Protein 5V4T (pdb70)

Foldseek 3Di:
DFPCLVVPDPLLNLLLLQLLCLLAVPLDCVVVPVVLVLQVVVCVVVVDCSVVLSVVSVVSNVLSCVVCVPPDSSPYDADPLSVVLSVQLVVLSVDDLNLLLCLQSPLQLPLQFLLVLSLVLQLVSCVVSVVPVSNVSSVVVNVSSVVSNVVSLVSDDPLVVSLVSNVVCLVSSLVRLVVCCVSRVVSVDDSVVSVVSSVVSNVVSSVSSVVD/DFPCLVVPDPLLNLLLLQLLCLLVVPLCVVVVPVVLVLQVVVCVVVVDCSVVLSVVSVVSNVLQCVVCVVPDSNPYDADPLSVVLSVVLVVLSVDPLNLLLCLQSPLQQPLQQLVVLSLVLQLVSCVVSVVPVSNVSSVVVVVSSVVSNVVSLVSDDPLVVSLVSNVVCNVSSLVSLVVCCVSRVVSPDDSVVSVVSSVVSSVVSSVSSVVD

B-factor: mean 22.58, std 8.45, range [11.05, 66.27]

Nearest PDB structures (foldseek):
  5uxg-assembly2_B  TM=1.004E+00  e=2.095E-26  Sulfurisphaera tokodaii str. 7
  7a0g-assembly1_DDD  TM=2.455E-01  e=3.232E+00  Serratia marcescens
  7a0g-assembly1_FFF  TM=2.484E-01  e=8.712E+00  Serratia marcescens
  7a0g-assembly1_III  TM=2.386E-01  e=7.927E+00  Serratia marcescens
  5uxg-assembly2_B  TM=1.004E+00  e=7.990E-26  Sulfurisphaera tokodaii str. 7

InterPro domains:
  IPR009078 Ferritin-like superfamily [SSF47240] (2-210)
  IPR012348 Ribonucleotide reductase-like [G3DSA:1.10.620.20] (3-212)

Solvent-accessible surface area: 20720 Å² total; per-residue (Å²): 59,10,180,48,1,121,95,8,73,109,105,12,42,70,1,0,19,13,11,0,0,33,36,33,10,24,45,49,50,126,145,18,164,80,30,134,144,20,27,78,87,37,5,145,105,38,56,84,53,10,71,86,12,25,99,12,42,68,96,14,76,72,49,0,45,103,10,5,114,129,23,64,3,84,108,13,211,4,10,96,13,9,45,135,2,27,45,8,8,22,118,12,18,107,35,113,97,32,99,15,14,10,0,0,25,34,9,0,0,16,5,0,0,23,13,44,3,7,4,72,1,0,29,51,5,0,119,147,55,79,0,49,81,0,16,9,7,0,59,46,6,62,74,10,15,63,93,0,10,67,18,0,32,77,21,18,140,57,72,130,57,0,16,108,32,0,81,118,16,10,75,30,0,16,80,6,12,95,74,1,99,114,89,5,68,48,16,70,41,47,16,113,123,5,12,74,53,0,72,117,25,39,128,43,51,18,100,130,2,98,67,95,63,9,203,38,0,109,95,8,70,116,104,11,44,71,0,0,17,13,10,0,0,34,38,25,9,23,44,50,59,123,142,19,168,81,30,129,148,19,24,76,86,37,5,146,103,38,56,83,52,8,73,85,11,24,98,10,42,66,94,15,80,75,47,0,46,109,11,3,117,136,23,64,4,83,104,13,210,5,10,98,14,9,44,134,2,26,44,7,7,24,117,12,19,105,34,113,95,29,100,15,12,11,0,0,25,34,9,0,0,16,6,0,0,23,11,44,2,8,4,76,1,0,30,49,6,0,142,147,56,92,0,126,138,0,16,67,7,0,100,147,4,63,110,22,14,65,94,0,10,68,20,0,28,76,18,19,141,56,40,62,60,0,7,93,30,0,37,116,18,9,78,30,0,15,77,4,11,98,71,1,98,118,90,5,68,46,16,71,42,47,16,117,124,5,13,74,54,0,55,116,25,24,61,45,51,0,76,129,2,14,56,92

Organism: Sulfurisphaera tokodaii (strain DSM 16993 / JCM 10545 / NBRC 100140 / 7) (NCBI:txid273063)

Secondary structure (DSSP, 8-state):
--TTTTTS-HHHHHHHHHHHHHHS-TTTGGGGTHHHHHHHHHHHHH-SHHHHHHHHHHHHHHHHHHHTTTS-GGGPPPPHHHHHHHHHHHHHHTSTTHHHHHIIIIIIIIIIIIIHHHHHHHHHHHHHTT-HHHHHHHHHHHHHHHHHHHHHHHH---HHHHHHHHHHHHHHHHHHHHHTHHHHGGGT--HHHHHHHHHHHHHHHHHHHHH-/--TTSTTS-HHHHHHHHHHHHHHS-TTTGGGGTHHHHHHHHHHHHH-SHHHHHHHHHHHHHHHHHHHTTTS-GGGPPPPHHHHHHHHHHHHHHTSTTHHHHHIIIIIIIIIIIIHHHHHHHHHHHHHHTT-HHHHHHHHHHHHHHHHHHHHHHHH---HHHHHHHHHHHHHHHHHHHHHTHHHHGGGT--HHHHHHHHHHHHHHHHHHHHH-

Radius of gyration: 25.58 Å; Cα contacts (8 Å, |Δi|>4): 446; chains: 2; bounding box: 53×55×67 Å

Sequence (424 aa):
MDKNWFSTPQEIREGIKYLSAHFYPASIMDRWKILKKLSFEKAKIIANYSLQQVIEEIEHFDFFNEYFKEDPLTTVRLPPSYIKLFDGLVEDFQSSRWRENIATRFHMITEGVLATVGLKILNETSRKYNLLKFNEGIKRIIEDEARHVSFGLSLIEDKEYAVKRVEELFPLAVQIVKEGKDKIEPLGYSIQELVNLMEELKKARINKILGSMDKNWFSTPQEIREGIKYLSAHFYPASIMDRWKILKKLSFEKAKIIANYSLQQVIEEIEHFDFFNEYFKEDPLTTVRLPPSYIKLFDGLVEDFQSSRWRENIATRFHMITEGVLATVGLKILNETSRKYNLLKFNEGIKRIIEDEARHVSFGLSLIEDKEYAVKRVEELFPLAVQIVKEGKDKIEPLGYSIQELVNLMEELKKARINKILGS

Structure (mmCIF, N/CA/C/O backbone):
data_5V4T
#
_entry.id   5V4T
#
_cell.length_a   71.466
_cell.length_b   114.360
_cell.length_c   64.857
_cell.angle_alpha   90.00
_cell.angle_beta   90.00
_cell.angle_gamma   90.00
#
_symmetry.space_group_name_H-M   'P 21 21 2'
#
loop_
_entity.id
_entity.type
_entity.pdbx_description
1 polymer 'hypothetic aldehyde deformylating oxygenase'
2 non-polymer 'FE (III) ION'
3 non-polymer 1,2-ETHANEDIOL
4 water water
#
loop_
_atom_site.group_PDB
_atom_site.id
_atom_site.type_symbol
_atom_site.label_atom_id
_atom_site.label_alt_id
_atom_site.label_comp_id
_atom_site.label_asym_id
_atom_site.label_entity_id
_atom_site.label_seq_id
_atom_site.pdbx_PDB_ins_code
_atom_site.Cartn_x
_atom_site.Cartn_y
_atom_site.Cartn_z
_atom_site.occupancy
_atom_site.B_iso_or_equiv
_atom_site.auth_seq_id
_atom_site.auth_comp_id
_atom_site.auth_asym_id
_atom_site.auth_atom_id
_atom_site.pdbx_PDB_model_num
ATOM 1 N N . MET A 1 1 ? 93.521 48.095 20.193 1.00 45.02 1 MET A N 1
ATOM 2 C CA . MET A 1 1 ? 94.386 48.481 19.024 1.00 43.37 1 MET A CA 1
ATOM 3 C C . MET A 1 1 ? 95.823 48.491 19.493 1.00 38.28 1 MET A C 1
ATOM 4 O O . MET A 1 1 ? 96.079 48.708 20.677 1.00 41.65 1 MET A O 1
ATOM 9 N N . ASP A 1 2 ? 96.777 48.177 18.611 1.00 23.84 2 ASP A N 1
ATOM 10 C CA . ASP A 1 2 ? 98.088 48.013 19.127 1.00 21.24 2 ASP A CA 1
ATOM 11 C C . ASP A 1 2 ? 98.624 49.402 19.451 1.00 20.26 2 ASP A C 1
ATOM 12 O O . ASP A 1 2 ? 98.454 50.332 18.671 1.00 18.75 2 ASP A O 1
ATOM 17 N N . LYS A 1 3 ? 99.384 49.456 20.519 1.00 23.18 3 LYS A N 1
ATOM 18 C CA . LYS A 1 3 ? 99.920 50.779 20.934 1.00 28.98 3 LYS A CA 1
ATOM 19 C C . LYS A 1 3 ? 100.916 51.376 19.935 1.00 27.37 3 LYS A C 1
ATOM 20 O O . LYS A 1 3 ? 101.085 52.613 19.913 1.00 26.33 3 LYS A O 1
ATOM 26 N N . ASN A 1 4 ? 101.580 50.540 19.115 1.00 22.15 4 ASN A N 1
ATOM 27 C CA . ASN A 1 4 ? 102.423 51.034 18.041 1.00 21.22 4 ASN A CA 1
ATOM 28 C C . ASN A 1 4 ? 101.776 51.245 16.688 1.00 19.80 4 ASN A C 1
ATOM 29 O O . ASN A 1 4 ? 102.477 51.416 15.721 1.00 22.58 4 ASN A O 1
ATOM 34 N N . TRP A 1 5 ? 100.465 51.253 16.616 1.00 18.01 5 TRP A N 1
ATOM 35 C CA . TRP A 1 5 ? 99.796 51.481 15.384 1.00 18.63 5 TRP A CA 1
ATOM 36 C C . TRP A 1 5 ? 100.210 52.821 14.718 1.00 19.28 5 TRP A C 1
ATOM 37 O O . TRP A 1 5 ? 100.626 52.850 13.555 1.00 20.12 5 TRP A O 1
ATOM 48 N N . PHE A 1 6 ? 100.156 53.928 15.485 1.00 20.30 6 PHE A N 1
ATOM 49 C CA . PHE A 1 6 ? 100.401 55.206 14.853 1.00 22.31 6 PHE A CA 1
ATOM 50 C C . PHE A 1 6 ? 101.852 55.454 14.541 1.00 24.25 6 PHE A C 1
ATOM 51 O O . PHE A 1 6 ? 102.160 56.328 13.703 1.00 27.74 6 PHE A O 1
ATOM 59 N N . SER A 1 7 ? 102.762 54.676 15.116 1.00 24.70 7 SER A N 1
ATOM 60 C CA . SER A 1 7 ? 104.130 54.761 14.691 1.00 25.55 7 SER A CA 1
ATOM 61 C C . SER A 1 7 ? 104.441 53.917 13.459 1.00 25.41 7 SER A C 1
ATOM 62 O O . SER A 1 7 ? 105.515 53.969 12.907 1.00 26.44 7 SER A O 1
ATOM 65 N N . THR A 1 8 ? 103.481 53.143 12.995 1.00 22.85 8 THR A N 1
ATOM 66 C CA . THR A 1 8 ? 103.576 52.508 11.691 1.00 21.89 8 THR A CA 1
ATOM 67 C C . THR A 1 8 ? 103.473 53.556 10.558 1.00 21.98 8 THR A C 1
ATOM 68 O O . THR A 1 8 ? 102.652 54.476 10.640 1.00 21.41 8 THR A O 1
ATOM 72 N N . PRO A 1 9 ? 104.240 53.382 9.479 1.00 22.92 9 PRO A N 1
ATOM 73 C CA . PRO A 1 9 ? 104.127 54.315 8.362 1.00 24.99 9 PRO A CA 1
ATOM 74 C C . PRO A 1 9 ? 102.733 54.452 7.798 1.00 26.72 9 PRO A C 1
ATOM 75 O O . PRO A 1 9 ? 101.960 53.499 7.741 1.00 23.82 9 PRO A O 1
ATOM 79 N N . GLN A 1 10 ? 102.396 55.656 7.370 1.00 23.02 10 GLN A N 1
ATOM 80 C CA . GLN A 1 10 ? 101.065 55.935 6.929 1.00 23.69 10 GLN A CA 1
ATOM 81 C C . GLN A 1 10 ? 100.589 55.055 5.775 1.00 21.60 10 GLN A C 1
ATOM 82 O O . GLN A 1 10 ? 99.469 54.588 5.798 1.00 21.13 10 GLN A O 1
ATOM 88 N N . GLU A 1 11 ? 101.406 54.851 4.764 1.00 22.68 11 GLU A N 1
ATOM 89 C CA . GLU A 1 11 ? 100.994 54.005 3.603 1.00 24.94 11 GLU A CA 1
ATOM 90 C C . GLU A 1 11 ? 100.686 52.549 4.012 1.00 22.31 11 GLU A C 1
ATOM 91 O O . GLU A 1 11 ? 99.820 51.868 3.442 1.00 20.81 11 GLU A O 1
ATOM 97 N N . ILE A 1 12 ? 101.397 52.119 5.040 1.00 21.04 12 ILE A N 1
ATOM 98 C CA . ILE A 1 12 ? 101.199 50.765 5.606 1.00 19.17 12 ILE A CA 1
ATOM 99 C C . ILE A 1 12 ? 99.893 50.727 6.358 1.00 20.04 12 ILE A C 1
ATOM 100 O O . ILE A 1 12 ? 99.051 49.860 6.151 1.00 18.12 12 ILE A O 1
ATOM 105 N N . ARG A 1 13 ? 99.637 51.707 7.219 1.00 19.65 13 ARG A N 1
ATOM 106 C CA . ARG A 1 13 ? 98.320 51.797 7.821 1.00 19.08 13 ARG A CA 1
ATOM 107 C C . ARG A 1 13 ? 97.189 51.897 6.822 1.00 20.11 13 ARG A C 1
ATOM 108 O O . ARG A 1 13 ? 96.119 51.269 7.014 1.00 18.11 13 ARG A O 1
ATOM 116 N N . GLU A 1 14 ? 97.376 52.686 5.751 1.00 20.04 14 GLU A N 1
ATOM 117 C CA . GLU A 1 14 ? 96.329 52.818 4.756 1.00 20.04 14 GLU A CA 1
ATOM 118 C C . GLU A 1 14 ? 96.007 51.502 4.069 1.00 20.32 14 GLU A C 1
ATOM 119 O O . GLU A 1 14 ? 94.842 51.194 3.803 1.00 19.82 14 GLU A O 1
ATOM 125 N N . GLY A 1 15 ? 97.061 50.752 3.790 1.00 19.20 15 GLY A N 1
ATOM 126 C CA . GLY A 1 15 ? 96.901 49.457 3.142 1.00 19.82 15 GLY A CA 1
ATOM 127 C C . GLY A 1 15 ? 96.232 48.435 4.039 1.00 17.93 15 GLY A C 1
ATOM 128 O O . GLY A 1 15 ? 95.379 47.625 3.585 1.00 16.89 15 GLY A O 1
ATOM 129 N N . ILE A 1 16 ? 96.619 48.428 5.293 1.00 16.02 16 ILE A N 1
ATOM 130 C CA . ILE A 1 16 ? 95.996 47.537 6.258 1.00 16.32 16 ILE A CA 1
ATOM 131 C C . ILE A 1 16 ? 94.529 47.856 6.440 1.00 17.47 16 ILE A C 1
ATOM 132 O O . ILE A 1 16 ? 93.664 46.973 6.501 1.00 15.26 16 ILE A O 1
ATOM 137 N N . LYS A 1 17 ? 94.207 49.150 6.559 1.00 16.40 17 LYS A N 1
ATOM 138 C CA . LYS A 1 17 ? 92.834 49.520 6.661 1.00 17.27 17 LYS A CA 1
ATOM 139 C C . LYS A 1 17 ? 92.059 49.163 5.424 1.00 17.31 17 LYS A C 1
ATOM 140 O O . LYS A 1 17 ? 90.893 48.787 5.511 1.00 17.65 17 LYS A O 1
ATOM 146 N N . TYR A 1 18 ? 92.670 49.312 4.258 1.00 18.19 18 TYR A N 1
ATOM 147 C CA . TYR A 1 18 ? 91.949 49.022 3.006 1.00 19.42 18 TYR A CA 1
ATOM 148 C C . TYR A 1 18 ? 91.558 47.553 2.903 1.00 19.01 18 TYR A C 1
ATOM 149 O O . TYR A 1 18 ? 90.385 47.211 2.650 1.00 17.95 18 TYR A O 1
ATOM 158 N N . LEU A 1 19 ? 92.526 46.725 3.238 1.00 17.33 19 LEU A N 1
ATOM 159 C CA . LEU A 1 19 ? 92.274 45.283 3.230 1.00 16.70 19 LEU A CA 1
ATOM 160 C C . LEU A 1 19 ? 91.322 44.872 4.335 1.00 17.29 19 LEU A C 1
ATOM 161 O O . LEU A 1 19 ? 90.461 44.039 4.145 1.00 18.85 19 LEU A O 1
ATOM 166 N N . SER A 1 20 ? 91.462 45.432 5.533 1.00 16.22 20 SER A N 1
ATOM 167 C CA . SER A 1 20 ? 90.574 45.132 6.628 1.00 15.62 20 SER A CA 1
ATOM 168 C C . SER A 1 20 ? 89.120 45.477 6.285 1.00 16.06 20 SER A C 1
ATOM 169 O O . SER A 1 20 ? 88.194 44.759 6.685 1.00 15.94 20 SER A O 1
ATOM 172 N N . ALA A 1 21 ? 88.917 46.568 5.534 1.00 16.90 21 ALA A N 1
ATOM 173 C CA . ALA A 1 21 ? 87.547 46.948 5.158 1.00 18.54 21 ALA A CA 1
ATOM 174 C C . ALA A 1 21 ? 86.878 45.889 4.264 1.00 17.62 21 ALA A C 1
ATOM 175 O O . ALA A 1 21 ? 85.623 45.818 4.215 1.00 18.82 21 ALA A O 1
ATOM 177 N N . HIS A 1 22 ? 87.647 45.078 3.572 1.00 17.61 22 HIS A N 1
ATOM 178 C CA . HIS A 1 22 ? 87.081 43.935 2.825 1.00 18.60 22 HIS A CA 1
ATOM 179 C C . HIS A 1 22 ? 86.492 42.884 3.751 1.00 19.67 22 HIS A C 1
ATOM 180 O O . HIS A 1 22 ? 85.547 42.205 3.384 1.00 20.88 22 HIS A O 1
ATOM 187 N N . PHE A 1 23 ? 87.031 42.770 4.944 1.00 18.14 23 PHE A N 1
ATOM 188 C CA . PHE A 1 23 ? 86.427 41.897 5.963 1.00 20.47 23 PHE A CA 1
ATOM 189 C C . PHE A 1 23 ? 85.360 42.557 6.788 1.00 20.03 23 PHE A C 1
ATOM 190 O O . PHE A 1 23 ? 84.518 41.872 7.397 1.00 23.47 23 PHE A O 1
ATOM 198 N N . TYR A 1 24 ? 85.397 43.871 6.852 1.00 19.92 24 TYR A N 1
ATOM 199 C CA . TYR A 1 24 ? 84.463 44.663 7.656 1.00 20.97 24 TYR A CA 1
ATOM 200 C C . TYR A 1 24 ? 84.167 45.981 6.926 1.00 21.59 24 TYR A C 1
ATOM 201 O O . TYR A 1 24 ? 84.739 47.030 7.251 1.00 22.49 24 TYR A O 1
ATOM 210 N N . PRO A 1 25 ? 83.280 45.937 5.901 1.00 20.28 25 PRO A N 1
ATOM 211 C CA . PRO A 1 25 ? 83.090 47.065 4.985 1.00 21.73 25 PRO A CA 1
ATOM 212 C C . PRO A 1 25 ? 82.224 48.175 5.579 1.00 22.22 25 PRO A C 1
ATOM 213 O O . PRO A 1 25 ? 81.064 48.378 5.166 1.00 25.75 25 PRO A O 1
ATOM 217 N N . ALA A 1 26 ? 82.773 48.832 6.586 1.00 23.27 26 ALA A N 1
ATOM 218 C CA . ALA A 1 26 ? 82.035 49.743 7.417 1.00 26.95 26 ALA A CA 1
ATOM 219 C C . ALA A 1 26 ? 81.393 50.865 6.618 1.00 29.47 26 ALA A C 1
ATOM 220 O O . ALA A 1 26 ? 80.314 51.261 6.980 1.00 31.89 26 ALA A O 1
ATOM 222 N N . SER A 1 27 ? 82.033 51.359 5.554 1.00 30.88 27 SER A N 1
ATOM 223 C CA . SER A 1 27 ? 81.479 52.460 4.745 1.00 30.36 27 SER A CA 1
ATOM 224 C C . SER A 1 27 ? 80.167 52.080 4.048 1.00 34.93 27 SER A C 1
ATOM 225 O O . SER A 1 27 ? 79.368 52.955 3.697 1.00 37.39 27 SER A O 1
ATOM 228 N N . ILE A 1 28 ? 79.930 50.799 3.819 1.00 29.09 28 ILE A N 1
ATOM 229 C CA . ILE A 1 28 ? 78.734 50.401 3.079 1.00 34.72 28 ILE A CA 1
ATOM 230 C C . ILE A 1 28 ? 78.000 49.155 3.555 1.00 37.28 28 ILE A C 1
ATOM 231 O O . ILE A 1 28 ? 77.179 48.614 2.809 1.00 41.70 28 ILE A O 1
ATOM 236 N N . MET A 1 29 ? 78.234 48.702 4.778 1.00 37.65 29 MET A N 1
ATOM 237 C CA . MET A 1 29 ? 77.675 47.397 5.174 1.00 39.86 29 MET A CA 1
ATOM 238 C C . MET A 1 29 ? 76.139 47.371 5.326 1.00 38.98 29 MET A C 1
ATOM 239 O O . MET A 1 29 ? 75.504 46.297 5.103 1.00 31.07 29 MET A O 1
ATOM 244 N N . ASP A 1 30 ? 75.542 48.525 5.682 1.00 36.77 30 ASP A N 1
ATOM 245 C CA . ASP A 1 30 ? 74.045 48.674 5.655 1.00 37.90 30 ASP A CA 1
ATOM 246 C C . ASP A 1 30 ? 73.390 48.236 4.340 1.00 31.70 30 ASP A C 1
ATOM 247 O O . ASP A 1 30 ? 72.225 47.815 4.324 1.00 29.67 30 ASP A O 1
ATOM 252 N N . ARG A 1 31 ? 74.122 48.361 3.230 1.00 29.18 31 ARG A N 1
ATOM 253 C CA . ARG A 1 31 ? 73.646 47.854 1.920 1.00 27.02 31 ARG A CA 1
ATOM 254 C C . ARG A 1 31 ? 73.176 46.397 1.975 1.00 26.76 31 ARG A C 1
ATOM 255 O O . ARG A 1 31 ? 72.214 45.995 1.300 1.00 28.03 31 ARG A O 1
ATOM 263 N N . TRP A 1 32 ? 73.864 45.614 2.797 1.00 24.46 32 TRP A N 1
ATOM 264 C CA . TRP A 1 32 ? 73.646 44.189 2.858 1.00 25.80 32 TRP A CA 1
ATOM 265 C C . TRP A 1 32 ? 73.131 43.761 4.238 1.00 29.58 32 TRP A C 1
ATOM 266 O O . TRP A 1 32 ? 73.339 42.630 4.692 1.00 26.50 32 TRP A O 1
ATOM 277 N N . LYS A 1 33 ? 72.392 44.640 4.874 1.00 34.09 33 LYS A N 1
ATOM 278 C CA . LYS A 1 33 ? 71.751 44.322 6.159 1.00 32.63 33 LYS A CA 1
ATOM 279 C C . LYS A 1 33 ? 70.983 42.997 6.120 1.00 27.97 33 LYS A C 1
ATOM 280 O O . LYS A 1 33 ? 70.959 42.231 7.108 1.00 27.12 33 LYS A O 1
ATOM 286 N N . ILE A 1 34 ? 70.338 42.743 4.979 1.00 25.93 34 ILE A N 1
ATOM 287 C CA . ILE A 1 34 ? 69.508 41.571 4.783 1.00 24.38 34 ILE A CA 1
ATOM 288 C C . ILE A 1 34 ? 70.279 40.253 4.950 1.00 22.42 34 ILE A C 1
ATOM 289 O O . ILE A 1 34 ? 69.672 39.208 5.234 1.00 22.56 34 ILE A O 1
ATOM 294 N N . LEU A 1 35 ? 71.607 40.291 4.753 1.00 20.84 35 LEU A N 1
ATOM 295 C CA . LEU A 1 35 ? 72.396 39.067 4.879 1.00 20.93 35 LEU A CA 1
ATOM 296 C C . LEU A 1 35 ? 72.398 38.513 6.254 1.00 21.31 35 LEU A C 1
ATOM 297 O O . LEU A 1 35 ? 72.574 37.318 6.423 1.00 21.56 35 LEU A O 1
ATOM 302 N N . LYS A 1 36 ? 72.208 39.358 7.264 1.00 22.32 36 LYS A N 1
ATOM 303 C CA . LYS A 1 36 ? 72.171 38.825 8.652 1.00 22.91 36 LYS A CA 1
ATOM 304 C C . LYS A 1 36 ? 70.984 37.856 8.805 1.00 23.10 36 LYS A C 1
ATOM 305 O O . LYS A 1 36 ? 71.164 36.680 9.195 1.00 25.77 36 LYS A O 1
ATOM 311 N N . LYS A 1 37 ? 69.794 38.321 8.434 1.00 24.43 37 LYS A N 1
ATOM 312 C CA . LYS A 1 37 ? 68.585 37.495 8.508 1.00 25.92 37 LYS A CA 1
ATOM 313 C C . LYS A 1 37 ? 68.706 36.246 7.654 1.00 24.18 37 LYS A C 1
ATOM 314 O O . LYS A 1 37 ? 68.372 35.150 8.084 1.00 24.36 37 LYS A O 1
ATOM 320 N N . LEU A 1 38 ? 69.147 36.425 6.419 1.00 21.54 38 LEU A N 1
ATOM 321 C CA . LEU A 1 38 ? 69.264 35.283 5.507 1.00 20.52 38 LEU A CA 1
ATOM 322 C C . LEU A 1 38 ? 70.257 34.265 6.014 1.00 18.01 38 LEU A C 1
ATOM 323 O O . LEU A 1 38 ? 69.999 33.081 5.971 1.00 19.56 38 LEU A O 1
ATOM 328 N N . SER A 1 39 ? 71.390 34.731 6.542 1.00 18.42 39 SER A N 1
ATOM 329 C CA . SER A 1 39 ? 72.383 33.768 7.031 1.00 17.66 39 SER A CA 1
ATOM 330 C C . SER A 1 39 ? 71.876 33.031 8.272 1.00 16.41 39 SER A C 1
ATOM 331 O O . SER A 1 39 ? 72.061 31.804 8.430 1.00 16.16 39 SER A O 1
ATOM 334 N N . PHE A 1 40 ? 71.152 33.745 9.130 1.00 18.06 40 PHE A N 1
ATOM 335 C CA . PHE A 1 40 ? 70.575 33.070 10.328 1.00 19.17 40 PHE A CA 1
ATOM 336 C C . PHE A 1 40 ? 69.554 32.022 9.908 1.00 18.49 40 PHE A C 1
ATOM 337 O O . PHE A 1 40 ? 69.542 30.871 10.443 1.00 18.42 40 PHE A O 1
ATOM 345 N N . GLU A 1 41 ? 68.710 32.413 8.972 1.00 19.59 41 GLU A N 1
ATOM 346 C CA . GLU A 1 41 ? 67.687 31.502 8.461 1.00 20.40 41 GLU A CA 1
ATOM 347 C C . GLU A 1 41 ? 68.224 30.232 7.867 1.00 17.90 41 GLU A C 1
ATOM 348 O O . GLU A 1 41 ? 67.801 29.134 8.242 1.00 18.01 41 GLU A O 1
ATOM 354 N N . LYS A 1 42 ? 69.181 30.361 6.966 1.00 17.24 42 LYS A N 1
ATOM 355 C CA . LYS A 1 42 ? 69.804 29.235 6.384 1.00 17.49 42 LYS A CA 1
ATOM 356 C C . LYS A 1 42 ? 70.586 28.412 7.373 1.00 16.88 42 LYS A C 1
ATOM 357 O O . LYS A 1 42 ? 70.536 27.186 7.358 1.00 14.34 42 LYS A O 1
ATOM 363 N N . ALA A 1 43 ? 71.274 29.057 8.319 1.00 15.92 43 ALA A N 1
ATOM 364 C CA . ALA A 1 43 ? 72.012 28.287 9.295 1.00 17.15 43 ALA A CA 1
ATOM 365 C C . ALA A 1 43 ? 71.115 27.449 10.222 1.00 16.17 43 ALA A C 1
ATOM 366 O O . ALA A 1 43 ? 71.478 26.353 10.645 1.00 18.42 43 ALA A O 1
ATOM 368 N N . LYS A 1 44 ? 69.925 27.955 10.538 1.00 17.50 44 LYS A N 1
ATOM 369 C CA . LYS A 1 44 ? 68.973 27.226 11.338 1.00 18.65 44 LYS A CA 1
ATOM 370 C C . LYS A 1 44 ? 68.370 26.022 10.611 1.00 19.13 44 LYS A C 1
ATOM 371 O O . LYS A 1 44 ? 67.969 25.045 11.250 1.00 21.33 44 LYS A O 1
ATOM 377 N N . ILE A 1 45 ? 68.404 26.085 9.290 1.00 17.97 45 ILE A N 1
ATOM 378 C CA . ILE A 1 45 ? 67.956 24.979 8.476 1.00 18.42 45 ILE A CA 1
ATOM 379 C C . ILE A 1 45 ? 68.941 23.862 8.474 1.00 20.31 45 ILE A C 1
ATOM 380 O O . ILE A 1 45 ? 68.613 22.731 8.861 1.00 20.90 45 ILE A O 1
ATOM 385 N N . ILE A 1 46 ? 70.175 24.198 8.089 1.00 22.51 46 ILE A N 1
ATOM 386 C CA . ILE A 1 46 ? 71.288 23.215 8.020 1.00 29.62 46 ILE A CA 1
ATOM 387 C C . ILE A 1 46 ? 71.722 22.744 9.390 1.00 29.72 46 ILE A C 1
ATOM 388 O O . ILE A 1 46 ? 71.995 21.586 9.587 1.00 30.38 46 ILE A O 1
ATOM 393 N N . ALA A 1 47 ? 71.769 23.683 10.331 1.00 27.88 47 ALA A N 1
ATOM 394 C CA . ALA A 1 47 ? 71.923 23.422 11.795 1.00 32.61 47 ALA A CA 1
ATOM 395 C C . ALA A 1 47 ? 73.051 22.536 12.232 1.00 39.69 47 ALA A C 1
ATOM 396 O O . ALA A 1 47 ? 72.923 21.801 13.222 1.00 45.77 47 ALA A O 1
ATOM 398 N N . ASN A 1 48 ? 74.141 22.564 11.499 1.00 29.57 48 ASN A N 1
ATOM 399 C CA . ASN A 1 48 ? 75.337 21.798 11.974 1.00 30.19 48 ASN A CA 1
ATOM 400 C C . ASN A 1 48 ? 76.467 22.789 12.307 1.00 21.96 48 ASN A C 1
ATOM 401 O O . ASN A 1 48 ? 76.254 23.752 13.090 1.00 23.20 48 ASN A O 1
ATOM 406 N N . TYR A 1 49 ? 77.618 22.656 11.660 1.00 23.90 49 TYR A N 1
ATOM 407 C CA . TYR A 1 49 ? 78.634 23.702 11.825 1.00 21.08 49 TYR A CA 1
ATOM 408 C C . TYR A 1 49 ? 78.128 25.080 11.329 1.00 17.71 49 TYR A C 1
ATOM 409 O O . TYR A 1 49 ? 78.753 26.108 11.661 1.00 16.05 49 TYR A O 1
ATOM 418 N N . SER A 1 50 ? 77.058 25.144 10.503 1.00 15.25 50 SER A N 1
ATOM 419 C CA . SER A 1 50 ? 76.633 26.414 9.950 1.00 15.42 50 SER A CA 1
ATOM 420 C C . SER A 1 50 ? 76.345 27.477 11.031 1.00 14.48 50 SER A C 1
ATOM 421 O O . SER A 1 50 ? 76.625 28.663 10.885 1.00 12.99 50 SER A O 1
ATOM 424 N N . LEU A 1 51 ? 75.823 27.033 12.173 1.00 15.35 51 LEU A N 1
ATOM 425 C CA . LEU A 1 51 ? 75.549 27.968 13.243 1.00 15.81 51 LEU A CA 1
ATOM 426 C C . LEU A 1 51 ? 76.863 28.511 13.892 1.00 14.57 51 LEU A C 1
ATOM 427 O O . LEU A 1 51 ? 76.917 29.685 14.190 1.00 15.66 51 LEU A O 1
ATOM 432 N N . GLN A 1 52 ? 77.849 27.650 14.056 1.00 14.16 52 GLN A N 1
ATOM 433 C CA . GLN A 1 52 ? 79.172 28.064 14.514 1.00 15.02 52 GLN A CA 1
ATOM 434 C C . GLN A 1 52 ? 79.792 29.006 13.486 1.00 14.38 52 GLN A C 1
ATOM 435 O O . GLN A 1 52 ? 80.392 30.010 13.841 1.00 14.76 52 GLN A O 1
ATOM 441 N N . GLN A 1 53 ? 79.650 28.696 12.220 1.00 14.22 53 GLN A N 1
ATOM 442 C CA . GLN A 1 53 ? 80.201 29.633 11.215 1.00 13.32 53 GLN A CA 1
ATOM 443 C C . GLN A 1 53 ? 79.641 31.034 11.285 1.00 14.18 53 GLN A C 1
ATOM 444 O O . GLN A 1 53 ? 80.322 32.032 11.237 1.00 13.01 53 GLN A O 1
ATOM 450 N N . VAL A 1 54 ? 78.310 31.130 11.412 1.00 13.71 54 VAL A N 1
ATOM 451 C CA . VAL A 1 54 ? 77.730 32.460 11.505 1.00 16.10 54 VAL A CA 1
ATOM 452 C C . VAL A 1 54 ? 78.213 33.192 12.751 1.00 14.34 54 VAL A C 1
ATOM 453 O O . VAL A 1 54 ? 78.511 34.389 12.697 1.00 14.52 54 VAL A O 1
ATOM 457 N N . ILE A 1 55 ? 78.290 32.503 13.872 1.00 14.22 55 ILE A N 1
ATOM 458 C CA . ILE A 1 55 ? 78.849 33.136 15.097 1.00 16.37 55 ILE A CA 1
ATOM 459 C C . ILE A 1 55 ? 80.288 33.590 14.866 1.00 13.24 55 ILE A C 1
ATOM 460 O O . ILE A 1 55 ? 80.648 34.687 15.259 1.00 15.60 55 ILE A O 1
ATOM 465 N N . GLU A 1 56 ? 81.085 32.760 14.183 1.00 15.39 56 GLU A N 1
ATOM 466 C CA . GLU A 1 56 ? 82.466 33.102 13.901 1.00 14.88 56 GLU A CA 1
ATOM 467 C C . GLU A 1 56 ? 82.566 34.298 12.994 1.00 13.98 56 GLU A C 1
ATOM 468 O O . GLU A 1 56 ? 83.405 35.161 13.191 1.00 14.19 56 GLU A O 1
ATOM 474 N N . GLU A 1 57 ? 81.685 34.423 12.012 1.00 14.28 57 GLU A N 1
ATOM 475 C CA . GLU A 1 57 ? 81.714 35.593 11.157 1.00 15.17 57 GLU A CA 1
ATOM 476 C C . GLU A 1 57 ? 81.393 36.885 11.954 1.00 15.60 57 GLU A C 1
ATOM 477 O O . GLU A 1 57 ? 81.979 37.934 11.709 1.00 15.75 57 GLU A O 1
ATOM 483 N N . ILE A 1 58 ? 80.452 36.808 12.884 1.00 15.24 58 ILE A N 1
ATOM 484 C CA . ILE A 1 58 ? 80.190 37.911 13.765 1.00 16.12 58 ILE A CA 1
ATOM 485 C C . ILE A 1 58 ? 81.390 38.232 14.607 1.00 16.26 58 ILE A C 1
ATOM 486 O O . ILE A 1 58 ? 81.720 39.381 14.791 1.00 17.65 58 ILE A O 1
ATOM 491 N N . GLU A 1 59 ? 82.015 37.232 15.174 1.00 17.16 59 GLU A N 1
ATOM 492 C CA . GLU A 1 59 ? 83.264 37.478 15.886 1.00 16.83 59 GLU A CA 1
ATOM 493 C C . GLU A 1 59 ? 84.354 38.181 15.084 1.00 16.52 59 GLU A C 1
ATOM 494 O O . GLU A 1 59 ? 85.095 39.067 15.608 1.00 14.21 59 GLU A O 1
ATOM 500 N N . HIS A 1 60 ? 84.468 37.804 13.803 1.00 15.31 60 HIS A N 1
ATOM 501 C CA . HIS A 1 60 ? 85.433 38.483 12.914 1.00 14.61 60 HIS A CA 1
ATOM 502 C C . HIS A 1 60 ? 85.086 39.954 12.748 1.00 15.72 60 HIS A C 1
ATOM 503 O O . HIS A 1 60 ? 85.947 40.860 12.939 1.00 15.64 60 HIS A O 1
ATOM 510 N N . PHE A 1 61 ? 83.800 40.244 12.523 1.00 15.63 61 PHE A N 1
ATOM 511 C CA . PHE A 1 61 ? 83.345 41.643 12.429 1.00 17.02 61 PHE A CA 1
ATOM 512 C C . PHE A 1 61 ? 83.660 42.367 13.669 1.00 19.68 61 PHE A C 1
ATOM 513 O O . PHE A 1 61 ? 84.172 43.511 13.630 1.00 19.52 61 PHE A O 1
ATOM 521 N N . ASP A 1 62 ? 83.396 41.737 14.791 1.00 18.22 62 ASP A N 1
ATOM 522 C CA . ASP A 1 62 ? 83.631 42.401 16.084 1.00 21.33 62 ASP A CA 1
ATOM 523 C C . ASP A 1 62 ? 85.120 42.680 16.308 1.00 20.30 62 ASP A C 1
ATOM 524 O O . ASP A 1 62 ? 85.470 43.685 16.882 1.00 20.77 62 ASP A O 1
ATOM 529 N N . PHE A 1 63 ? 85.998 41.779 15.906 1.00 16.81 63 PHE A N 1
ATOM 530 C CA . PHE A 1 63 ? 87.445 42.005 15.994 1.00 15.76 63 PHE A CA 1
ATOM 531 C C . PHE A 1 63 ? 87.850 43.287 15.229 1.00 16.04 63 PHE A C 1
ATOM 532 O O . PHE A 1 63 ? 88.612 44.134 15.737 1.00 17.64 63 PHE A O 1
ATOM 540 N N . PHE A 1 64 ? 87.374 43.422 14.001 1.00 15.24 64 PHE A N 1
ATOM 541 C CA . PHE A 1 64 ? 87.781 44.581 13.200 1.00 16.18 64 PHE A CA 1
ATOM 542 C C . PHE A 1 64 ? 87.153 45.846 13.776 1.00 17.36 64 PHE A C 1
ATOM 543 O O . PHE A 1 64 ? 87.808 46.866 13.831 1.00 18.54 64 PHE A O 1
ATOM 551 N N . ASN A 1 65 ? 85.915 45.755 14.202 1.00 18.51 65 ASN A N 1
ATOM 552 C CA . ASN A 1 65 ? 85.246 46.971 14.716 1.00 19.93 65 ASN A CA 1
ATOM 553 C C . ASN A 1 65 ? 85.933 47.441 15.964 1.00 20.83 65 ASN A C 1
ATOM 554 O O . ASN A 1 65 ? 86.180 48.616 16.113 1.00 21.70 65 ASN A O 1
ATOM 559 N N . GLU A 1 66 ? 86.301 46.533 16.846 1.00 20.94 66 GLU A N 1
ATOM 560 C CA . GLU A 1 66 ? 87.011 46.899 18.059 1.00 24.22 66 GLU A CA 1
ATOM 561 C C . GLU A 1 66 ? 88.412 47.393 17.801 1.00 22.26 66 GLU A C 1
ATOM 562 O O . GLU A 1 66 ? 88.861 48.371 18.382 1.00 22.29 66 GLU A O 1
ATOM 568 N N . TYR A 1 67 ? 89.138 46.726 16.902 1.00 19.58 67 TYR A N 1
ATOM 569 C CA . TYR A 1 67 ? 90.478 47.121 16.642 1.00 16.21 67 TYR A CA 1
ATOM 570 C C . TYR A 1 67 ? 90.556 48.558 16.093 1.00 17.82 67 TYR A C 1
ATOM 571 O O . TYR A 1 67 ? 91.494 49.285 16.452 1.00 19.77 67 TYR A O 1
ATOM 580 N N . PHE A 1 68 ? 89.646 48.888 15.196 1.00 17.73 68 PHE A N 1
ATOM 581 C CA . PHE A 1 68 ? 89.689 50.164 14.475 1.00 20.63 68 PHE A CA 1
ATOM 582 C C . PHE A 1 68 ? 88.767 51.241 15.085 1.00 24.41 68 PHE A C 1
ATOM 583 O O . PHE A 1 68 ? 88.533 52.267 14.438 1.00 21.79 68 PHE A O 1
ATOM 591 N N . LYS A 1 69 ? 88.316 51.009 16.305 1.00 23.94 69 LYS A N 1
ATOM 592 C CA . LYS A 1 69 ? 87.599 52.094 17.072 1.00 33.70 69 LYS A CA 1
ATOM 593 C C . LYS A 1 69 ? 88.269 53.464 16.867 1.00 30.85 69 LYS A C 1
ATOM 594 O O . LYS A 1 69 ? 87.604 54.462 16.635 1.00 30.75 69 LYS A O 1
ATOM 600 N N . GLU A 1 70 ? 89.597 53.474 16.995 1.00 28.17 70 GLU A N 1
ATOM 601 C CA . GLU A 1 70 ? 90.443 54.689 16.971 1.00 27.47 70 GLU A CA 1
ATOM 602 C C . GLU A 1 70 ? 91.076 55.052 15.637 1.00 30.56 70 GLU A C 1
ATOM 603 O O . GLU A 1 70 ? 91.950 55.951 15.519 1.00 27.45 70 GLU A O 1
ATOM 609 N N . ASP A 1 71 ? 90.647 54.357 14.600 1.00 23.88 71 ASP A N 1
ATOM 610 C CA . ASP A 1 71 ? 91.069 54.678 13.254 1.00 24.88 71 ASP A CA 1
ATOM 611 C C . ASP A 1 71 ? 90.039 54.012 12.354 1.00 22.97 71 ASP A C 1
ATOM 612 O O . ASP A 1 71 ? 90.321 53.051 11.653 1.00 22.18 71 ASP A O 1
ATOM 617 N N . PRO A 1 72 ? 88.816 54.556 12.331 1.00 25.49 72 PRO A N 1
ATOM 618 C CA . PRO A 1 72 ? 87.736 53.760 11.755 1.00 23.79 72 PRO A CA 1
ATOM 619 C C . PRO A 1 72 ? 87.785 53.516 10.259 1.00 22.13 72 PRO A C 1
ATOM 620 O O . PRO A 1 72 ? 88.392 54.253 9.490 1.00 23.29 72 PRO A O 1
ATOM 624 N N . LEU A 1 73 ? 87.164 52.402 9.860 1.00 21.50 73 LEU A N 1
ATOM 625 C CA . LEU A 1 73 ? 87.173 51.933 8.506 1.00 24.13 73 LEU A CA 1
ATOM 626 C C . LEU A 1 73 ? 86.089 52.562 7.633 1.00 27.99 73 LEU A C 1
ATOM 627 O O . LEU A 1 73 ? 85.946 52.235 6.466 1.00 30.62 73 LEU A O 1
ATOM 632 N N . THR A 1 74 ? 85.302 53.428 8.233 1.00 31.15 74 THR A N 1
ATOM 633 C CA . THR A 1 74 ? 84.282 54.184 7.471 1.00 36.51 74 THR A CA 1
ATOM 634 C C . THR A 1 74 ? 84.919 55.089 6.426 1.00 34.24 74 THR A C 1
ATOM 635 O O . THR A 1 74 ? 84.300 55.438 5.458 1.00 40.70 74 THR A O 1
ATOM 639 N N . THR A 1 75 ? 86.195 55.401 6.580 1.00 42.71 75 THR A N 1
ATOM 640 C CA . THR A 1 75 ? 86.913 56.205 5.584 1.00 48.26 75 THR A CA 1
ATOM 641 C C . THR A 1 75 ? 87.216 55.413 4.288 1.00 43.07 75 THR A C 1
ATOM 642 O O . THR A 1 75 ? 87.686 55.983 3.296 1.00 44.51 75 THR A O 1
ATOM 646 N N . VAL A 1 76 ? 86.972 54.104 4.273 1.00 32.53 76 VAL A N 1
ATOM 647 C CA . VAL A 1 76 ? 87.454 53.314 3.176 1.00 28.69 76 VAL A CA 1
ATOM 648 C C . VAL A 1 76 ? 86.370 52.996 2.191 1.00 24.85 76 VAL A C 1
ATOM 649 O O . VAL A 1 76 ? 85.423 52.313 2.560 1.00 27.20 76 VAL A O 1
ATOM 653 N N . ARG A 1 77 ? 86.621 53.345 0.932 1.00 25.76 77 ARG A N 1
ATOM 654 C CA . ARG A 1 77 ? 85.720 53.009 -0.178 1.00 27.99 77 ARG A CA 1
ATOM 655 C C . ARG A 1 77 ? 86.087 51.618 -0.720 1.00 25.79 77 ARG A C 1
ATOM 656 O O . ARG A 1 77 ? 87.227 51.388 -1.104 1.00 27.00 77 ARG A O 1
ATOM 664 N N . LEU A 1 78 ? 85.101 50.733 -0.769 1.00 24.18 78 LEU A N 1
ATOM 665 C CA . LEU A 1 78 ? 85.265 49.403 -1.381 1.00 24.36 78 LEU A CA 1
ATOM 666 C C . LEU A 1 78 ? 85.185 49.479 -2.879 1.00 26.11 78 LEU A C 1
ATOM 667 O O . LEU A 1 78 ? 84.384 50.255 -3.425 1.00 26.20 78 LEU A O 1
ATOM 672 N N . PRO A 1 79 ? 85.966 48.640 -3.578 1.00 24.61 79 PRO A N 1
ATOM 673 C CA . PRO A 1 79 ? 85.896 48.700 -5.022 1.00 26.72 79 PRO A CA 1
ATOM 674 C C . PRO A 1 79 ? 84.591 48.158 -5.654 1.00 27.29 79 PRO A C 1
ATOM 675 O O . PRO A 1 79 ? 83.848 47.353 -5.049 1.00 23.59 79 PRO A O 1
ATOM 679 N N . PRO A 1 80 ? 84.297 48.566 -6.900 1.00 28.96 80 PRO A N 1
ATOM 680 C CA . PRO A 1 80 ? 83.027 48.209 -7.499 1.00 27.95 80 PRO A CA 1
ATOM 681 C C . PRO A 1 80 ? 82.791 46.696 -7.621 1.00 24.72 80 PRO A C 1
ATOM 682 O O . PRO A 1 80 ? 81.670 46.226 -7.465 1.00 24.11 80 PRO A O 1
ATOM 686 N N . SER A 1 81 ? 83.846 45.958 -7.932 1.00 22.55 81 SER A N 1
ATOM 687 C CA . SER A 1 81 ? 83.740 44.499 -8.067 1.00 21.15 81 SER A CA 1
ATOM 688 C C . SER A 1 81 ? 83.436 43.828 -6.720 1.00 20.07 81 SER A C 1
ATOM 689 O O . SER A 1 81 ? 82.804 42.744 -6.681 1.00 20.19 81 SER A O 1
ATOM 692 N N . TYR A 1 82 ? 83.884 44.428 -5.626 1.00 20.93 82 TYR A N 1
ATOM 693 C CA . TYR A 1 82 ? 83.543 43.894 -4.287 1.00 19.67 82 TYR A CA 1
ATOM 694 C C . TYR A 1 82 ? 82.068 44.092 -4.017 1.00 21.47 82 TYR A C 1
ATOM 695 O O . TYR A 1 82 ? 81.353 43.234 -3.478 1.00 18.49 82 TYR A O 1
ATOM 704 N N . ILE A 1 83 ? 81.577 45.280 -4.379 1.00 18.79 83 ILE A N 1
ATOM 705 C CA . ILE A 1 83 ? 80.151 45.536 -4.217 1.00 20.77 83 ILE A CA 1
ATOM 706 C C . ILE A 1 83 ? 79.281 44.539 -5.024 1.00 19.35 83 ILE A C 1
ATOM 707 O O . ILE A 1 83 ? 78.286 44.007 -4.517 1.00 19.99 83 ILE A O 1
ATOM 712 N N . LYS A 1 84 ? 79.699 44.233 -6.257 1.00 19.02 84 LYS A N 1
ATOM 713 C CA . LYS A 1 84 ? 79.047 43.230 -7.088 1.00 20.59 84 LYS A CA 1
ATOM 714 C C . LYS A 1 84 ? 79.078 41.839 -6.445 1.00 19.66 84 LYS A C 1
ATOM 715 O O . LYS A 1 84 ? 78.121 41.081 -6.495 1.00 20.03 84 LYS A O 1
ATOM 721 N N . LEU A 1 85 ? 80.212 41.479 -5.849 1.00 17.75 85 LEU A N 1
ATOM 722 C CA . LEU A 1 85 ? 80.311 40.172 -5.258 1.00 18.18 85 LEU A CA 1
ATOM 723 C C . LEU A 1 85 ? 79.268 39.975 -4.209 1.00 16.93 85 LEU A C 1
ATOM 724 O O . LEU A 1 85 ? 78.584 38.977 -4.183 1.00 16.98 85 LEU A O 1
ATOM 729 N N . PHE A 1 86 ? 79.121 40.938 -3.319 1.00 18.11 86 PHE A N 1
ATOM 730 C CA . PHE A 1 86 ? 78.203 40.806 -2.223 1.00 18.01 86 PHE A CA 1
ATOM 731 C C . PHE A 1 86 ? 76.758 41.037 -2.641 1.00 17.68 86 PHE A C 1
ATOM 732 O O . PHE A 1 86 ? 75.905 40.389 -2.068 1.00 18.05 86 PHE A O 1
ATOM 740 N N . ASP A 1 87 ? 76.512 41.879 -3.645 1.00 19.74 87 ASP A N 1
ATOM 741 C CA . ASP A 1 87 ? 75.122 41.980 -4.196 1.00 22.48 87 ASP A CA 1
ATOM 742 C C . ASP A 1 87 ? 74.690 40.598 -4.704 1.00 19.76 87 ASP A C 1
ATOM 743 O O . ASP A 1 87 ? 73.577 40.134 -4.476 1.00 21.52 87 ASP A O 1
ATOM 748 N N . GLY A 1 88 ? 75.609 39.934 -5.386 1.00 18.36 88 GLY A N 1
ATOM 749 C CA . GLY A 1 88 ? 75.398 38.613 -5.828 1.00 17.79 88 GLY A CA 1
ATOM 750 C C . GLY A 1 88 ? 75.114 37.612 -4.720 1.00 18.68 88 GLY A C 1
ATOM 751 O O . GLY A 1 88 ? 74.357 36.642 -4.913 1.00 19.46 88 GLY A O 1
ATOM 752 N N . LEU A 1 89 ? 75.796 37.729 -3.582 1.00 17.51 89 LEU A N 1
ATOM 753 C CA . LEU A 1 89 ? 75.551 36.796 -2.501 1.00 16.63 89 LEU A CA 1
ATOM 754 C C . LEU A 1 89 ? 74.135 36.936 -1.958 1.00 17.30 89 LEU A C 1
ATOM 755 O O . LEU A 1 89 ? 73.524 35.949 -1.607 1.00 17.65 89 LEU A O 1
ATOM 760 N N . VAL A 1 90 ? 73.632 38.147 -1.858 1.00 18.55 90 VAL A N 1
ATOM 761 C CA . VAL A 1 90 ? 72.242 38.324 -1.439 1.00 20.09 90 VAL A CA 1
ATOM 762 C C . VAL A 1 90 ? 71.307 37.542 -2.395 1.00 20.55 90 VAL A C 1
ATOM 763 O O . VAL A 1 90 ? 70.399 36.783 -1.952 1.00 21.60 90 VAL A O 1
ATOM 767 N N . GLU A 1 91 ? 71.504 37.708 -3.691 1.00 23.15 91 GLU A N 1
ATOM 768 C CA . GLU A 1 91 ? 70.728 36.931 -4.704 1.00 24.28 91 GLU A CA 1
ATOM 769 C C . GLU A 1 91 ? 70.849 35.421 -4.505 1.00 23.44 91 GLU A C 1
ATOM 770 O O . GLU A 1 91 ? 69.863 34.662 -4.532 1.00 22.95 91 GLU A O 1
ATOM 776 N N . ASP A 1 92 ? 72.063 34.951 -4.256 1.00 19.73 92 ASP A N 1
ATOM 777 C CA . ASP A 1 92 ? 72.290 33.551 -4.003 1.00 19.81 92 ASP A CA 1
ATOM 778 C C . ASP A 1 92 ? 71.529 33.034 -2.793 1.00 18.59 92 ASP A C 1
ATOM 779 O O . ASP A 1 92 ? 71.001 31.928 -2.849 1.00 22.35 92 ASP A O 1
ATOM 784 N N . PHE A 1 93 ? 71.509 33.809 -1.719 1.00 19.44 93 PHE A N 1
ATOM 785 C CA . PHE A 1 93 ? 70.778 33.385 -0.521 1.00 20.49 93 PHE A CA 1
ATOM 786 C C . PHE A 1 93 ? 69.283 33.209 -0.781 1.00 24.02 93 PHE A C 1
ATOM 787 O O . PHE A 1 93 ? 68.626 32.358 -0.117 1.00 24.72 93 PHE A O 1
ATOM 795 N N . GLN A 1 94 ? 68.812 33.969 -1.750 1.00 24.90 94 GLN A N 1
ATOM 796 C CA . GLN A 1 94 ? 67.385 33.995 -2.105 1.00 28.46 94 GLN A CA 1
ATOM 797 C C . GLN A 1 94 ? 67.082 33.040 -3.227 1.00 27.31 94 GLN A C 1
ATOM 798 O O . GLN A 1 94 ? 65.927 32.926 -3.658 1.00 31.06 94 GLN A O 1
ATOM 804 N N . SER A 1 95 ? 68.068 32.329 -3.732 1.00 25.86 95 SER A N 1
ATOM 805 C CA . SER A 1 95 ? 67.874 31.449 -4.852 1.00 26.15 95 SER A CA 1
ATOM 806 C C . SER A 1 95 ? 67.460 30.076 -4.434 1.00 25.99 95 SER A C 1
ATOM 807 O O . SER A 1 95 ? 67.579 29.611 -3.283 1.00 25.43 95 SER A O 1
ATOM 810 N N . SER A 1 96 ? 67.044 29.355 -5.476 1.00 32.83 96 SER A N 1
ATOM 811 C CA . SER A 1 96 ? 66.614 27.986 -5.353 1.00 32.83 96 SER A CA 1
ATOM 812 C C . SER A 1 96 ? 67.749 27.046 -4.899 1.00 29.57 96 SER A C 1
ATOM 813 O O . SER A 1 96 ? 67.630 26.281 -3.927 1.00 29.53 96 SER A O 1
ATOM 816 N N . ARG A 1 97 ? 68.858 27.114 -5.606 1.00 28.06 97 ARG A N 1
ATOM 817 C CA . ARG A 1 97 ? 70.001 26.251 -5.257 1.00 25.51 97 ARG A CA 1
ATOM 818 C C . ARG A 1 97 ? 70.881 27.051 -4.303 1.00 21.92 97 ARG A C 1
ATOM 819 O O . ARG A 1 97 ? 72.099 27.133 -4.514 1.00 18.56 97 ARG A O 1
ATOM 827 N N . TRP A 1 98 ? 70.293 27.584 -3.235 1.00 20.33 98 TRP A N 1
ATOM 828 C CA . TRP A 1 98 ? 71.049 28.454 -2.317 1.00 21.02 98 TRP A CA 1
ATOM 829 C C . TRP A 1 98 ? 72.252 27.740 -1.682 1.00 19.76 98 TRP A C 1
ATOM 830 O O . TRP A 1 98 ? 73.323 28.365 -1.564 1.00 18.85 98 TRP A O 1
ATOM 841 N N . ARG A 1 99 ? 72.160 26.447 -1.369 1.00 20.58 99 ARG A N 1
ATOM 842 C CA . ARG A 1 99 ? 73.253 25.748 -0.648 1.00 19.78 99 ARG A CA 1
ATOM 843 C C . ARG A 1 99 ? 74.471 25.729 -1.557 1.00 19.54 99 ARG A C 1
ATOM 844 O O . ARG A 1 99 ? 75.551 26.170 -1.165 1.00 20.05 99 ARG A O 1
ATOM 852 N N . GLU A 1 100 ? 74.309 25.262 -2.776 1.00 19.62 100 GLU A N 1
ATOM 853 C CA . GLU A 1 100 ? 75.468 25.238 -3.715 1.00 19.42 100 GLU A CA 1
ATOM 854 C C . GLU A 1 100 ? 75.914 26.633 -4.199 1.00 16.76 100 GLU A C 1
ATOM 855 O O . GLU A 1 100 ? 77.147 26.870 -4.455 1.00 17.19 100 GLU A O 1
ATOM 861 N N . ASN A 1 101 ? 74.958 27.551 -4.351 1.00 15.20 101 ASN A N 1
ATOM 862 C CA . ASN A 1 101 ? 75.307 28.895 -4.792 1.00 15.18 101 ASN A CA 1
ATOM 863 C C . ASN A 1 101 ? 76.115 29.682 -3.763 1.00 15.11 101 ASN A C 1
ATOM 864 O O . ASN A 1 101 ? 77.149 30.282 -4.083 1.00 14.95 101 ASN A O 1
ATOM 869 N N . ILE A 1 102 ? 75.676 29.612 -2.518 1.00 15.17 102 ILE A N 1
ATOM 870 C CA . ILE A 1 102 ? 76.455 30.191 -1.436 1.00 15.39 102 ILE A CA 1
ATOM 871 C C . ILE A 1 102 ? 77.783 29.467 -1.221 1.00 15.46 102 ILE A C 1
ATOM 872 O O . ILE A 1 102 ? 78.809 30.126 -0.975 1.00 14.75 102 ILE A O 1
ATOM 877 N N . ALA A 1 103 ? 77.780 28.157 -1.290 1.00 13.60 103 ALA A N 1
ATOM 878 C CA . ALA A 1 103 ? 79.020 27.424 -1.047 1.00 14.13 103 ALA A CA 1
ATOM 879 C C . ALA A 1 103 ? 80.094 27.771 -2.065 1.00 14.27 103 ALA A C 1
ATOM 880 O O . ALA A 1 103 ? 81.276 27.801 -1.732 1.00 15.05 103 ALA A O 1
ATOM 882 N N . THR A 1 104 ? 79.689 28.009 -3.319 1.00 13.45 104 THR A N 1
ATOM 883 C CA . THR A 1 104 ? 80.666 28.416 -4.327 1.00 13.02 104 THR A CA 1
ATOM 884 C C . THR A 1 104 ? 81.040 29.891 -4.284 1.00 13.69 104 THR A C 1
ATOM 885 O O . THR A 1 104 ? 82.249 30.235 -4.374 1.00 15.05 104 THR A O 1
ATOM 889 N N . ARG A 1 105 ? 80.069 30.785 -4.196 1.00 12.83 105 ARG A N 1
ATOM 890 C CA . ARG A 1 105 ? 80.382 32.205 -4.168 1.00 14.06 105 ARG A CA 1
ATOM 891 C C . ARG A 1 105 ? 81.077 32.606 -2.883 1.00 15.38 105 ARG A C 1
ATOM 892 O O . ARG A 1 105 ? 82.086 33.353 -2.921 1.00 14.67 105 ARG A O 1
ATOM 900 N N . PHE A 1 106 ? 80.568 32.081 -1.766 1.00 13.23 106 PHE A N 1
ATOM 901 C CA . PHE A 1 106 ? 81.098 32.513 -0.460 1.00 13.36 106 PHE A CA 1
ATOM 902 C C . PHE A 1 106 ? 82.190 31.572 0.001 1.00 12.78 106 PHE A C 1
ATOM 903 O O . PHE A 1 106 ? 83.401 31.981 0.021 1.00 13.98 106 PHE A O 1
ATOM 911 N N . HIS A 1 107 ? 81.902 30.308 0.298 1.00 12.04 107 HIS A N 1
ATOM 912 C CA . HIS A 1 107 ? 82.962 29.507 0.866 1.00 12.59 107 HIS A CA 1
ATOM 913 C C . HIS A 1 107 ? 84.164 29.358 -0.057 1.00 13.66 107 HIS A C 1
ATOM 914 O O . HIS A 1 107 ? 85.314 29.393 0.378 1.00 13.94 107 HIS A O 1
ATOM 921 N N . MET A 1 108 ? 83.922 29.003 -1.321 1.00 12.61 108 MET A N 1
ATOM 922 C CA . MET A 1 108 ? 85.056 28.753 -2.215 1.00 13.60 108 MET A CA 1
ATOM 923 C C . MET A 1 108 ? 85.734 30.025 -2.683 1.00 14.99 108 MET A C 1
ATOM 924 O O . MET A 1 108 ? 86.921 30.133 -2.517 1.00 15.81 108 MET A O 1
ATOM 929 N N . ILE A 1 109 ? 84.995 30.953 -3.269 1.00 13.78 109 ILE A N 1
ATOM 930 C CA . ILE A 1 109 ? 85.615 32.113 -3.881 1.00 13.87 109 ILE A CA 1
ATOM 931 C C . ILE A 1 109 ? 85.970 33.162 -2.802 1.00 14.45 109 ILE A C 1
ATOM 932 O O . ILE A 1 109 ? 87.020 33.763 -2.808 1.00 14.82 109 ILE A O 1
ATOM 937 N N . THR A 1 110 ? 85.026 33.447 -1.939 1.00 14.03 110 THR A N 1
ATOM 938 C CA . THR A 1 110 ? 85.232 34.568 -1.000 1.00 15.34 110 THR A CA 1
ATOM 939 C C . THR A 1 110 ? 86.147 34.143 0.105 1.00 16.17 110 THR A C 1
ATOM 940 O O . THR A 1 110 ? 87.150 34.819 0.362 1.00 17.47 110 THR A O 1
ATOM 944 N N . GLU A 1 111 ? 85.832 33.046 0.780 1.00 15.01 111 GLU A N 1
ATOM 945 C CA . GLU A 1 111 ? 86.687 32.539 1.837 1.00 15.19 111 GLU A CA 1
ATOM 946 C C . GLU A 1 111 ? 87.914 31.834 1.307 1.00 16.93 111 GLU A C 1
ATOM 947 O O . GLU A 1 111 ? 88.998 32.017 1.850 1.00 21.02 111 GLU A O 1
ATOM 953 N N . GLY A 1 112 ? 87.794 31.016 0.272 1.00 13.80 112 GLY A N 1
ATOM 954 C CA . GLY A 1 112 ? 88.866 30.132 -0.134 1.00 14.21 112 GLY A CA 1
ATOM 955 C C . GLY A 1 112 ? 89.811 30.707 -1.153 1.00 14.78 112 GLY A C 1
ATOM 956 O O . GLY A 1 112 ? 90.852 30.103 -1.394 1.00 17.87 112 GLY A O 1
ATOM 957 N N . VAL A 1 113 ? 89.474 31.849 -1.738 1.00 14.47 113 VAL A N 1
ATOM 958 C CA . VAL A 1 113 ? 90.419 32.532 -2.652 1.00 14.00 113 VAL A CA 1
ATOM 959 C C . VAL A 1 113 ? 90.703 33.963 -2.171 1.00 14.53 113 VAL A C 1
ATOM 960 O O . VAL A 1 113 ? 91.855 34.245 -1.768 1.00 15.70 113 VAL A O 1
ATOM 964 N N . LEU A 1 114 ? 89.713 34.823 -2.129 1.00 14.05 114 LEU A N 1
ATOM 965 C CA . LEU A 1 114 ? 89.910 36.233 -1.779 1.00 15.93 114 LEU A CA 1
ATOM 966 C C . LEU A 1 114 ? 90.398 36.389 -0.365 1.00 16.14 114 LEU A C 1
ATOM 967 O O . LEU A 1 114 ? 91.399 37.059 -0.146 1.00 17.13 114 LEU A O 1
ATOM 972 N N . ALA A 1 115 ? 89.701 35.803 0.589 1.00 15.46 115 ALA A N 1
ATOM 973 C CA . ALA A 1 115 ? 90.085 35.968 2.013 1.00 16.16 115 ALA A CA 1
ATOM 974 C C . ALA A 1 115 ? 91.442 35.376 2.261 1.00 16.00 115 ALA A C 1
ATOM 975 O O . ALA A 1 115 ? 92.219 35.929 3.048 1.00 15.56 115 ALA A O 1
ATOM 977 N N . THR A 1 116 ? 91.767 34.232 1.629 1.00 15.65 116 THR A N 1
ATOM 978 C CA . THR A 1 116 ? 93.042 33.602 1.772 1.00 17.48 116 THR A CA 1
ATOM 979 C C . THR A 1 116 ? 94.182 34.564 1.417 1.00 17.56 116 THR A C 1
ATOM 980 O O . THR A 1 116 ? 95.157 34.725 2.176 1.00 17.93 116 THR A O 1
ATOM 984 N N . VAL A 1 117 ? 94.014 35.297 0.301 1.00 16.91 117 VAL A N 1
ATOM 985 C CA . VAL A 1 117 ? 94.995 36.300 -0.115 1.00 18.09 117 VAL A CA 1
ATOM 986 C C . VAL A 1 117 ? 95.049 37.523 0.825 1.00 14.87 117 VAL A C 1
ATOM 987 O O . VAL A 1 117 ? 96.130 37.933 1.266 1.00 16.23 117 VAL A O 1
ATOM 991 N N . GLY A 1 118 ? 93.883 38.028 1.187 1.00 13.82 118 GLY A N 1
ATOM 992 C CA . GLY A 1 118 ? 93.821 39.202 2.033 1.00 13.28 118 GLY A CA 1
ATOM 993 C C . GLY A 1 118 ? 94.406 38.930 3.403 1.00 13.00 118 GLY A C 1
ATOM 994 O O . GLY A 1 118 ? 95.168 39.733 3.976 1.00 14.39 118 GLY A O 1
ATOM 995 N N . LEU A 1 119 ? 94.088 37.765 3.947 1.00 13.50 119 LEU A N 1
ATOM 996 C CA . LEU A 1 119 ? 94.582 37.376 5.267 1.00 14.20 119 LEU A CA 1
ATOM 997 C C . LEU A 1 119 ? 96.098 37.122 5.242 1.00 14.93 119 LEU A C 1
ATOM 998 O O . LEU A 1 119 ? 96.823 37.451 6.187 1.00 14.54 119 LEU A O 1
ATOM 1003 N N . LYS A 1 120 ? 96.604 36.524 4.152 1.00 13.65 120 LYS A N 1
ATOM 1004 C CA . LYS A 1 120 ? 98.062 36.379 3.973 1.00 16.32 120 LYS A CA 1
ATOM 1005 C C . LYS A 1 120 ? 98.728 37.738 4.047 1.00 14.81 120 LYS A C 1
ATOM 1006 O O . LYS A 1 120 ? 99.740 37.913 4.752 1.00 16.58 120 LYS A O 1
ATOM 1012 N N . ILE A 1 121 ? 98.236 38.696 3.313 1.00 13.64 121 ILE A N 1
ATOM 1013 C CA . ILE A 1 121 ? 98.836 40.020 3.317 1.00 14.99 121 ILE A CA 1
ATOM 1014 C C . ILE A 1 121 ? 98.747 40.650 4.704 1.00 14.60 121 ILE A C 1
ATOM 1015 O O . ILE A 1 121 ? 99.718 41.141 5.234 1.00 15.38 121 ILE A O 1
ATOM 1020 N N . LEU A 1 122 ? 97.572 40.565 5.331 1.00 13.50 122 LEU A N 1
ATOM 1021 C CA . LEU A 1 122 ? 97.410 41.102 6.697 1.00 13.05 122 LEU A CA 1
ATOM 1022 C C . LEU A 1 122 ? 98.306 40.461 7.711 1.00 12.70 122 LEU A C 1
ATOM 1023 O O . LEU A 1 122 ? 98.835 41.152 8.609 1.00 13.43 122 LEU A O 1
ATOM 1028 N N . ASN A 1 123 ? 98.456 39.123 7.624 1.00 12.44 123 ASN A N 1
ATOM 1029 C CA . ASN A 1 123 ? 99.369 38.404 8.527 1.00 13.30 123 ASN A CA 1
ATOM 1030 C C . ASN A 1 123 ? 100.816 38.831 8.377 1.00 12.91 123 ASN A C 1
ATOM 1031 O O . ASN A 1 123 ? 101.477 39.231 9.298 1.00 14.91 123 ASN A O 1
ATOM 1036 N N . GLU A 1 124 ? 101.282 38.756 7.157 1.00 13.59 124 GLU A N 1
ATOM 1037 C CA . GLU A 1 124 ? 102.671 39.102 6.843 1.00 14.52 124 GLU A CA 1
ATOM 1038 C C . GLU A 1 124 ? 102.995 40.556 7.207 1.00 14.71 124 GLU A C 1
ATOM 1039 O O . GLU A 1 124 ? 104.035 40.834 7.799 1.00 15.67 124 GLU A O 1
ATOM 1045 N N . THR A 1 125 ? 102.084 41.451 6.878 1.00 14.66 125 THR A N 1
ATOM 1046 C CA . THR A 1 125 ? 102.310 42.881 7.067 1.00 16.68 125 THR A CA 1
ATOM 1047 C C . THR A 1 125 ? 102.281 43.215 8.565 1.00 16.12 125 THR A C 1
ATOM 1048 O O . THR A 1 125 ? 103.152 43.962 9.083 1.00 15.83 125 THR A O 1
ATOM 1052 N N . SER A 1 126 ? 101.312 42.678 9.299 1.00 13.59 126 SER A N 1
ATOM 1053 C CA . SER A 1 126 ? 101.235 42.951 10.732 1.00 14.36 126 SER A CA 1
ATOM 1054 C C . SER A 1 126 ? 102.407 42.348 11.455 1.00 15.23 126 SER A C 1
ATOM 1055 O O . SER A 1 126 ? 102.904 42.921 12.402 1.00 16.14 126 SER A O 1
ATOM 1058 N N . ARG A 1 127 ? 102.896 41.190 11.008 1.00 14.76 127 ARG A N 1
ATOM 1059 C CA . ARG A 1 127 ? 104.125 40.618 11.558 1.00 15.96 127 ARG A CA 1
ATOM 1060 C C . ARG A 1 127 ? 105.318 41.510 11.353 1.00 15.92 127 ARG A C 1
ATOM 1061 O O . ARG A 1 127 ? 106.029 41.785 12.339 1.00 17.91 127 ARG A O 1
ATOM 1069 N N . LYS A 1 128 ? 105.487 42.012 10.149 1.00 16.54 128 LYS A N 1
ATOM 1070 C CA . LYS A 1 128 ? 106.630 42.829 9.763 1.00 18.14 128 LYS A CA 1
ATOM 1071 C C . LYS A 1 128 ? 106.676 44.083 10.614 1.00 18.82 128 LYS A C 1
ATOM 1072 O O . LYS A 1 128 ? 107.770 44.492 11.056 1.00 18.20 128 LYS A O 1
ATOM 1078 N N . TYR A 1 129 ? 105.498 44.654 10.900 1.00 17.27 129 TYR A N 1
ATOM 1079 C CA . TYR A 1 129 ? 105.404 45.914 11.632 1.00 18.53 129 TYR A CA 1
ATOM 1080 C C . TYR A 1 129 ? 105.120 45.730 13.113 1.00 16.93 129 TYR A C 1
ATOM 1081 O O . TYR A 1 129 ? 104.795 46.681 13.822 1.00 18.36 129 TYR A O 1
ATOM 1090 N N . ASN A 1 130 ? 105.265 44.511 13.614 1.00 16.45 130 ASN A N 1
ATOM 1091 C CA . ASN A 1 130 ? 105.105 44.250 15.024 1.00 18.99 130 ASN A CA 1
ATOM 1092 C C . ASN A 1 130 ? 103.800 44.700 15.651 1.00 15.65 130 ASN A C 1
ATOM 1093 O O . ASN A 1 130 ? 103.779 45.098 16.820 1.00 17.52 130 ASN A O 1
ATOM 1098 N N . LEU A 1 131 ? 102.694 44.547 14.899 1.00 14.71 131 LEU A N 1
ATOM 1099 C CA . LEU A 1 131 ? 101.366 44.825 15.391 1.00 16.33 131 LEU A CA 1
ATOM 1100 C C . LEU A 1 131 ? 100.805 43.543 16.022 1.00 15.51 131 LEU A C 1
ATOM 1101 O O . LEU A 1 131 ? 100.138 42.760 15.372 1.00 13.72 1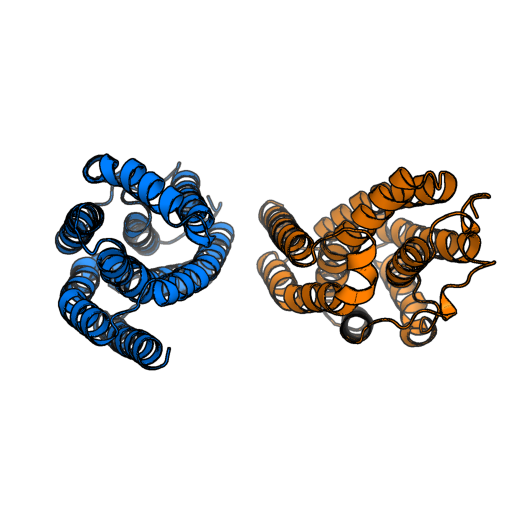31 LEU A O 1
ATOM 1106 N N . LEU A 1 132 ? 101.130 43.309 17.269 1.00 16.09 132 LEU A N 1
ATOM 1107 C CA . LEU A 1 132 ? 101.000 41.970 17.818 1.00 15.97 132 LEU A CA 1
ATOM 1108 C C . LEU A 1 132 ? 99.581 41.499 18.023 1.00 16.31 132 LEU A C 1
ATOM 1109 O O . LEU A 1 132 ? 99.276 40.359 17.673 1.00 14.78 132 LEU A O 1
ATOM 1114 N N . LYS A 1 133 ? 98.705 42.339 18.584 1.00 14.38 133 LYS A N 1
ATOM 1115 C CA . LYS A 1 133 ? 97.321 41.949 18.775 1.00 15.11 133 LYS A CA 1
ATOM 1116 C C . LYS A 1 133 ? 96.633 41.800 17.439 1.00 13.57 133 LYS A C 1
ATOM 1117 O O . LYS A 1 133 ? 95.837 40.893 17.263 1.00 14.40 133 LYS A O 1
ATOM 1123 N N . PHE A 1 134 ? 96.918 42.684 16.498 1.00 13.22 134 PHE A N 1
ATOM 1124 C CA . PHE A 1 134 ? 96.316 42.572 15.182 1.00 13.39 134 PHE A CA 1
ATOM 1125 C C . PHE A 1 134 ? 96.720 41.238 14.557 1.00 14.45 134 PHE A C 1
ATOM 1126 O O . PHE A 1 134 ? 95.885 40.506 14.005 1.00 13.31 134 PHE A O 1
ATOM 1134 N N . ASN A 1 135 ? 98.024 40.945 14.605 1.00 13.57 135 ASN A N 1
ATOM 1135 C CA . ASN A 1 135 ? 98.529 39.728 14.000 1.00 12.94 135 ASN A CA 1
ATOM 1136 C C . ASN A 1 135 ? 97.883 38.481 14.598 1.00 13.19 135 ASN A C 1
ATOM 1137 O O . ASN A 1 135 ? 97.494 37.588 13.865 1.00 12.52 135 ASN A O 1
ATOM 1142 N N . GLU A 1 136 ? 97.727 38.443 15.915 1.00 12.72 136 GLU A N 1
ATOM 1143 C CA . GLU A 1 136 ? 97.117 37.287 16.543 1.00 14.56 136 GLU A CA 1
ATOM 1144 C C . GLU A 1 136 ? 95.678 37.146 16.127 1.00 13.71 136 GLU A C 1
ATOM 1145 O O . GLU A 1 136 ? 95.186 36.008 15.887 1.00 14.47 136 GLU A O 1
ATOM 1151 N N . GLY A 1 137 ? 94.995 38.271 15.943 1.00 13.15 137 GLY A N 1
ATOM 1152 C CA . GLY A 1 137 ? 93.622 38.254 15.511 1.00 13.11 137 GLY A CA 1
ATOM 1153 C C . GLY A 1 137 ? 93.529 37.694 14.088 1.00 13.25 137 GLY A C 1
ATOM 1154 O O . GLY A 1 137 ? 92.668 36.848 13.779 1.00 13.29 137 GLY A O 1
ATOM 1155 N N . ILE A 1 138 ? 94.424 38.096 13.234 1.00 12.31 138 ILE A N 1
ATOM 1156 C CA . 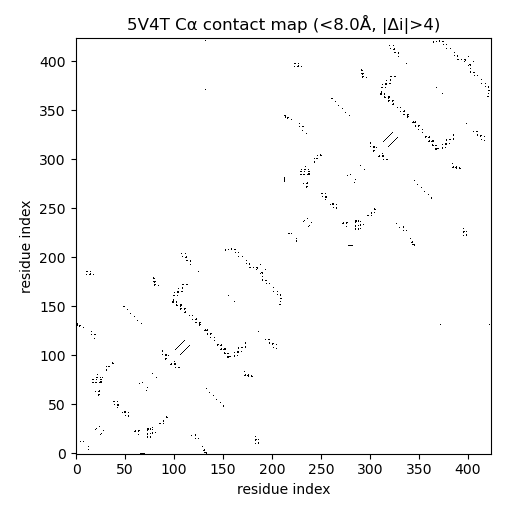ILE A 1 138 ? 94.406 37.576 11.849 1.00 11.96 138 ILE A CA 1
ATOM 1157 C C . ILE A 1 138 ? 94.715 36.064 11.874 1.00 12.65 138 ILE A C 1
ATOM 1158 O O . ILE A 1 138 ? 94.083 35.318 11.134 1.00 13.27 138 ILE A O 1
ATOM 1163 N N . LYS A 1 139 ? 95.683 35.615 12.678 1.00 12.66 139 LYS A N 1
ATOM 1164 C CA . LYS A 1 139 ? 95.982 34.167 12.757 1.00 12.45 139 LYS A CA 1
ATOM 1165 C C . LYS A 1 139 ? 94.744 33.404 13.178 1.00 12.74 139 LYS A C 1
ATOM 1166 O O . LYS A 1 139 ? 94.516 32.288 12.654 1.00 12.67 139 LYS A O 1
ATOM 1172 N N . ARG A 1 140 ? 93.950 33.965 14.102 1.00 11.68 140 ARG A N 1
ATOM 1173 C CA . ARG A 1 140 ? 92.732 33.322 14.549 1.00 12.09 140 ARG A CA 1
ATOM 1174 C C . ARG A 1 140 ? 91.700 33.236 13.439 1.00 13.29 140 ARG A C 1
ATOM 1175 O O . ARG A 1 140 ? 91.072 32.177 13.239 1.00 13.14 140 ARG A O 1
ATOM 1183 N N . ILE A 1 141 ? 91.579 34.286 12.656 1.00 12.93 141 ILE A N 1
ATOM 1184 C CA . ILE A 1 141 ? 90.659 34.269 11.542 1.00 12.54 141 ILE A CA 1
ATOM 1185 C C . ILE A 1 141 ? 91.117 33.260 10.497 1.00 13.58 141 ILE A C 1
ATOM 1186 O O . ILE A 1 141 ? 90.320 32.510 9.962 1.00 13.53 141 ILE A O 1
ATOM 1191 N N . ILE A 1 142 ? 92.404 33.206 10.233 1.00 11.71 142 ILE A N 1
ATOM 1192 C CA . ILE A 1 142 ? 92.943 32.199 9.272 1.00 12.03 142 ILE A CA 1
ATOM 1193 C C . ILE A 1 142 ? 92.545 30.813 9.711 1.00 13.06 142 ILE A C 1
ATOM 1194 O O . ILE A 1 142 ? 92.066 30.008 8.873 1.00 14.69 142 ILE A O 1
ATOM 1199 N N . GLU A 1 143 ? 92.728 30.496 10.994 1.00 12.05 143 GLU A N 1
ATOM 1200 C CA . GLU A 1 143 ? 92.324 29.178 11.481 1.00 13.93 143 GLU A CA 1
ATOM 1201 C C . GLU A 1 143 ? 90.858 28.893 11.277 1.00 14.31 143 GLU A C 1
ATOM 1202 O O . GLU A 1 143 ? 90.483 27.790 10.823 1.00 15.41 143 GLU A O 1
ATOM 1208 N N . ASP A 1 144 ? 90.025 29.879 11.639 1.00 13.96 144 ASP A N 1
ATOM 1209 C CA . ASP A 1 144 ? 88.598 29.751 11.463 1.00 14.98 144 ASP A CA 1
ATOM 1210 C C . ASP A 1 144 ? 88.275 29.533 9.998 1.00 14.69 144 ASP A C 1
ATOM 1211 O O . ASP A 1 144 ? 87.447 28.680 9.666 1.00 15.08 144 ASP A O 1
ATOM 1216 N N . GLU A 1 145 ? 88.905 30.310 9.116 1.00 14.51 145 GLU A N 1
ATOM 1217 C CA . GLU A 1 145 ? 88.558 30.265 7.701 1.00 15.41 145 GLU A CA 1
ATOM 1218 C C . GLU A 1 145 ? 88.878 28.942 7.062 1.00 15.20 145 GLU A C 1
ATOM 1219 O O . GLU A 1 145 ? 88.166 28.494 6.128 1.00 15.33 145 GLU A O 1
ATOM 1225 N N . ALA A 1 146 ? 89.926 28.267 7.517 1.00 14.96 146 ALA A N 1
ATOM 1226 C CA . ALA A 1 146 ? 90.212 26.930 7.050 1.00 16.53 146 ALA A CA 1
ATOM 1227 C C . ALA A 1 146 ? 89.072 25.970 7.310 1.00 15.90 146 ALA A C 1
ATOM 1228 O O . ALA A 1 146 ? 88.698 25.178 6.440 1.00 15.73 146 ALA A O 1
ATOM 1230 N N . ARG A 1 147 ? 88.440 26.083 8.463 1.00 14.94 147 ARG A N 1
ATOM 1231 C CA . ARG A 1 147 ? 87.262 25.269 8.745 1.00 14.87 147 ARG A CA 1
ATOM 1232 C C . ARG A 1 147 ? 86.067 25.715 7.976 1.00 14.80 147 ARG A C 1
ATOM 1233 O O . ARG A 1 147 ? 85.246 24.883 7.545 1.00 14.34 147 ARG A O 1
ATOM 1241 N N . HIS A 1 148 ? 85.940 27.010 7.724 1.00 13.28 148 HIS A N 1
ATOM 1242 C CA . HIS A 1 148 ? 84.851 27.529 6.901 1.00 12.99 148 HIS A CA 1
ATOM 1243 C C . HIS A 1 148 ? 84.898 26.933 5.489 1.00 13.92 148 HIS A C 1
ATOM 1244 O O . HIS A 1 148 ? 83.907 26.498 4.933 1.00 15.26 148 HIS A O 1
ATOM 1251 N N . VAL A 1 149 ? 86.064 26.945 4.897 1.00 13.45 149 VAL A N 1
ATOM 1252 C CA . VAL A 1 149 ? 86.215 26.393 3.577 1.00 14.36 149 VAL A CA 1
ATOM 1253 C C . VAL A 1 149 ? 85.935 24.900 3.510 1.00 15.32 149 VAL A C 1
ATOM 1254 O O . VAL A 1 149 ? 85.214 24.450 2.606 1.00 15.72 149 VAL A O 1
ATOM 1258 N N . SER A 1 150 ? 86.405 24.141 4.497 1.00 14.73 150 SER A N 1
ATOM 1259 C CA . SER A 1 150 ? 86.136 22.687 4.620 1.00 16.83 150 SER A CA 1
ATOM 1260 C C . SER A 1 150 ? 84.668 22.446 4.756 1.00 15.38 150 SER A C 1
ATOM 1261 O O . SER A 1 150 ? 84.096 21.570 4.079 1.00 16.18 150 SER A O 1
ATOM 1264 N N . PHE A 1 151 ? 84.010 23.282 5.560 1.00 16.42 151 PHE A N 1
ATOM 1265 C CA . PHE A 1 151 ? 82.560 23.172 5.674 1.00 16.11 151 PHE A CA 1
ATOM 1266 C C . PHE A 1 151 ? 81.865 23.413 4.347 1.00 18.15 151 PHE A C 1
ATOM 1267 O O . PHE A 1 151 ? 80.955 22.657 3.968 1.00 17.93 151 PHE A O 1
ATOM 1275 N N . GLY A 1 152 ? 82.300 24.437 3.602 1.00 15.87 152 GLY A N 1
ATOM 1276 C CA . GLY A 1 152 ? 81.695 24.713 2.341 1.00 15.12 152 GLY A CA 1
ATOM 1277 C C . GLY A 1 152 ? 81.810 23.528 1.409 1.00 16.01 152 GLY A C 1
ATOM 1278 O O . GLY A 1 152 ? 80.854 23.246 0.665 1.00 17.41 152 GLY A O 1
ATOM 1279 N N . LEU A 1 153 ? 82.938 22.824 1.425 1.00 17.14 153 LEU A N 1
ATOM 1280 C CA . LEU A 1 153 ? 83.084 21.594 0.590 1.00 19.57 153 LEU A CA 1
ATOM 1281 C C . LEU A 1 153 ? 82.004 20.603 0.900 1.00 21.18 153 LEU A C 1
ATOM 1282 O O . LEU A 1 153 ? 81.492 19.947 0.027 1.00 21.72 153 LEU A O 1
ATOM 1287 N N . SER A 1 154 ? 81.611 20.500 2.163 1.00 20.19 154 SER A N 1
ATOM 1288 C CA . SER A 1 154 ? 80.603 19.592 2.557 1.00 22.62 154 SER A CA 1
ATOM 1289 C C . SER A 1 154 ? 79.200 19.930 2.074 1.00 21.92 154 SER A C 1
ATOM 1290 O O . SER A 1 154 ? 78.358 19.017 1.981 1.00 27.48 154 SER A O 1
ATOM 1293 N N . LEU A 1 155 ? 78.918 21.170 1.712 1.00 18.78 155 LEU A N 1
ATOM 1294 C CA . LEU A 1 155 ? 77.666 21.654 1.213 1.00 19.19 155 LEU A CA 1
ATOM 1295 C C . LEU A 1 155 ? 77.469 21.338 -0.281 1.00 21.36 155 LEU A C 1
ATOM 1296 O O . LEU A 1 155 ? 76.355 21.466 -0.806 1.00 24.71 155 LEU A O 1
ATOM 1301 N N . ILE A 1 156 ? 78.567 21.004 -0.960 1.00 19.65 156 ILE A N 1
ATOM 1302 C CA . ILE A 1 156 ? 78.523 20.721 -2.403 1.00 20.78 156 ILE A CA 1
ATOM 1303 C C . ILE A 1 156 ? 78.213 19.266 -2.673 1.00 20.45 156 ILE A C 1
ATOM 1304 O O . ILE A 1 156 ? 78.938 18.353 -2.209 1.00 21.81 156 ILE A O 1
ATOM 1309 N N . GLU A 1 157 ? 77.221 19.058 -3.518 1.00 22.44 157 GLU A N 1
ATOM 1310 C CA . GLU A 1 157 ? 76.933 17.724 -4.037 1.00 25.03 157 GLU A CA 1
ATOM 1311 C C . GLU A 1 157 ? 77.172 17.610 -5.530 1.00 22.56 157 GLU A C 1
ATOM 1312 O O . GLU A 1 157 ? 77.734 16.616 -5.999 1.00 24.94 157 GLU A O 1
ATOM 1318 N N . ASP A 1 158 ? 76.660 18.565 -6.252 1.00 19.10 158 ASP A N 1
ATOM 1319 C CA . ASP A 1 158 ? 76.836 18.566 -7.722 1.00 18.61 158 ASP A CA 1
ATOM 1320 C C . ASP A 1 158 ? 78.198 19.137 -8.089 1.00 16.29 158 ASP A C 1
ATOM 1321 O O . ASP A 1 158 ? 78.346 20.348 -8.219 1.00 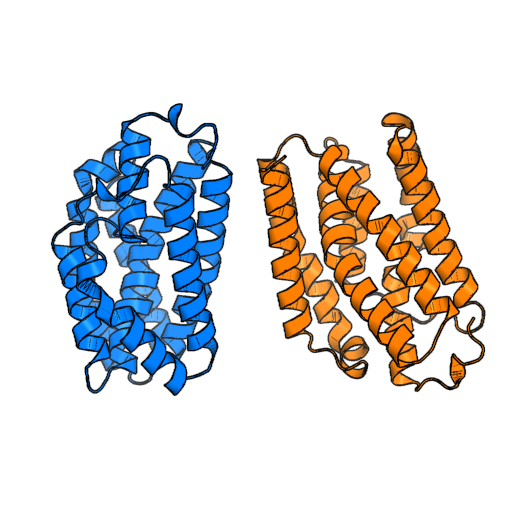16.26 158 ASP A O 1
ATOM 1326 N N . LYS A 1 159 ? 79.140 18.247 -8.269 1.00 18.44 159 LYS A N 1
ATOM 1327 C CA . LYS A 1 159 ? 80.562 18.620 -8.484 1.00 18.31 159 LYS A CA 1
ATOM 1328 C C . LYS A 1 159 ? 80.734 19.421 -9.732 1.00 17.62 159 LYS A C 1
ATOM 1329 O O . LYS A 1 159 ? 81.407 20.480 -9.727 1.00 20.59 159 LYS A O 1
ATOM 1335 N N . GLU A 1 160 ? 80.125 19.004 -10.823 1.00 16.97 160 GLU A N 1
ATOM 1336 C CA . GLU A 1 160 ? 80.238 19.748 -12.073 1.00 19.12 160 GLU A CA 1
ATOM 1337 C C . GLU A 1 160 ? 79.663 21.158 -12.002 1.00 17.20 160 GLU A C 1
ATOM 1338 O O . GLU A 1 160 ? 80.314 22.141 -12.425 1.00 19.37 160 GLU A O 1
ATOM 1344 N N . TYR A 1 161 ? 78.470 21.331 -11.380 1.00 14.91 161 TYR A N 1
ATOM 1345 C CA . TYR A 1 161 ? 77.919 22.621 -11.232 1.00 14.33 161 TYR A CA 1
ATOM 1346 C C . TYR A 1 161 ? 78.817 23.537 -10.357 1.00 15.67 161 TYR A C 1
ATOM 1347 O O . TYR A 1 161 ? 79.029 24.721 -10.653 1.00 16.57 161 TYR A O 1
ATOM 1356 N N . ALA A 1 162 ? 79.363 22.957 -9.296 1.00 15.87 162 ALA A N 1
ATOM 1357 C CA . ALA A 1 162 ? 80.198 23.753 -8.372 1.00 16.16 162 ALA A CA 1
ATOM 1358 C C . ALA A 1 162 ? 81.515 24.226 -9.006 1.00 17.46 162 ALA A C 1
ATOM 1359 O O . ALA A 1 162 ? 81.901 25.371 -8.885 1.00 17.08 162 ALA A O 1
ATOM 1361 N N . VAL A 1 163 ? 82.123 23.327 -9.755 1.00 16.18 163 VAL A N 1
ATOM 1362 C CA . VAL A 1 163 ? 83.354 23.714 -10.465 1.00 16.08 163 VAL A CA 1
ATOM 1363 C C . VAL A 1 163 ? 83.054 24.834 -11.434 1.00 15.61 163 VAL A C 1
ATOM 1364 O O . VAL A 1 163 ? 83.794 25.795 -11.503 1.00 17.25 163 VAL A O 1
ATOM 1368 N N . LYS A 1 164 ? 81.973 24.692 -12.257 1.00 15.88 164 LYS A N 1
ATOM 1369 C CA . LYS A 1 164 ? 81.626 25.731 -13.199 1.00 16.83 164 LYS A CA 1
ATOM 1370 C C . LYS A 1 164 ? 81.339 27.082 -12.495 1.00 16.04 164 LYS A C 1
ATOM 1371 O O . LYS A 1 164 ? 81.754 28.143 -12.995 1.00 16.04 164 LYS A O 1
ATOM 1377 N N . ARG A 1 165 ? 80.678 27.036 -11.325 1.00 14.94 165 ARG A N 1
ATOM 1378 C CA . ARG A 1 165 ? 80.467 28.224 -10.537 1.00 14.46 165 ARG A CA 1
ATOM 1379 C C . ARG A 1 165 ? 81.759 28.902 -10.142 1.00 13.88 165 ARG A C 1
ATOM 1380 O O . ARG A 1 165 ? 81.874 30.170 -10.247 1.00 14.78 165 ARG A O 1
ATOM 1388 N N . VAL A 1 166 ? 82.698 28.111 -9.640 1.00 14.36 166 VAL A N 1
ATOM 1389 C CA . VAL A 1 166 ? 84.002 28.634 -9.231 1.00 14.89 166 VAL A CA 1
ATOM 1390 C C . VAL A 1 166 ? 84.642 29.334 -10.430 1.00 16.94 166 VAL A C 1
ATOM 1391 O O . VAL A 1 166 ? 85.154 30.434 -10.321 1.00 14.25 166 VAL A O 1
ATOM 1395 N N . GLU A 1 167 ? 84.645 28.641 -11.563 1.00 15.85 167 GLU A N 1
ATOM 1396 C CA . GLU A 1 167 ? 85.241 29.176 -12.775 1.00 17.30 167 GLU A CA 1
ATOM 1397 C C . GLU A 1 167 ? 84.555 30.482 -13.206 1.00 16.28 167 GLU A C 1
ATOM 1398 O O . GLU A 1 167 ? 85.212 31.446 -13.675 1.00 19.86 167 GLU A O 1
ATOM 1404 N N . GLU A 1 168 ? 83.232 30.568 -13.064 1.00 16.91 168 GLU A N 1
ATOM 1405 C CA . GLU A 1 168 ? 82.500 31.747 -13.502 1.00 19.25 168 GLU A CA 1
ATOM 1406 C C . GLU A 1 168 ? 82.738 32.943 -12.661 1.00 18.39 168 GLU A C 1
ATOM 1407 O O . GLU A 1 168 ? 82.799 34.047 -13.160 1.00 18.29 168 GLU A O 1
ATOM 1413 N N . LEU A 1 169 ? 82.960 32.716 -11.364 1.00 17.10 169 LEU A N 1
ATOM 1414 C CA . LEU A 1 169 ? 83.063 33.793 -10.417 1.00 16.00 169 LEU A CA 1
ATOM 1415 C C . LEU A 1 169 ? 84.509 34.212 -10.140 1.00 15.00 169 LEU A C 1
ATOM 1416 O O . LEU A 1 169 ? 84.743 35.331 -9.704 1.00 16.28 169 LEU A O 1
ATOM 1421 N N . PHE A 1 170 ? 85.436 33.382 -10.525 1.00 16.73 170 PHE A N 1
ATOM 1422 C CA . PHE A 1 170 ? 86.822 33.715 -10.288 1.00 15.13 170 PHE A CA 1
ATOM 1423 C C . PHE A 1 170 ? 87.240 35.070 -10.930 1.00 17.20 170 PHE A C 1
ATOM 1424 O O . PHE A 1 170 ? 87.972 35.816 -10.307 1.00 17.58 170 PHE A O 1
ATOM 1432 N N . PRO A 1 171 ? 86.798 35.392 -12.137 1.00 18.40 171 PRO A N 1
ATOM 1433 C CA . PRO A 1 171 ? 87.281 36.659 -12.712 1.00 19.29 171 PRO A CA 1
ATOM 1434 C C . PRO A 1 171 ? 86.870 37.861 -11.898 1.00 20.04 171 PRO A C 1
ATOM 1435 O O . PRO A 1 171 ? 87.610 38.820 -11.841 1.00 20.84 171 PRO A O 1
ATOM 1439 N N . LEU A 1 172 ? 85.714 37.810 -11.236 1.00 21.58 172 LEU A N 1
ATOM 1440 C CA . LEU A 1 172 ? 85.284 38.904 -10.375 1.00 20.66 172 LEU A CA 1
ATOM 1441 C C . LEU A 1 172 ? 86.238 39.041 -9.199 1.00 20.34 172 LEU A C 1
ATOM 1442 O O . LEU A 1 172 ? 86.644 40.146 -8.810 1.00 19.45 172 LEU A O 1
ATOM 1447 N N . ALA A 1 173 ? 86.634 37.915 -8.629 1.00 19.53 173 ALA A N 1
ATOM 1448 C CA . ALA A 1 173 ? 87.633 37.913 -7.580 1.00 20.32 173 ALA A CA 1
ATOM 1449 C C . ALA A 1 173 ? 88.927 38.575 -8.005 1.00 19.22 173 ALA A C 1
ATOM 1450 O O . ALA A 1 173 ? 89.487 39.395 -7.263 1.00 19.74 173 ALA A O 1
ATOM 1452 N N . VAL A 1 174 ? 89.399 38.230 -9.198 1.00 17.71 174 VAL A N 1
ATOM 1453 C CA . VAL A 1 174 ? 90.623 38.799 -9.688 1.00 18.49 174 VAL A CA 1
ATOM 1454 C C . VAL A 1 174 ? 90.474 40.334 -9.800 1.00 18.66 174 VAL A C 1
ATOM 1455 O O . VAL A 1 174 ? 91.385 41.052 -9.465 1.00 18.54 174 VAL A O 1
ATOM 1459 N N . GLN A 1 175 ? 89.345 40.794 -10.296 1.00 18.57 175 GLN A N 1
ATOM 1460 C CA . GLN A 1 175 ? 89.107 42.256 -10.468 1.00 20.64 175 GLN A CA 1
ATOM 1461 C C . GLN A 1 175 ? 89.128 42.968 -9.157 1.00 20.74 175 GLN A C 1
ATOM 1462 O O . GLN A 1 175 ? 89.639 44.075 -9.058 1.00 19.55 175 GLN A O 1
ATOM 1468 N N . ILE A 1 176 ? 88.604 42.332 -8.093 1.00 17.50 176 ILE A N 1
ATOM 1469 C CA . ILE A 1 176 ? 88.695 42.962 -6.769 1.00 18.08 176 ILE A CA 1
ATOM 1470 C C . ILE A 1 176 ? 90.124 43.253 -6.351 1.00 17.71 176 ILE A C 1
ATOM 1471 O O . ILE A 1 176 ? 90.398 44.320 -5.827 1.00 19.67 176 ILE A O 1
ATOM 1476 N N . VAL A 1 177 ? 91.034 42.299 -6.528 1.00 17.62 177 VAL A N 1
ATOM 1477 C CA . VAL A 1 177 ? 92.428 42.484 -6.129 1.00 19.17 177 VAL A CA 1
ATOM 1478 C C . VAL A 1 177 ? 93.076 43.526 -7.059 1.00 20.32 177 VAL A C 1
ATOM 1479 O O . VAL A 1 177 ? 93.760 44.420 -6.573 1.00 21.10 177 VAL A O 1
ATOM 1483 N N . LYS A 1 178 ? 92.808 43.450 -8.358 1.00 21.22 178 LYS A N 1
ATOM 1484 C CA . LYS A 1 178 ? 93.427 44.453 -9.273 1.00 22.49 178 LYS A CA 1
ATOM 1485 C C . LYS A 1 178 ? 92.967 45.871 -9.007 1.00 23.05 178 LYS A C 1
ATOM 1486 O O . LYS A 1 178 ? 93.778 46.820 -9.118 1.00 24.40 178 LYS A O 1
ATOM 1492 N N . GLU A 1 179 ? 91.701 46.025 -8.599 1.00 21.89 179 GLU A N 1
ATOM 1493 C CA . GLU A 1 179 ? 91.139 47.297 -8.212 1.00 23.38 179 GLU A CA 1
ATOM 1494 C C . GLU A 1 179 ? 91.793 47.903 -6.974 1.00 26.18 179 GLU A C 1
ATOM 1495 O O . GLU A 1 179 ? 91.707 49.131 -6.748 1.00 28.84 179 GLU A O 1
ATOM 1501 N N . GLY A 1 180 ? 92.451 47.069 -6.168 1.00 23.79 180 GLY A N 1
ATOM 1502 C CA . GLY A 1 180 ? 93.154 47.515 -4.966 1.00 23.74 180 GLY A CA 1
ATOM 1503 C C . GLY A 1 180 ? 94.622 47.822 -5.188 1.00 22.37 180 GLY A C 1
ATOM 1504 O O . GLY A 1 180 ? 95.369 48.075 -4.249 1.00 23.95 180 GLY A O 1
ATOM 1505 N N . LYS A 1 181 ? 95.055 47.882 -6.454 1.00 22.97 181 LYS A N 1
ATOM 1506 C CA . LYS A 1 181 ? 96.486 48.022 -6.769 1.00 23.99 181 LYS A CA 1
ATOM 1507 C C . LYS A 1 181 ? 97.153 49.164 -6.020 1.00 22.77 181 LYS A C 1
ATOM 1508 O O . LYS A 1 181 ? 98.222 48.995 -5.431 1.00 21.22 181 LYS A O 1
ATOM 1514 N N . ASP A 1 182 ? 96.497 50.314 -6.006 1.00 24.54 182 ASP A N 1
ATOM 1515 C CA . ASP A 1 182 ? 97.171 51.497 -5.480 1.00 26.74 182 ASP A CA 1
ATOM 1516 C C . ASP A 1 182 ? 97.324 51.440 -3.953 1.00 27.93 182 ASP A C 1
ATOM 1517 O O . ASP A 1 182 ? 98.239 52.067 -3.419 1.00 25.57 182 ASP A O 1
ATOM 1522 N N . LYS A 1 183 ? 96.416 50.738 -3.263 1.00 23.97 183 LYS A N 1
ATOM 1523 C CA . LYS A 1 183 ? 96.495 50.532 -1.784 1.00 23.92 183 LYS A CA 1
ATOM 1524 C C . LYS A 1 183 ? 97.368 49.373 -1.363 1.00 22.78 183 LYS A C 1
ATOM 1525 O O . LYS A 1 183 ? 97.936 49.411 -0.292 1.00 21.08 183 LYS A O 1
ATOM 1531 N N . ILE A 1 184 ? 97.530 48.375 -2.240 1.00 21.45 184 ILE A N 1
ATOM 1532 C CA . ILE A 1 184 ? 98.246 47.129 -1.902 1.00 23.60 184 ILE A CA 1
ATOM 1533 C C . ILE A 1 184 ? 99.734 47.206 -2.261 1.00 23.46 184 ILE A C 1
ATOM 1534 O O . ILE A 1 184 ? 100.586 46.690 -1.554 1.00 23.38 184 ILE A O 1
ATOM 1539 N N . GLU A 1 185 ? 100.057 47.793 -3.423 1.00 24.09 185 GLU A N 1
ATOM 1540 C CA . GLU A 1 185 ? 101.443 47.918 -3.846 1.00 25.70 185 GLU A CA 1
ATOM 1541 C C . GLU A 1 185 ? 102.350 48.625 -2.847 1.00 25.74 185 GLU A C 1
ATOM 1542 O O . GLU A 1 185 ? 103.485 48.217 -2.680 1.00 25.63 185 GLU A O 1
ATOM 1548 N N . PRO A 1 186 ? 101.855 49.648 -2.150 1.00 23.86 186 PRO A N 1
ATOM 1549 C CA . PRO A 1 186 ? 102.721 50.234 -1.104 1.00 27.04 186 PRO A CA 1
ATOM 1550 C C . PRO A 1 186 ? 103.086 49.319 0.061 1.00 26.99 186 PRO A C 1
ATOM 1551 O O . PRO A 1 186 ? 104.027 49.600 0.814 1.00 28.52 186 PRO A O 1
ATOM 1555 N N . LEU A 1 187 ? 102.340 48.234 0.248 1.00 23.85 187 LEU A N 1
ATOM 1556 C CA . LEU A 1 187 ? 102.736 47.240 1.217 1.00 23.92 187 LEU A CA 1
ATOM 1557 C C . LEU A 1 187 ? 103.855 46.332 0.703 1.00 25.00 187 LEU A C 1
ATOM 1558 O O . LEU A 1 187 ? 104.313 45.475 1.445 1.00 24.65 187 LEU A O 1
ATOM 1563 N N . GLY A 1 188 ? 104.287 46.513 -0.549 1.00 24.76 188 GLY A N 1
ATOM 1564 C CA . GLY A 1 188 ? 105.432 45.765 -1.077 1.00 24.31 188 GLY A CA 1
ATOM 1565 C C . GLY A 1 188 ? 105.049 44.532 -1.919 1.00 25.24 188 GLY A C 1
ATOM 1566 O O . GLY A 1 188 ? 105.916 43.816 -2.379 1.00 30.07 188 GLY A O 1
ATOM 1567 N N . TYR A 1 189 ? 103.775 44.357 -2.208 1.00 21.17 189 TYR A N 1
ATOM 1568 C CA . TYR A 1 189 ? 103.265 43.193 -2.965 1.00 20.36 189 TYR A CA 1
ATOM 1569 C C . TYR A 1 189 ? 103.141 43.519 -4.438 1.00 21.02 189 TYR A C 1
ATOM 1570 O O . TYR A 1 189 ? 102.871 44.648 -4.804 1.00 25.49 189 TYR A O 1
ATOM 1579 N N . SER A 1 190 ? 103.383 42.491 -5.238 1.00 20.50 190 SER A N 1
ATOM 1580 C CA . SER A 1 190 ? 103.149 42.519 -6.668 1.00 22.18 190 SER A CA 1
ATOM 1581 C C . SER A 1 190 ? 101.731 42.050 -6.964 1.00 21.59 190 SER A C 1
ATOM 1582 O O . SER A 1 190 ? 101.406 40.934 -6.570 1.00 19.73 190 SER A O 1
ATOM 1585 N N . ILE A 1 191 ? 100.937 42.849 -7.657 1.00 20.62 191 ILE A N 1
ATOM 1586 C CA . ILE A 1 191 ? 99.580 42.444 -8.035 1.00 21.22 191 ILE A CA 1
ATOM 1587 C C . ILE A 1 191 ? 99.641 41.185 -8.906 1.00 21.20 191 ILE A C 1
ATOM 1588 O O . ILE A 1 191 ? 98.854 40.246 -8.685 1.00 19.30 191 ILE A O 1
ATOM 1593 N N . GLN A 1 192 ? 100.555 41.139 -9.900 1.00 19.80 192 GLN A N 1
ATOM 1594 C CA . GLN A 1 192 ? 100.714 39.898 -10.639 1.00 19.97 192 GLN A CA 1
ATOM 1595 C C . GLN A 1 192 ? 100.975 38.655 -9.791 1.00 18.34 192 GLN A C 1
ATOM 1596 O O . GLN A 1 192 ? 100.383 37.557 -10.048 1.00 17.90 192 GLN A O 1
ATOM 1602 N N . GLU A 1 193 ? 101.837 38.741 -8.799 1.00 17.73 193 GLU A N 1
ATOM 1603 C CA . GLU A 1 193 ? 102.166 37.585 -7.944 1.00 17.85 193 GLU A CA 1
ATOM 1604 C C . GLU A 1 193 ? 100.915 37.210 -7.140 1.00 16.58 193 GLU A C 1
ATOM 1605 O O . GLU A 1 193 ? 100.664 36.057 -6.956 1.00 16.36 193 GLU A O 1
ATOM 1611 N N . LEU A 1 194 ? 100.159 38.190 -6.713 1.00 17.02 194 LEU A N 1
ATOM 1612 C CA . LEU A 1 194 ? 98.903 37.893 -5.981 1.00 16.55 194 LEU A CA 1
ATOM 1613 C C . LEU A 1 194 ? 97.881 37.210 -6.846 1.00 17.85 194 LEU A C 1
ATOM 1614 O O . LEU A 1 194 ? 97.253 36.255 -6.410 1.00 15.71 194 LEU A O 1
ATOM 1619 N N . VAL A 1 195 ? 97.694 37.663 -8.092 1.00 16.56 195 VAL A N 1
ATOM 1620 C CA . VAL A 1 195 ? 96.831 36.986 -9.027 1.00 16.14 195 VAL A CA 1
ATOM 1621 C C . VAL A 1 195 ? 97.341 35.583 -9.366 1.00 14.92 195 VAL A C 1
ATOM 1622 O O . VAL A 1 195 ? 96.555 34.650 -9.441 1.00 16.86 195 VAL A O 1
ATOM 1626 N N . ASN A 1 196 ? 98.672 35.404 -9.493 1.00 15.04 196 ASN A N 1
ATOM 1627 C CA . ASN A 1 196 ? 99.201 34.046 -9.648 1.00 14.62 196 ASN A CA 1
ATOM 1628 C C . ASN A 1 196 ? 98.837 33.142 -8.492 1.00 14.25 196 ASN A C 1
ATOM 1629 O O . ASN A 1 196 ? 98.510 31.985 -8.717 1.00 15.68 196 ASN A O 1
ATOM 1634 N N . LEU A 1 197 ? 98.947 33.640 -7.266 1.00 14.33 197 LEU A N 1
ATOM 1635 C CA . LEU A 1 197 ? 98.510 32.884 -6.112 1.00 14.39 197 LEU A CA 1
ATOM 1636 C C . LEU A 1 197 ? 97.025 32.567 -6.181 1.00 13.74 197 LEU A C 1
ATOM 1637 O O . LEU A 1 197 ? 96.644 31.426 -5.912 1.00 14.68 197 LEU A O 1
ATOM 1642 N N . MET A 1 198 ? 96.201 33.536 -6.579 1.00 13.73 198 MET A N 1
ATOM 1643 C CA . MET A 1 198 ? 94.782 33.277 -6.713 1.00 15.11 198 MET A CA 1
ATOM 1644 C C . MET A 1 198 ? 94.513 32.147 -7.663 1.00 15.86 198 MET A C 1
ATOM 1645 O O . MET A 1 198 ? 93.613 31.337 -7.416 1.00 14.47 198 MET A O 1
ATOM 1650 N N . GLU A 1 199 ? 95.261 32.078 -8.789 1.00 14.87 199 GLU A N 1
ATOM 1651 C CA . GLU A 1 199 ? 95.049 31.001 -9.735 1.00 16.25 199 GLU A CA 1
ATOM 1652 C C . GLU A 1 199 ? 95.357 29.667 -9.141 1.00 16.00 199 GLU A C 1
ATOM 1653 O O . GLU A 1 199 ? 94.689 28.704 -9.407 1.00 16.44 199 GLU A O 1
ATOM 1659 N N . GLU A 1 200 ? 96.414 29.579 -8.318 1.00 15.47 200 GLU A N 1
ATOM 1660 C CA . GLU A 1 200 ? 96.755 28.343 -7.678 1.00 16.47 200 GLU A CA 1
ATOM 1661 C C . GLU A 1 200 ? 95.700 27.930 -6.639 1.00 15.01 200 GLU A C 1
ATOM 1662 O O . GLU A 1 200 ? 95.351 26.789 -6.487 1.00 14.67 200 GLU A O 1
ATOM 1668 N N . LEU A 1 201 ? 95.192 28.902 -5.901 1.00 13.98 201 LEU A N 1
ATOM 1669 C CA . LEU A 1 201 ? 94.088 28.632 -4.965 1.00 14.21 201 LEU A CA 1
ATOM 1670 C C . LEU A 1 201 ? 92.805 28.141 -5.641 1.00 14.71 201 LEU A C 1
ATOM 1671 O O . LEU A 1 201 ? 92.154 27.245 -5.160 1.00 13.95 201 LEU A O 1
ATOM 1676 N N . LYS A 1 202 ? 92.463 28.744 -6.737 1.00 14.40 202 LYS A N 1
ATOM 1677 C CA . LYS A 1 202 ? 91.316 28.286 -7.546 1.00 15.22 202 LYS A CA 1
ATOM 1678 C C . LYS A 1 202 ? 91.500 26.831 -7.927 1.00 14.16 202 LYS A C 1
ATOM 1679 O O . LYS A 1 202 ? 90.608 26.030 -7.763 1.00 14.27 202 LYS A O 1
ATOM 1685 N N . LYS A 1 203 ? 92.667 26.474 -8.470 1.00 14.65 203 LYS A N 1
ATOM 1686 C CA . LYS A 1 203 ? 92.961 25.109 -8.832 1.00 14.21 203 LYS A CA 1
ATOM 1687 C C . LYS A 1 203 ? 92.868 24.159 -7.663 1.00 15.16 203 LYS A C 1
ATOM 1688 O O . LYS A 1 203 ? 92.260 23.085 -7.726 1.00 15.57 203 LYS A O 1
ATOM 1694 N N . ALA A 1 204 ? 93.379 24.582 -6.516 1.00 15.52 204 ALA A N 1
ATOM 1695 C CA . ALA A 1 204 ? 93.334 23.747 -5.301 1.00 16.65 204 ALA A CA 1
ATOM 1696 C C . ALA A 1 204 ? 91.899 23.495 -4.843 1.00 15.37 204 ALA A C 1
ATOM 1697 O O . ALA A 1 204 ? 91.569 22.392 -4.478 1.00 16.43 204 ALA A O 1
ATOM 1699 N N . ARG A 1 205 ? 91.057 24.524 -4.862 1.00 14.22 205 ARG A N 1
ATOM 1700 C CA . ARG A 1 205 ? 89.675 24.367 -4.415 1.00 16.46 205 ARG A CA 1
ATOM 1701 C C . ARG A 1 205 ? 88.930 23.481 -5.371 1.00 14.76 205 ARG A C 1
ATOM 1702 O O . ARG A 1 205 ? 88.186 22.578 -4.937 1.00 15.49 205 ARG A O 1
ATOM 1710 N N . ILE A 1 206 ? 89.142 23.694 -6.665 1.00 13.96 206 ILE A N 1
ATOM 1711 C CA . ILE A 1 206 ? 88.537 22.803 -7.665 1.00 14.28 206 ILE A CA 1
ATOM 1712 C C . ILE A 1 206 ? 89.000 21.368 -7.528 1.00 14.94 206 ILE A C 1
ATOM 1713 O O . ILE A 1 206 ? 88.195 20.436 -7.611 1.00 16.21 206 ILE A O 1
ATOM 1718 N N . ASN A 1 207 ? 90.289 21.151 -7.338 1.00 13.60 207 ASN A N 1
ATOM 1719 C CA . ASN A 1 207 ? 90.765 19.822 -7.090 1.00 14.62 207 ASN A CA 1
ATOM 1720 C C . ASN A 1 207 ? 90.101 19.122 -5.893 1.00 17.20 207 ASN A C 1
ATOM 1721 O O . ASN A 1 207 ? 89.807 17.912 -5.938 1.00 16.48 207 ASN A O 1
ATOM 1726 N N . LYS A 1 208 ? 89.865 19.885 -4.836 1.00 17.05 208 LYS A N 1
ATOM 1727 C CA . LYS A 1 208 ? 89.255 19.334 -3.629 1.00 19.86 208 LYS A CA 1
ATOM 1728 C C . LYS A 1 208 ? 87.780 18.976 -3.888 1.00 18.99 208 LYS A C 1
ATOM 1729 O O . LYS A 1 208 ? 87.310 17.915 -3.470 1.00 19.76 208 LYS A O 1
ATOM 1735 N N . ILE A 1 209 ? 87.089 19.837 -4.635 1.00 15.23 209 ILE A N 1
ATOM 1736 C CA . ILE A 1 209 ? 85.701 19.570 -5.062 1.00 16.69 209 ILE A CA 1
ATOM 1737 C C . ILE A 1 209 ? 85.617 18.256 -5.882 1.00 17.55 209 ILE A C 1
ATOM 1738 O O . ILE A 1 209 ? 84.740 17.410 -5.656 1.00 18.03 209 ILE A O 1
ATOM 1743 N N . LEU A 1 210 ? 86.534 18.110 -6.832 1.00 16.85 210 LEU A N 1
ATOM 1744 C CA . LEU A 1 210 ? 86.572 16.917 -7.656 1.00 17.75 210 LEU A CA 1
ATOM 1745 C C . LEU A 1 210 ? 87.024 15.655 -6.936 1.00 21.37 210 LEU A C 1
ATOM 1746 O O . LEU A 1 210 ? 86.683 14.562 -7.381 1.00 22.94 210 LEU A O 1
ATOM 1751 N N . GLY A 1 211 ? 87.765 15.810 -5.858 1.00 21.05 211 GLY A N 1
ATOM 1752 C CA . GLY A 1 211 ? 88.246 14.682 -5.057 1.00 28.83 211 GLY A CA 1
ATOM 1753 C C . GLY A 1 211 ? 87.345 14.180 -3.963 1.00 34.87 211 GLY A C 1
ATOM 1754 O O . GLY A 1 211 ? 87.667 13.146 -3.391 1.00 41.20 211 GLY A O 1
ATOM 1755 N N . SER A 1 212 ? 86.205 14.842 -3.687 1.00 40.56 212 SER A N 1
ATOM 1756 C CA . SER A 1 212 ? 85.328 14.477 -2.539 1.00 45.44 212 SER A CA 1
ATOM 1757 C C . SER A 1 212 ? 84.634 13.134 -2.661 1.00 52.91 212 SER A C 1
ATOM 1758 O O . SER A 1 212 ? 84.138 12.866 -3.751 1.00 47.65 212 SER A O 1
ATOM 1761 N N . MET B 1 1 ? 92.559 9.036 52.554 1.00 40.62 1 MET B N 1
ATOM 1762 C CA . MET B 1 1 ? 91.589 8.674 51.467 1.00 38.14 1 MET B CA 1
ATOM 1763 C C . MET B 1 1 ? 90.198 8.830 52.031 1.00 32.71 1 MET B C 1
ATOM 1764 O O . MET B 1 1 ? 89.978 8.694 53.233 1.00 34.97 1 MET B O 1
ATOM 1769 N N . ASP B 1 2 ? 89.240 9.155 51.186 1.00 22.23 2 ASP B N 1
ATOM 1770 C CA . ASP B 1 2 ? 87.940 9.268 51.653 1.00 18.95 2 ASP B CA 1
ATOM 1771 C C . ASP B 1 2 ? 87.402 7.865 51.943 1.00 19.79 2 ASP B C 1
ATOM 1772 O O . ASP B 1 2 ? 87.601 6.948 51.159 1.00 18.50 2 ASP B O 1
ATOM 1777 N N . LYS B 1 3 ? 86.647 7.773 53.021 1.00 23.51 3 LYS B N 1
ATOM 1778 C CA . LYS B 1 3 ? 86.070 6.484 53.418 1.00 26.67 3 LYS B CA 1
ATOM 1779 C C . LYS B 1 3 ? 85.152 5.931 52.343 1.00 22.84 3 LYS B C 1
ATOM 1780 O O . LYS B 1 3 ? 85.048 4.706 52.224 1.00 24.63 3 LYS B O 1
ATOM 1786 N N . ASN B 1 4 ? 84.510 6.768 51.510 1.00 19.23 4 ASN B N 1
ATOM 1787 C CA . ASN B 1 4 ? 83.678 6.333 50.417 1.00 18.02 4 ASN B CA 1
ATOM 1788 C C . ASN B 1 4 ? 84.359 6.173 49.058 1.00 16.73 4 ASN B C 1
ATOM 1789 O O . ASN B 1 4 ? 83.689 6.059 48.052 1.00 19.05 4 ASN B O 1
ATOM 1794 N N . TRP B 1 5 ? 85.666 6.136 49.042 1.00 16.47 5 TRP B N 1
ATOM 1795 C CA . TRP B 1 5 ? 86.346 5.921 47.783 1.00 16.71 5 TRP B CA 1
ATOM 1796 C C . TRP B 1 5 ? 85.926 4.604 47.066 1.00 16.55 5 TRP B C 1
ATOM 1797 O O . TRP B 1 5 ? 85.496 4.576 45.914 1.00 16.39 5 TRP B O 1
ATOM 1808 N N . PHE B 1 6 ? 86.060 3.497 47.785 1.00 21.48 6 PHE B N 1
ATOM 1809 C CA . PHE B 1 6 ? 85.877 2.221 47.121 1.00 22.90 6 PHE B CA 1
ATOM 1810 C C . PHE B 1 6 ? 84.433 1.897 46.801 1.00 21.72 6 PHE B C 1
ATOM 1811 O O . PHE B 1 6 ? 84.169 1.040 45.950 1.00 24.15 6 PHE B O 1
ATOM 1819 N N . SER B 1 7 ? 83.482 2.597 47.426 1.00 21.02 7 SER B N 1
ATOM 1820 C CA . SER B 1 7 ? 82.090 2.505 47.054 1.00 21.73 7 SER B CA 1
ATOM 1821 C C . SER B 1 7 ? 81.704 3.328 45.855 1.00 22.81 7 SER B C 1
ATOM 1822 O O . SER B 1 7 ? 80.592 3.250 45.354 1.00 23.79 7 SER B O 1
ATOM 1825 N N . THR B 1 8 ? 82.631 4.143 45.362 1.00 20.85 8 THR B N 1
ATOM 1826 C CA . THR B 1 8 ? 82.458 4.831 44.112 1.00 19.83 8 THR B CA 1
ATOM 1827 C C . THR B 1 8 ? 82.569 3.820 42.951 1.00 19.64 8 THR B C 1
ATOM 1828 O O . THR B 1 8 ? 83.376 2.922 43.024 1.00 21.59 8 THR B O 1
ATOM 1832 N N . PRO B 1 9 ? 81.821 3.993 41.878 1.00 21.29 9 PRO B N 1
ATOM 1833 C CA . PRO B 1 9 ? 81.905 2.991 40.809 1.00 22.43 9 PRO B CA 1
ATOM 1834 C C . PRO B 1 9 ? 83.304 2.843 40.238 1.00 24.30 9 PRO B C 1
ATOM 1835 O O . PRO B 1 9 ? 84.067 3.826 40.151 1.00 21.56 9 PRO B O 1
ATOM 1839 N N . GLN B 1 10 ? 83.641 1.617 39.834 1.00 21.40 10 GLN B N 1
ATOM 1840 C CA . GLN B 1 10 ? 84.942 1.313 39.327 1.00 21.91 10 GLN B CA 1
ATOM 1841 C C . GLN B 1 10 ? 85.399 2.212 38.165 1.00 20.56 10 GLN B C 1
ATOM 1842 O O . GLN B 1 10 ? 86.546 2.654 38.163 1.00 20.61 10 GLN B O 1
ATOM 1848 N N . GLU B 1 11 ? 84.522 2.486 37.203 1.00 20.88 11 GLU B N 1
ATOM 1849 C CA . GLU B 1 11 ? 84.926 3.285 36.019 1.00 21.50 11 GLU B CA 1
ATOM 1850 C C . GLU B 1 11 ? 85.287 4.733 36.435 1.00 21.56 11 GLU B C 1
ATOM 1851 O O . GLU B 1 11 ? 86.179 5.394 35.862 1.00 21.48 11 GLU B O 1
ATOM 1857 N N . ILE B 1 12 ? 84.568 5.181 37.444 1.00 19.59 12 ILE B N 1
ATOM 1858 C CA . ILE B 1 12 ? 84.780 6.512 37.976 1.00 19.85 12 ILE B CA 1
ATOM 1859 C C . ILE B 1 12 ? 86.094 6.529 38.721 1.00 19.07 12 ILE B C 1
ATOM 1860 O O . ILE B 1 12 ? 86.910 7.431 38.532 1.00 19.66 12 ILE B O 1
ATOM 1865 N N . ARG B 1 13 ? 86.362 5.550 39.583 1.00 16.73 13 ARG B N 1
ATOM 1866 C CA . ARG B 1 13 ? 87.657 5.472 40.187 1.00 17.76 13 ARG B CA 1
ATOM 1867 C C . ARG B 1 13 ? 88.813 5.395 39.177 1.00 17.95 13 ARG B C 1
ATOM 1868 O O . ARG B 1 13 ? 89.883 6.012 39.380 1.00 17.60 13 ARG B O 1
ATOM 1876 N N . GLU B 1 14 ? 88.635 4.619 38.105 1.00 19.61 14 GLU B N 1
ATOM 1877 C CA . GLU B 1 14 ? 89.710 4.470 37.118 1.00 18.89 14 GLU B CA 1
ATOM 1878 C C . GLU B 1 14 ? 90.048 5.781 36.429 1.00 18.75 14 GLU B C 1
ATOM 1879 O O . GLU B 1 14 ? 91.225 6.082 36.157 1.00 17.86 14 GLU B O 1
ATOM 1885 N N . GLY B 1 15 ? 88.985 6.532 36.150 1.00 19.13 15 GLY B N 1
ATOM 1886 C CA . GLY B 1 15 ? 89.165 7.805 35.473 1.00 19.00 15 GLY B CA 1
ATOM 1887 C C . GLY B 1 15 ? 89.833 8.799 36.413 1.00 16.55 15 GLY B C 1
ATOM 1888 O O . GLY B 1 15 ? 90.678 9.631 35.971 1.00 16.16 15 GLY B O 1
ATOM 1889 N N . ILE B 1 16 ? 89.386 8.819 37.659 1.00 14.78 16 ILE B N 1
ATOM 1890 C CA . ILE B 1 16 ? 89.987 9.740 38.660 1.00 15.79 16 ILE B CA 1
ATOM 1891 C C . ILE B 1 16 ? 91.467 9.393 38.841 1.00 16.12 16 ILE B C 1
ATOM 1892 O O . ILE B 1 16 ? 92.345 10.270 38.893 1.00 14.43 16 ILE B O 1
ATOM 1897 N N . LYS B 1 17 ? 91.788 8.103 38.953 1.00 14.63 17 LYS B N 1
ATOM 1898 C CA . LYS B 1 17 ? 93.167 7.724 39.003 1.00 15.31 17 LYS B CA 1
ATOM 1899 C C . LYS B 1 17 ? 93.961 8.100 37.781 1.00 16.22 17 LYS B C 1
ATOM 1900 O O . LYS B 1 17 ? 95.128 8.502 37.917 1.00 19.12 17 LYS B O 1
ATOM 1906 N N . TYR B 1 18 ? 93.368 7.962 36.625 1.00 15.95 18 TYR B N 1
ATOM 1907 C CA . TYR B 1 18 ? 94.099 8.231 35.379 1.00 18.42 18 TYR B CA 1
ATOM 1908 C C . TYR B 1 18 ? 94.500 9.718 35.335 1.00 18.44 18 TYR B C 1
ATOM 1909 O O . TYR B 1 18 ? 95.658 10.077 35.142 1.00 17.94 18 TYR B O 1
ATOM 1918 N N . LEU B 1 19 ? 93.527 10.560 35.619 1.00 17.39 19 LEU B N 1
ATOM 1919 C CA . LEU B 1 19 ? 93.789 11.996 35.619 1.00 15.56 19 LEU B CA 1
ATOM 1920 C C . LEU B 1 19 ? 94.711 12.380 36.752 1.00 15.59 19 LEU B C 1
ATOM 1921 O O . LEU B 1 19 ? 95.641 13.221 36.560 1.00 17.08 19 LEU B O 1
ATOM 1926 N N . SER B 1 20 ? 94.559 11.789 37.940 1.00 14.19 20 SER B N 1
ATOM 1927 C CA . SER B 1 20 ? 95.445 12.108 39.045 1.00 14.37 20 SER B CA 1
ATOM 1928 C C . SER B 1 20 ? 96.916 11.777 38.735 1.00 15.17 20 SER B C 1
ATOM 1929 O O . SER B 1 20 ? 97.825 12.503 39.165 1.00 16.52 20 SER B O 1
ATOM 1932 N N . ALA B 1 21 ? 97.120 10.724 37.944 1.00 16.88 21 ALA B N 1
ATOM 1933 C CA . ALA B 1 21 ? 98.482 10.307 37.577 1.00 17.50 21 ALA B CA 1
ATOM 1934 C C . ALA B 1 21 ? 99.142 11.356 36.673 1.00 16.74 21 ALA B C 1
ATOM 1935 O O . ALA B 1 21 ? 100.393 11.459 36.604 1.00 17.60 21 ALA B O 1
ATOM 1937 N N . HIS B 1 22 ? 98.355 12.164 35.991 1.00 16.39 22 HIS B N 1
ATOM 1938 C CA . HIS B 1 22 ? 98.959 13.292 35.234 1.00 16.66 22 HIS B CA 1
ATOM 1939 C C . HIS B 1 22 ? 99.579 14.341 36.168 1.00 18.40 22 HIS B C 1
ATOM 1940 O O . HIS B 1 22 ? 100.544 15.037 35.803 1.00 18.84 22 HIS B O 1
ATOM 1947 N N . PHE B 1 23 ? 99.039 14.446 37.365 1.00 17.27 23 PHE B N 1
ATOM 1948 C CA . PHE B 1 23 ? 99.616 15.316 38.353 1.00 18.10 23 PHE B CA 1
ATOM 1949 C C . PHE B 1 23 ? 100.703 14.685 39.195 1.00 19.16 23 PHE B C 1
ATOM 1950 O O . PHE B 1 23 ? 101.522 15.401 39.779 1.00 21.54 23 PHE B O 1
ATOM 1958 N N . TYR B 1 24 ? 100.670 13.367 39.293 1.00 20.29 24 TYR B N 1
ATOM 1959 C CA . TYR B 1 24 ? 101.598 12.591 40.059 1.00 19.86 24 TYR B CA 1
ATOM 1960 C C . TYR B 1 24 ? 101.864 11.261 39.361 1.00 19.74 24 TYR B C 1
ATOM 1961 O O . TYR B 1 24 ? 101.250 10.229 39.697 1.00 21.07 24 TYR B O 1
ATOM 1970 N N . PRO B 1 25 ? 102.786 11.269 38.368 1.00 19.20 25 PRO B N 1
ATOM 1971 C CA . PRO B 1 25 ? 102.938 10.155 37.466 1.00 19.60 25 PRO B CA 1
ATOM 1972 C C . PRO B 1 25 ? 103.806 9.056 38.056 1.00 23.64 25 PRO B C 1
ATOM 1973 O O . PRO B 1 25 ? 104.928 8.827 37.598 1.00 24.54 25 PRO B O 1
ATOM 1977 N N . ALA B 1 26 ? 103.264 8.418 39.075 1.00 22.60 26 ALA B N 1
ATOM 1978 C CA . ALA B 1 26 ? 104.041 7.537 39.904 1.00 27.84 26 ALA B CA 1
ATOM 1979 C C . ALA B 1 26 ? 104.653 6.377 39.108 1.00 31.19 26 ALA B C 1
ATOM 1980 O O . ALA B 1 26 ? 105.688 5.866 39.497 1.00 31.28 26 ALA B O 1
ATOM 1982 N N . SER B 1 27 ? 104.000 5.918 38.053 1.00 29.25 27 SER B N 1
ATOM 1983 C CA . SER B 1 27 ? 104.540 4.792 37.278 1.00 32.43 27 SER B CA 1
ATOM 1984 C C . SER B 1 27 ? 105.849 5.146 36.557 1.00 36.24 27 SER B C 1
ATOM 1985 O O . SER B 1 27 ? 106.599 4.248 36.176 1.00 34.67 27 SER B O 1
ATOM 1988 N N . ILE B 1 28 ? 106.128 6.428 36.342 1.00 34.77 28 ILE B N 1
ATOM 1989 C CA . ILE B 1 28 ? 107.347 6.816 35.591 1.00 36.63 28 ILE B CA 1
ATOM 1990 C C . ILE B 1 28 ? 108.058 8.065 36.070 1.00 39.80 28 ILE B C 1
ATOM 1991 O O . ILE B 1 28 ? 108.930 8.594 35.386 1.00 38.94 28 ILE B O 1
ATOM 1996 N N . MET B 1 29 ? 107.687 8.534 37.249 1.00 39.43 29 MET B N 1
ATOM 1997 C CA . MET B 1 29 ? 108.304 9.699 37.889 1.00 43.22 29 MET B CA 1
ATOM 1998 C C . MET B 1 29 ? 109.838 9.761 37.798 1.00 40.02 29 MET B C 1
ATOM 1999 O O . MET B 1 29 ? 110.433 10.827 37.498 1.00 31.67 29 MET B O 1
ATOM 2004 N N . ASP B 1 30 ? 110.484 8.623 38.087 1.00 38.10 30 ASP B N 1
ATOM 2005 C CA . ASP B 1 30 ? 111.965 8.536 38.084 1.00 38.08 30 ASP B CA 1
ATOM 2006 C C . ASP B 1 30 ? 112.623 8.968 36.775 1.00 31.06 30 ASP B C 1
ATOM 2007 O O . ASP B 1 30 ? 113.789 9.439 36.774 1.00 27.65 30 ASP B O 1
ATOM 2012 N N . ARG B 1 31 ? 111.892 8.837 35.672 1.00 27.31 31 ARG B N 1
ATOM 2013 C CA . ARG B 1 31 ? 112.377 9.329 34.370 1.00 27.88 31 ARG B CA 1
ATOM 2014 C C . ARG B 1 31 ? 112.825 10.773 34.461 1.00 26.83 31 ARG B C 1
ATOM 2015 O O . ARG B 1 31 ? 113.795 11.196 33.806 1.00 30.25 31 ARG B O 1
ATOM 2023 N N . TRP B 1 32 ? 112.109 11.560 35.254 1.00 25.70 32 TRP B N 1
ATOM 2024 C CA . TRP B 1 32 ? 112.377 12.982 35.304 1.00 25.03 32 TRP B CA 1
ATOM 2025 C C . TRP B 1 32 ? 112.892 13.393 36.668 1.00 26.15 32 TRP B C 1
ATOM 2026 O O . TRP B 1 32 ? 112.648 14.505 37.159 1.00 25.22 32 TRP B O 1
ATOM 2037 N N . LYS B 1 33 ? 113.682 12.523 37.262 1.00 29.35 33 LYS B N 1
ATOM 2038 C CA . LYS B 1 33 ? 114.310 12.844 38.547 1.00 31.00 33 LYS B CA 1
ATOM 2039 C C . LYS B 1 33 ? 115.068 14.180 38.530 1.00 27.78 33 LYS B C 1
ATOM 2040 O O . LYS B 1 33 ? 115.124 14.913 39.538 1.00 28.74 33 LYS B O 1
ATOM 2046 N N . ILE B 1 34 ? 115.719 14.445 37.396 1.00 26.06 34 ILE B N 1
ATOM 2047 C CA . ILE B 1 34 ? 116.558 15.623 37.204 1.00 23.46 34 ILE B CA 1
ATOM 2048 C C . ILE B 1 34 ? 115.790 16.932 37.369 1.00 21.92 34 ILE B C 1
ATOM 2049 O O . ILE B 1 34 ? 116.380 17.965 37.648 1.00 21.30 34 ILE B O 1
ATOM 2054 N N . LEU B 1 35 ? 114.471 16.901 37.181 1.00 20.93 35 LEU B N 1
ATOM 2055 C CA . LEU B 1 35 ? 113.660 18.132 37.308 1.00 20.65 35 LEU B CA 1
ATOM 2056 C C . LEU B 1 35 ? 113.622 18.665 38.721 1.00 20.57 35 LEU B C 1
ATOM 2057 O O . LEU B 1 35 ? 113.437 19.867 38.907 1.00 19.64 35 LEU B O 1
ATOM 2062 N N . LYS B 1 36 ? 113.872 17.809 39.725 1.00 20.56 36 LYS B N 1
ATOM 2063 C CA . LYS B 1 36 ? 113.943 18.329 41.111 1.00 21.74 36 LYS B CA 1
ATOM 2064 C C . LYS B 1 36 ? 115.132 19.284 41.227 1.00 21.40 36 LYS B C 1
ATOM 2065 O O . LYS B 1 36 ? 114.933 20.434 41.552 1.00 23.33 36 LYS B O 1
ATOM 2071 N N . LYS B 1 37 ? 116.344 18.843 40.879 1.00 23.70 37 LYS B N 1
ATOM 2072 C CA . LYS B 1 37 ? 117.508 19.718 40.921 1.00 26.51 37 LYS B CA 1
ATOM 2073 C C . LYS B 1 37 ? 117.370 20.950 40.053 1.00 24.14 37 LYS B C 1
ATOM 2074 O O . LYS B 1 37 ? 117.707 22.062 40.453 1.00 24.09 37 LYS B O 1
ATOM 2080 N N . LEU B 1 38 ? 116.956 20.735 38.836 1.00 22.87 38 LEU B N 1
ATOM 2081 C CA . LEU B 1 38 ? 116.795 21.849 37.928 1.00 21.73 38 LEU B CA 1
ATOM 2082 C C . LEU B 1 38 ? 115.839 22.906 38.456 1.00 20.22 38 LEU B C 1
ATOM 2083 O O . LEU B 1 38 ? 116.102 24.097 38.304 1.00 19.62 38 LEU B O 1
ATOM 2088 N N . SER B 1 39 ? 114.691 22.458 38.998 1.00 20.08 39 SER B N 1
ATOM 2089 C CA . SER B 1 39 ? 113.700 23.398 39.467 1.00 19.66 39 SER B CA 1
ATOM 2090 C C . SER B 1 39 ? 114.222 24.133 40.677 1.00 17.82 39 SER B C 1
ATOM 2091 O O . SER B 1 39 ? 114.024 25.320 40.842 1.00 17.20 39 SER B O 1
ATOM 2094 N N . PHE B 1 40 ? 114.914 23.408 41.553 1.00 17.76 40 PHE B N 1
ATOM 2095 C CA . PHE B 1 40 ? 115.485 24.082 42.741 1.00 19.45 40 PHE B CA 1
ATOM 2096 C C . PHE B 1 40 ? 116.539 25.102 42.334 1.00 18.50 40 PHE B C 1
ATOM 2097 O O . PHE B 1 40 ? 116.583 26.236 42.855 1.00 18.27 40 PHE B O 1
ATOM 2105 N N . GLU B 1 41 ? 117.342 24.713 41.379 1.00 18.89 41 GLU B N 1
ATOM 2106 C CA . GLU B 1 41 ? 118.407 25.628 40.894 1.00 22.92 41 GLU B CA 1
ATOM 2107 C C . GLU B 1 41 ? 117.837 26.916 40.317 1.00 20.20 41 GLU B C 1
ATOM 2108 O O . GLU B 1 41 ? 118.268 28.022 40.642 1.00 19.28 41 GLU B O 1
ATOM 2114 N N . LYS B 1 42 ? 116.843 26.765 39.455 1.00 18.14 42 LYS B N 1
ATOM 2115 C CA . LYS B 1 42 ? 116.280 27.911 38.851 1.00 16.39 42 LYS B CA 1
ATOM 2116 C C . LYS B 1 42 ? 115.487 28.765 39.814 1.00 17.25 42 LYS B C 1
ATOM 2117 O O . LYS B 1 42 ? 115.525 30.010 39.760 1.00 17.12 42 LYS B O 1
ATOM 2123 N N . ALA B 1 43 ? 114.781 28.134 40.748 1.00 17.18 43 ALA B N 1
ATOM 2124 C CA . ALA B 1 43 ? 114.021 28.887 41.697 1.00 17.31 43 ALA B CA 1
ATOM 2125 C C . ALA B 1 43 ? 114.944 29.724 42.621 1.00 16.58 43 ALA B C 1
ATOM 2126 O O . ALA B 1 43 ? 114.575 30.818 43.060 1.00 17.03 43 ALA B O 1
ATOM 2128 N N . LYS B 1 44 ? 116.143 29.220 42.930 1.00 16.64 44 LYS B N 1
ATOM 2129 C CA . LYS B 1 44 ? 117.047 29.943 43.775 1.00 18.35 44 LYS B CA 1
ATOM 2130 C C . LYS B 1 44 ? 117.672 31.155 43.048 1.00 20.76 44 LYS B C 1
ATOM 2131 O O . LYS B 1 44 ? 118.123 32.122 43.684 1.00 21.26 44 LYS B O 1
ATOM 2137 N N . ILE B 1 45 ? 117.690 31.063 41.729 1.00 18.89 45 ILE B N 1
ATOM 2138 C CA . ILE B 1 45 ? 118.133 32.169 40.912 1.00 19.04 45 ILE B CA 1
ATOM 2139 C C . ILE B 1 45 ? 117.173 33.311 40.934 1.00 20.13 45 ILE B C 1
ATOM 2140 O O . ILE B 1 45 ? 117.535 34.427 41.289 1.00 20.16 45 ILE B O 1
ATOM 2145 N N . ILE B 1 46 ? 115.926 33.036 40.573 1.00 21.55 46 ILE B N 1
ATOM 2146 C CA . ILE B 1 46 ? 114.875 34.046 40.513 1.00 27.98 46 ILE B CA 1
ATOM 2147 C C . ILE B 1 46 ? 114.383 34.435 41.883 1.00 27.56 46 ILE B C 1
ATOM 2148 O O . ILE B 1 46 ? 114.139 35.573 42.125 1.00 28.59 46 ILE B O 1
ATOM 2153 N N . ALA B 1 47 ? 114.308 33.476 42.785 1.00 25.90 47 ALA B N 1
ATOM 2154 C CA . ALA B 1 47 ? 114.121 33.715 44.247 1.00 29.62 47 ALA B CA 1
ATOM 2155 C C . ALA B 1 47 ? 113.045 34.648 44.663 1.00 37.27 47 ALA B C 1
ATOM 2156 O O . ALA B 1 47 ? 113.247 35.478 45.570 1.00 42.55 47 ALA B O 1
ATOM 2158 N N . ASN B 1 48 ? 111.918 34.574 43.992 1.00 29.52 48 ASN B N 1
ATOM 2159 C CA . ASN B 1 48 ? 110.739 35.336 44.484 1.00 29.90 48 ASN B CA 1
ATOM 2160 C C . ASN B 1 48 ? 109.625 34.332 44.775 1.00 22.31 48 ASN B C 1
ATOM 2161 O O . ASN B 1 48 ? 109.834 33.326 45.515 1.00 24.88 48 ASN B O 1
ATOM 2166 N N . TYR B 1 49 ? 108.466 34.494 44.128 1.00 25.26 49 TYR B N 1
ATOM 2167 C CA . TYR B 1 49 ? 107.457 33.455 44.233 1.00 21.20 49 TYR B CA 1
ATOM 2168 C C . TYR B 1 49 ? 107.946 32.112 43.731 1.00 16.66 49 TYR B C 1
ATOM 2169 O O . TYR B 1 49 ? 107.322 31.088 44.074 1.00 16.26 49 TYR B O 1
ATOM 2178 N N . SER B 1 50 ? 109.037 32.032 42.932 1.00 15.92 50 SER B N 1
ATOM 2179 C CA . SER B 1 50 ? 109.470 30.741 42.411 1.00 14.97 50 SER B CA 1
ATOM 2180 C C . SER B 1 50 ? 109.715 29.704 43.477 1.00 14.13 50 SER B C 1
ATOM 2181 O O . SER B 1 50 ? 109.443 28.515 43.288 1.00 14.86 50 SER B O 1
ATOM 2184 N N . LEU B 1 51 ? 110.240 30.147 44.622 1.00 14.76 51 LEU B N 1
ATOM 2185 C CA . LEU B 1 51 ? 110.531 29.179 45.694 1.00 15.13 51 LEU B CA 1
ATOM 2186 C C . LEU B 1 51 ? 109.224 28.651 46.327 1.00 14.95 51 LEU B C 1
ATOM 2187 O O . LEU B 1 51 ? 109.135 27.478 46.609 1.00 15.68 51 LEU B O 1
ATOM 2192 N N . GLN B 1 52 ? 108.237 29.511 46.475 1.00 13.76 52 GLN B N 1
ATOM 2193 C CA . GLN B 1 52 ? 106.936 29.090 46.923 1.00 15.02 52 GLN B CA 1
ATOM 2194 C C . GLN B 1 52 ? 106.271 28.156 45.901 1.00 14.52 52 GLN B C 1
ATOM 2195 O O . GLN B 1 52 ? 105.673 27.131 46.264 1.00 14.46 52 GLN B O 1
ATOM 2201 N N . GLN B 1 53 ? 106.408 28.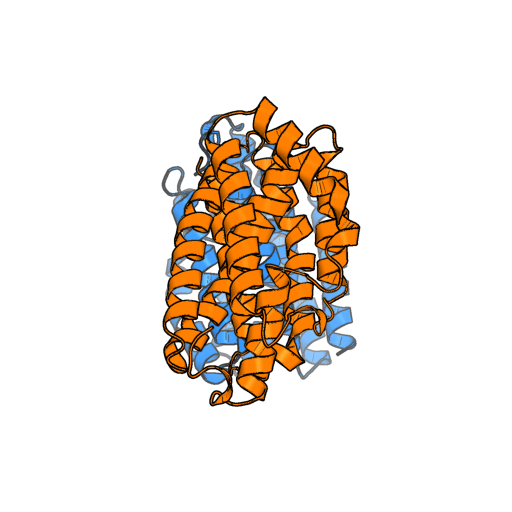469 44.625 1.00 13.59 53 GLN B N 1
ATOM 2202 C CA . GLN B 1 53 ? 105.887 27.531 43.616 1.00 13.91 53 GLN B CA 1
ATOM 2203 C C . GLN B 1 53 ? 106.451 26.085 43.703 1.00 14.98 53 GLN B C 1
ATOM 2204 O O . GLN B 1 53 ? 105.716 25.116 43.672 1.00 13.92 53 GLN B O 1
ATOM 2210 N N . VAL B 1 54 ? 107.786 25.962 43.871 1.00 13.95 54 VAL B N 1
ATOM 2211 C CA . VAL B 1 54 ? 108.352 24.667 43.941 1.00 15.56 54 VAL B CA 1
ATOM 2212 C C . VAL B 1 54 ? 107.829 23.951 45.180 1.00 14.69 54 VAL B C 1
ATOM 2213 O O . VAL B 1 54 ? 107.465 22.759 45.080 1.00 15.03 54 VAL B O 1
ATOM 2217 N N . ILE B 1 55 ? 107.739 24.646 46.320 1.00 14.76 55 ILE B N 1
ATOM 2218 C CA . ILE B 1 55 ? 107.228 23.996 47.543 1.00 15.44 55 ILE B CA 1
ATOM 2219 C C . ILE B 1 55 ? 105.773 23.563 47.345 1.00 14.11 55 ILE B C 1
ATOM 2220 O O . ILE B 1 55 ? 105.396 22.444 47.689 1.00 15.01 55 ILE B O 1
ATOM 2225 N N . GLU B 1 56 ? 105.009 24.392 46.639 1.00 14.56 56 GLU B N 1
ATOM 2226 C CA . GLU B 1 56 ? 103.607 24.042 46.349 1.00 14.63 56 GLU B CA 1
ATOM 2227 C C . GLU B 1 56 ? 103.495 22.829 45.436 1.00 14.56 56 GLU B C 1
ATOM 2228 O O . GLU B 1 56 ? 102.632 21.932 45.624 1.00 14.50 56 GLU B O 1
ATOM 2234 N N . GLU B 1 57 ? 104.385 22.717 44.461 1.00 14.62 57 GLU B N 1
ATOM 2235 C CA . GLU B 1 57 ? 104.372 21.527 43.610 1.00 16.53 57 GLU B CA 1
ATOM 2236 C C . GLU B 1 57 ? 104.659 20.258 44.395 1.00 15.69 57 GLU B C 1
ATOM 2237 O O . GLU B 1 57 ? 104.066 19.183 44.156 1.00 15.22 57 GLU B O 1
ATOM 2243 N N . ILE B 1 58 ? 105.603 20.347 45.337 1.00 14.96 58 ILE B N 1
ATOM 2244 C CA . ILE B 1 58 ? 105.862 19.258 46.252 1.00 16.21 58 ILE B CA 1
ATOM 2245 C C . ILE B 1 58 ? 104.625 18.907 47.075 1.00 16.55 58 ILE B C 1
ATOM 2246 O O . ILE B 1 58 ? 104.315 17.762 47.254 1.00 15.99 58 ILE B O 1
ATOM 2251 N N . GLU B 1 59 ? 103.963 19.910 47.599 1.00 16.48 59 GLU B N 1
ATOM 2252 C CA . GLU B 1 59 ? 102.728 19.675 48.371 1.00 16.47 59 GLU B CA 1
ATOM 2253 C C . GLU B 1 59 ? 101.672 18.975 47.544 1.00 15.66 59 GLU B C 1
ATOM 2254 O O . GLU B 1 59 ? 100.940 18.091 48.062 1.00 16.14 59 GLU B O 1
ATOM 2260 N N . HIS B 1 60 ? 101.577 19.331 46.259 1.00 15.82 60 HIS B N 1
ATOM 2261 C CA . HIS B 1 60 ? 100.596 18.671 45.364 1.00 14.19 60 HIS B CA 1
ATOM 2262 C C . HIS B 1 60 ? 100.947 17.198 45.214 1.00 16.10 60 HIS B C 1
ATOM 2263 O O . HIS B 1 60 ? 100.104 16.325 45.376 1.00 16.34 60 HIS B O 1
ATOM 2270 N N . PHE B 1 61 ? 102.231 16.919 44.963 1.00 15.97 61 PHE B N 1
ATOM 2271 C CA . PHE B 1 61 ? 102.679 15.527 44.895 1.00 17.25 61 PHE B CA 1
ATOM 2272 C C . PHE B 1 61 ? 102.365 14.761 46.148 1.00 19.54 61 PHE B C 1
ATOM 2273 O O . PHE B 1 61 ? 101.855 13.643 46.076 1.00 18.75 61 PHE B O 1
ATOM 2281 N N . ASP B 1 62 ? 102.623 15.362 47.299 1.00 18.83 62 ASP B N 1
ATOM 2282 C CA . ASP B 1 62 ? 102.413 14.697 48.575 1.00 20.43 62 ASP B CA 1
ATOM 2283 C C . ASP B 1 62 ? 100.889 14.458 48.796 1.00 20.07 62 ASP B C 1
ATOM 2284 O O . ASP B 1 62 ? 100.517 13.443 49.324 1.00 22.00 62 ASP B O 1
ATOM 2289 N N . PHE B 1 63 ? 100.025 15.376 48.364 1.00 16.18 63 PHE B N 1
ATOM 2290 C CA . PHE B 1 63 ? 98.571 15.181 48.454 1.00 16.65 63 PHE B CA 1
ATOM 2291 C C . PHE B 1 63 ? 98.196 13.900 47.694 1.00 15.93 63 PHE B C 1
ATOM 2292 O O . PHE B 1 63 ? 97.462 13.050 48.212 1.00 18.93 63 PHE B O 1
ATOM 2300 N N . PHE B 1 64 ? 98.653 13.758 46.452 1.00 14.83 64 PHE B N 1
ATOM 2301 C CA . PHE B 1 64 ? 98.261 12.590 45.643 1.00 16.82 64 PHE B CA 1
ATOM 2302 C C . PHE B 1 64 ? 98.840 11.299 46.216 1.00 18.73 64 PHE B C 1
ATOM 2303 O O . PHE B 1 64 ? 98.130 10.272 46.292 1.00 17.66 64 PHE B O 1
ATOM 2311 N N . ASN B 1 65 ? 100.108 11.349 46.594 1.00 18.84 65 ASN B N 1
ATOM 2312 C CA . ASN B 1 65 ? 100.752 10.157 47.160 1.00 21.24 65 ASN B CA 1
ATOM 2313 C C . ASN B 1 65 ? 100.056 9.710 48.427 1.00 20.17 65 ASN B C 1
ATOM 2314 O O . ASN B 1 65 ? 99.788 8.529 48.571 1.00 23.01 65 ASN B O 1
ATOM 2319 N N . GLU B 1 66 ? 99.707 10.625 49.324 1.00 20.92 66 GLU B N 1
ATOM 2320 C CA . GLU B 1 66 ? 99.000 10.248 50.547 1.00 23.31 66 GLU B CA 1
ATOM 2321 C C . GLU B 1 66 ? 97.600 9.757 50.294 1.00 22.74 66 GLU B C 1
ATOM 2322 O O . GLU B 1 66 ? 97.148 8.718 50.871 1.00 20.89 66 GLU B O 1
ATOM 2328 N N . TYR B 1 67 ? 96.884 10.444 49.404 1.00 17.75 67 TYR B N 1
ATOM 2329 C CA . TYR B 1 67 ? 95.536 10.003 49.105 1.00 18.14 67 TYR B CA 1
ATOM 2330 C C . TYR B 1 67 ? 95.456 8.554 48.612 1.00 19.14 67 TYR B C 1
ATOM 2331 O O . TYR B 1 67 ? 94.522 7.810 49.000 1.00 20.54 67 TYR B O 1
ATOM 2340 N N . PHE B 1 68 ? 96.338 8.183 47.697 1.00 18.22 68 PHE B N 1
ATOM 2341 C CA . PHE B 1 68 ? 96.221 6.929 46.947 1.00 19.09 68 PHE B CA 1
ATOM 2342 C C . PHE B 1 68 ? 97.084 5.789 47.547 1.00 23.93 68 PHE B C 1
ATOM 2343 O O . PHE B 1 68 ? 97.357 4.797 46.868 1.00 22.73 68 PHE B O 1
ATOM 2351 N N . LYS B 1 69 ? 97.495 5.954 48.791 1.00 25.89 69 LYS B N 1
ATOM 2352 C CA . LYS B 1 69 ? 98.304 4.890 49.470 1.00 33.83 69 LYS B CA 1
ATOM 2353 C C . LYS B 1 69 ? 97.705 3.502 49.291 1.00 31.21 69 LYS B C 1
ATOM 2354 O O . LYS B 1 69 ? 98.407 2.583 48.874 1.00 32.30 69 LYS B O 1
ATOM 2360 N N . GLU B 1 70 ? 96.400 3.385 49.548 1.00 28.30 70 GLU B N 1
ATOM 2361 C CA . GLU B 1 70 ? 95.662 2.143 49.415 1.00 30.63 70 GLU B CA 1
ATOM 2362 C C . GLU B 1 70 ? 95.119 1.808 48.049 1.00 28.45 70 GLU B C 1
ATOM 2363 O O . GLU B 1 70 ? 94.446 0.788 47.859 1.00 28.69 70 GLU B O 1
ATOM 2369 N N . ASP B 1 71 ? 95.411 2.635 47.054 1.00 23.17 71 ASP B N 1
ATOM 2370 C CA . ASP B 1 71 ? 95.010 2.371 45.712 1.00 22.26 71 ASP B CA 1
ATOM 2371 C C . ASP B 1 71 ? 95.974 3.140 44.807 1.00 24.47 71 ASP B C 1
ATOM 2372 O O . ASP B 1 71 ? 95.604 4.112 44.145 1.00 20.34 71 ASP B O 1
ATOM 2377 N N . PRO B 1 72 ? 97.225 2.669 44.710 1.00 25.79 72 PRO B N 1
ATOM 2378 C CA . PRO B 1 72 ? 98.274 3.534 44.144 1.00 24.96 72 PRO B CA 1
ATOM 2379 C C . PRO B 1 72 ? 98.226 3.783 42.649 1.00 22.02 72 PRO B C 1
ATOM 2380 O O . PRO B 1 72 ? 97.645 3.017 41.865 1.00 22.93 72 PRO B O 1
ATOM 2384 N N . LEU B 1 73 ? 98.785 4.944 42.292 1.00 20.74 73 LEU B N 1
ATOM 2385 C CA . LEU B 1 73 ? 98.785 5.417 40.961 1.00 22.78 73 LEU B CA 1
ATOM 2386 C C . LEU B 1 73 ? 99.871 4.796 40.094 1.00 25.09 73 LEU B C 1
ATOM 2387 O O . LEU B 1 73 ? 99.893 5.054 38.906 1.00 26.11 73 LEU B O 1
ATOM 2392 N N . THR B 1 74 ? 100.687 3.920 40.679 1.00 28.86 74 THR B N 1
ATOM 2393 C CA . THR B 1 74 ? 101.649 3.077 39.910 1.00 31.15 74 THR B CA 1
ATOM 2394 C C . THR B 1 74 ? 100.980 2.176 38.868 1.00 30.13 74 THR B C 1
ATOM 2395 O O . THR B 1 74 ? 101.636 1.714 37.952 1.00 38.65 74 THR B O 1
ATOM 2399 N N . THR B 1 75 ? 99.672 1.955 38.978 1.00 34.69 75 THR B N 1
ATOM 2400 C CA . THR B 1 75 ? 98.902 1.179 37.993 1.00 37.28 75 THR B CA 1
ATOM 2401 C C . THR B 1 75 ? 98.641 1.910 36.689 1.00 36.35 75 THR B C 1
ATOM 2402 O O . THR B 1 75 ? 98.214 1.314 35.693 1.00 37.58 75 THR B O 1
ATOM 2406 N N . VAL B 1 76 ? 98.868 3.222 36.678 1.00 28.96 76 VAL B N 1
ATOM 2407 C CA . VAL B 1 76 ? 98.459 3.999 35.558 1.00 25.92 76 VAL B CA 1
ATOM 2408 C C . VAL B 1 76 ? 99.628 4.258 34.648 1.00 24.41 76 VAL B C 1
ATOM 2409 O O . VAL B 1 76 ? 100.625 4.861 35.077 1.00 25.99 76 VAL B O 1
ATOM 2413 N N . ARG B 1 77 ? 99.428 3.904 33.384 1.00 26.15 77 ARG B N 1
ATOM 2414 C CA . ARG B 1 77 ? 100.371 4.207 32.320 1.00 28.24 77 ARG B CA 1
ATOM 2415 C C . ARG B 1 77 ? 100.005 5.556 31.733 1.00 24.60 77 ARG B C 1
ATOM 2416 O O . ARG B 1 77 ? 98.883 5.769 31.278 1.00 26.80 77 ARG B O 1
ATOM 2424 N N . LEU B 1 78 ? 100.980 6.440 31.719 1.00 24.01 78 LEU B N 1
ATOM 2425 C CA . LEU B 1 78 ? 100.785 7.775 31.095 1.00 23.76 78 LEU B CA 1
ATOM 2426 C C . LEU B 1 78 ? 100.883 7.678 29.587 1.00 25.55 78 LEU B C 1
ATOM 2427 O O . LEU B 1 78 ? 101.705 6.897 29.065 1.00 24.43 78 LEU B O 1
ATOM 2432 N N . PRO B 1 79 ? 100.090 8.482 28.878 1.00 23.94 79 PRO B N 1
ATOM 2433 C CA . PRO B 1 79 ? 100.149 8.410 27.455 1.00 27.73 79 PRO B CA 1
ATOM 2434 C C . PRO B 1 79 ? 101.436 8.989 26.819 1.00 27.36 79 PRO B C 1
ATOM 2435 O O . PRO B 1 79 ? 102.183 9.782 27.421 1.00 24.82 79 PRO B O 1
ATOM 2439 N N . PRO B 1 80 ? 101.702 8.599 25.581 1.00 27.58 80 PRO B N 1
ATOM 2440 C CA . PRO B 1 80 ? 102.998 8.954 25.037 1.00 26.24 80 PRO B CA 1
ATOM 2441 C C . PRO B 1 80 ? 103.219 10.468 24.825 1.00 24.02 80 PRO B C 1
ATOM 2442 O O . PRO B 1 80 ? 104.362 10.947 24.951 1.00 23.88 80 PRO B O 1
ATOM 2446 N N . SER B 1 81 ? 102.154 11.205 24.549 1.00 21.37 81 SER B N 1
ATOM 2447 C CA . SER B 1 81 ? 102.293 12.666 24.371 1.00 20.61 81 SER B CA 1
ATOM 2448 C C . SER B 1 81 ? 102.601 13.353 25.722 1.00 19.82 81 SER B C 1
ATOM 2449 O O . SER B 1 81 ? 103.257 14.411 25.765 1.00 20.49 81 SER B O 1
ATOM 2452 N N . TYR B 1 82 ? 102.149 12.765 26.812 1.00 20.22 82 TYR B N 1
ATOM 2453 C CA . TYR B 1 82 ? 102.506 13.290 28.138 1.00 19.51 82 TYR B CA 1
ATOM 2454 C C . TYR B 1 82 ? 103.986 13.078 28.416 1.00 20.06 82 TYR B C 1
ATOM 2455 O O . TYR B 1 82 ? 104.694 13.952 28.943 1.00 16.83 82 TYR B O 1
ATOM 2464 N N . ILE B 1 83 ? 104.481 11.880 28.106 1.00 18.26 83 ILE B N 1
ATOM 2465 C CA . ILE B 1 83 ? 105.903 11.640 28.246 1.00 21.12 83 ILE B CA 1
ATOM 2466 C C . ILE B 1 83 ? 106.747 12.635 27.429 1.00 19.68 83 ILE B C 1
ATOM 2467 O O . ILE B 1 83 ? 107.751 13.131 27.920 1.00 19.76 83 ILE B O 1
ATOM 2472 N N . LYS B 1 84 ? 106.306 12.957 26.216 1.00 19.45 84 LYS B N 1
ATOM 2473 C CA . LYS B 1 84 ? 107.001 13.912 25.376 1.00 21.28 84 LYS B CA 1
ATOM 2474 C C . LYS B 1 84 ? 106.983 15.309 25.953 1.00 20.93 84 LYS B C 1
ATOM 2475 O O . LYS B 1 84 ? 107.974 16.042 25.924 1.00 19.58 84 LYS B O 1
ATOM 2481 N N . LEU B 1 85 ? 105.854 15.682 26.542 1.00 18.81 85 LEU B N 1
ATOM 2482 C CA . LEU B 1 85 ? 105.758 16.995 27.165 1.00 17.97 85 LEU B CA 1
ATOM 2483 C C . LEU B 1 85 ? 106.809 17.209 28.213 1.00 16.51 85 LEU B C 1
ATOM 2484 O O . LEU B 1 85 ? 107.500 18.244 28.252 1.00 16.05 85 LEU B O 1
ATOM 2489 N N . PHE B 1 86 ? 106.939 16.245 29.089 1.00 16.31 86 PHE B N 1
ATOM 2490 C CA . PHE B 1 86 ? 107.870 16.347 30.177 1.00 17.12 86 PHE B CA 1
ATOM 2491 C C . PHE B 1 86 ? 109.296 16.113 29.757 1.00 16.93 86 PHE B C 1
ATOM 2492 O O . PHE B 1 86 ? 110.162 16.761 30.315 1.00 17.13 86 PHE B O 1
ATOM 2500 N N . ASP B 1 87 ? 109.529 15.225 28.807 1.00 19.53 87 ASP B N 1
ATOM 2501 C CA . ASP B 1 87 ? 110.886 15.177 28.215 1.00 20.93 87 ASP B CA 1
ATOM 2502 C C . ASP B 1 87 ? 111.335 16.548 27.690 1.00 19.43 87 ASP B C 1
ATOM 2503 O O . ASP B 1 87 ? 112.482 16.986 27.937 1.00 21.19 87 ASP B O 1
ATOM 2508 N N . GLY B 1 88 ? 110.425 17.261 27.032 1.00 18.69 88 GLY B N 1
ATOM 2509 C CA . GLY B 1 88 ? 110.698 18.600 26.583 1.00 18.36 88 GLY B CA 1
ATOM 2510 C C . GLY B 1 88 ? 110.960 19.603 27.699 1.00 19.43 88 GLY B C 1
ATOM 2511 O O . GLY B 1 88 ? 111.773 20.523 27.542 1.00 19.27 88 GLY B O 1
ATOM 2512 N N . LEU B 1 89 ? 110.231 19.500 28.816 1.00 16.85 89 LEU B N 1
ATOM 2513 C CA . LEU B 1 89 ? 110.478 20.364 29.920 1.00 16.10 89 LEU B CA 1
ATOM 2514 C C . LEU B 1 89 ? 111.902 20.223 30.478 1.00 17.51 89 LEU B C 1
ATOM 2515 O O . LEU B 1 89 ? 112.518 21.200 30.841 1.00 18.13 89 LEU B O 1
ATOM 2520 N N . VAL B 1 90 ? 112.416 19.003 30.562 1.00 17.68 90 VAL B N 1
ATOM 2521 C CA . VAL B 1 90 ? 113.797 18.801 30.981 1.00 18.99 90 VAL B CA 1
ATOM 2522 C C . VAL B 1 90 ? 114.716 19.615 30.009 1.00 20.64 90 VAL B C 1
ATOM 2523 O O . VAL B 1 90 ? 115.615 20.379 30.437 1.00 21.53 90 VAL B O 1
ATOM 2527 N N . GLU B 1 91 ? 114.532 19.414 28.713 1.00 21.96 91 GLU B N 1
ATOM 2528 C CA . GLU B 1 91 ? 115.291 20.192 27.699 1.00 23.52 91 GLU B CA 1
ATOM 2529 C C . GLU B 1 91 ? 115.206 21.704 27.947 1.00 22.26 91 GLU B C 1
ATOM 2530 O O . GLU B 1 91 ? 116.193 22.429 27.966 1.00 23.17 91 GLU B O 1
ATOM 2536 N N . ASP B 1 92 ? 114.018 22.196 28.190 1.00 19.72 92 ASP B N 1
ATOM 2537 C CA . ASP B 1 92 ? 113.807 23.641 28.395 1.00 20.63 92 ASP B CA 1
ATOM 2538 C C . ASP B 1 92 ? 114.527 24.158 29.640 1.00 20.71 92 ASP B C 1
ATOM 2539 O O . ASP B 1 92 ? 115.094 25.234 29.604 1.00 21.45 92 ASP B O 1
ATOM 2544 N N . PHE B 1 93 ? 114.537 23.370 30.708 1.00 19.69 93 PHE B N 1
ATOM 2545 C CA . PHE B 1 93 ? 115.266 23.794 31.905 1.00 19.12 93 PHE B CA 1
ATOM 2546 C C . PHE B 1 93 ? 116.787 23.933 31.627 1.00 22.99 93 PHE B C 1
ATOM 2547 O O . PHE B 1 93 ? 117.460 24.782 32.261 1.00 24.20 93 PHE B O 1
ATOM 2555 N N . GLN B 1 94 ? 117.262 23.130 30.697 1.00 26.08 94 GLN B N 1
ATOM 2556 C CA . GLN B 1 94 ? 118.675 23.163 30.306 1.00 29.17 94 GLN B CA 1
ATOM 2557 C C . GLN B 1 94 ? 118.927 24.102 29.147 1.00 29.49 94 GLN B C 1
ATOM 2558 O O . GLN B 1 94 ? 120.053 24.180 28.654 1.00 30.94 94 GLN B O 1
ATOM 2564 N N . SER B 1 95 ? 117.926 24.854 28.707 1.00 26.57 95 SER B N 1
ATOM 2565 C CA . SER B 1 95 ? 118.124 25.751 27.593 1.00 26.25 95 SER B CA 1
ATOM 2566 C C . SER B 1 95 ? 118.614 27.096 28.028 1.00 27.28 95 SER B C 1
ATOM 2567 O O . SER B 1 95 ? 118.512 27.521 29.194 1.00 25.32 95 SER B O 1
ATOM 2570 N N . SER B 1 96 ? 119.086 27.819 26.996 1.00 32.98 96 SER B N 1
ATOM 2571 C CA . SER B 1 96 ? 119.490 29.208 27.126 1.00 36.74 96 SER B CA 1
ATOM 2572 C C . SER B 1 96 ? 118.337 30.140 27.570 1.00 31.02 96 SER B C 1
ATOM 2573 O O . SER B 1 96 ? 118.461 30.884 28.564 1.00 31.94 96 SER B O 1
ATOM 2576 N N . ARG B 1 97 ? 117.228 30.106 26.833 1.00 29.23 97 ARG B N 1
ATOM 2577 C CA . ARG B 1 97 ? 116.075 30.953 27.175 1.00 25.40 97 ARG B CA 1
ATOM 2578 C C . ARG B 1 97 ? 115.198 30.136 28.112 1.00 22.65 97 ARG B C 1
ATOM 2579 O O . ARG B 1 97 ? 114.002 30.024 27.868 1.00 20.25 97 ARG B O 1
ATOM 2587 N N . TRP B 1 98 ? 115.786 29.593 29.182 1.00 21.55 98 TRP B N 1
ATOM 2588 C CA . TRP B 1 98 ? 114.998 28.725 30.091 1.00 21.00 98 TRP B CA 1
ATOM 2589 C C . TRP B 1 98 ? 113.812 29.441 30.716 1.00 20.67 98 TRP B C 1
ATOM 2590 O O . TRP B 1 98 ? 112.735 28.803 30.869 1.00 20.74 98 TRP B O 1
ATOM 2601 N N . ARG B 1 99 ? 113.922 30.742 31.022 1.00 21.02 99 ARG B N 1
ATOM 2602 C CA . ARG B 1 99 ? 112.847 31.431 31.733 1.00 21.13 99 ARG B CA 1
ATOM 2603 C C . ARG B 1 99 ? 111.610 31.414 30.859 1.00 20.15 99 ARG B C 1
ATOM 2604 O O . ARG B 1 99 ? 110.540 31.005 31.290 1.00 20.43 99 ARG B O 1
ATOM 2612 N N . GLU B 1 100 ? 111.748 31.868 29.629 1.00 18.58 100 GLU B N 1
ATOM 2613 C CA . GLU B 1 100 ? 110.608 31.930 28.713 1.00 19.10 100 GLU B CA 1
ATOM 2614 C C . GLU B 1 100 ? 110.149 30.539 28.238 1.00 17.66 100 GLU B C 1
ATOM 2615 O O . GLU B 1 100 ? 108.937 30.299 28.001 1.00 16.78 100 GLU B O 1
ATOM 2621 N N . ASN B 1 101 ? 111.097 29.635 28.082 1.00 16.25 101 ASN B N 1
ATOM 2622 C CA . ASN B 1 101 ? 110.769 28.282 27.620 1.00 15.62 101 ASN B CA 1
ATOM 2623 C C . ASN B 1 101 ? 109.969 27.535 28.655 1.00 15.64 101 ASN B C 1
ATOM 2624 O O . ASN B 1 101 ? 108.980 26.886 28.304 1.00 14.17 101 ASN B O 1
ATOM 2629 N N . ILE B 1 102 ? 110.394 27.639 29.910 1.00 15.87 102 ILE B N 1
ATOM 2630 C CA . ILE B 1 102 ? 109.597 27.034 30.982 1.00 16.34 102 ILE B CA 1
ATOM 2631 C C . ILE B 1 102 ? 108.289 27.724 31.197 1.00 15.01 102 ILE B C 1
ATOM 2632 O O . ILE B 1 102 ? 107.248 27.046 31.435 1.00 14.72 102 ILE B O 1
ATOM 2637 N N . ALA B 1 103 ? 108.286 29.038 31.146 1.00 13.05 103 ALA B N 1
ATOM 2638 C CA . ALA B 1 103 ? 107.047 29.779 31.386 1.00 13.69 103 ALA B CA 1
ATOM 2639 C C . ALA B 1 103 ? 105.997 29.378 30.349 1.00 13.01 103 ALA B C 1
ATOM 2640 O O . ALA B 1 103 ? 104.805 29.354 30.685 1.00 14.56 103 ALA B O 1
ATOM 2642 N N . THR B 1 104 ? 106.403 29.127 29.099 1.00 12.85 104 THR B N 1
ATOM 2643 C CA . THR B 1 104 ? 105.402 28.798 28.095 1.00 12.68 104 THR B CA 1
ATOM 2644 C C . THR B 1 104 ? 105.044 27.313 28.120 1.00 12.80 104 THR B C 1
ATOM 2645 O O . THR B 1 104 ? 103.866 26.980 28.020 1.00 15.12 104 THR B O 1
ATOM 2649 N N . ARG B 1 105 ? 106.006 26.416 28.210 1.00 13.44 105 ARG B N 1
ATOM 2650 C CA . ARG B 1 105 ? 105.655 24.979 28.254 1.00 14.23 105 ARG B CA 1
ATOM 2651 C C . ARG B 1 105 ? 104.963 24.594 29.529 1.00 15.45 105 ARG B C 1
ATOM 2652 O O . ARG B 1 105 ? 103.972 23.843 29.498 1.00 14.39 105 ARG B O 1
ATOM 2660 N N . PHE B 1 106 ? 105.495 25.091 30.649 1.00 13.32 106 PHE B N 1
ATOM 2661 C CA . PHE B 1 106 ? 104.986 24.645 31.941 1.00 13.64 106 PHE B CA 1
ATOM 2662 C C . PHE B 1 106 ? 103.890 25.597 32.409 1.00 12.21 106 PHE B C 1
ATOM 2663 O O . PHE B 1 106 ? 102.707 25.183 32.444 1.00 12.82 106 PHE B O 1
ATOM 2671 N N . HIS B 1 107 ? 104.174 26.854 32.723 1.00 12.44 107 HIS B N 1
ATOM 2672 C CA . HIS B 1 107 ? 103.128 27.686 33.289 1.00 12.93 107 HIS B CA 1
ATOM 2673 C C . HIS B 1 107 ? 101.922 27.864 32.358 1.00 14.46 107 HIS B C 1
ATOM 2674 O O . HIS B 1 107 ? 100.765 27.801 32.807 1.00 15.39 107 HIS B O 1
ATOM 2681 N N . MET B 1 108 ? 102.166 28.187 31.089 1.00 13.77 108 MET B N 1
ATOM 2682 C CA . MET B 1 108 ? 101.030 28.449 30.205 1.00 14.89 108 MET B CA 1
ATOM 2683 C C . MET B 1 108 ? 100.351 27.167 29.748 1.00 15.13 108 MET B C 1
ATOM 2684 O O . MET B 1 108 ? 99.136 27.037 29.924 1.00 15.67 108 MET B O 1
ATOM 2689 N N . ILE B 1 109 ? 101.081 26.222 29.180 1.00 14.24 109 ILE B N 1
ATOM 2690 C CA . ILE B 1 109 ? 100.442 25.071 28.496 1.00 13.62 109 ILE B CA 1
ATOM 2691 C C . ILE B 1 109 ? 100.088 23.999 29.555 1.00 13.92 109 ILE B C 1
ATOM 2692 O O . ILE B 1 109 ? 98.980 23.455 29.590 1.00 14.71 109 ILE B O 1
ATOM 2697 N N . THR B 1 110 ? 101.003 23.745 30.478 1.00 13.32 110 THR B N 1
ATOM 2698 C CA . THR B 1 110 ? 100.811 22.633 31.414 1.00 14.65 110 THR B CA 1
ATOM 2699 C C . THR B 1 110 ? 99.919 23.054 32.549 1.00 15.83 110 THR B C 1
ATOM 2700 O O . THR B 1 110 ? 98.930 22.392 32.808 1.00 17.38 110 THR B O 1
ATOM 2704 N N . GLU B 1 111 ? 100.234 24.149 33.217 1.00 15.17 111 GLU B N 1
ATOM 2705 C CA . GLU B 1 111 ? 99.373 24.652 34.306 1.00 15.30 111 GLU B CA 1
ATOM 2706 C C . GLU B 1 111 ? 98.152 25.360 33.774 1.00 16.53 111 GLU B C 1
ATOM 2707 O O . GLU B 1 111 ? 97.077 25.181 34.324 1.00 21.00 111 GLU B O 1
ATOM 2713 N N . GLY B 1 112 ? 98.276 26.151 32.721 1.00 14.22 112 GLY B N 1
ATOM 2714 C CA . GLY B 1 112 ? 97.234 27.063 32.300 1.00 13.98 112 GLY B CA 1
ATOM 2715 C C . GLY B 1 112 ? 96.279 26.510 31.259 1.00 13.97 112 GLY B C 1
ATOM 2716 O O . GLY B 1 112 ? 95.242 27.130 30.996 1.00 17.07 112 GLY B O 1
ATOM 2717 N N . VAL B 1 113 ? 96.609 25.359 30.686 1.00 13.50 113 VAL B N 1
ATOM 2718 C CA . VAL B 1 113 ? 95.666 24.696 29.763 1.00 13.69 113 VAL B CA 1
ATOM 2719 C C . VAL B 1 113 ? 95.384 23.263 30.248 1.00 14.47 113 VAL B C 1
ATOM 2720 O O . VAL B 1 113 ? 94.248 22.964 30.634 1.00 15.91 113 VAL B O 1
ATOM 2724 N N . LEU B 1 114 ? 96.376 22.408 30.321 1.00 13.35 114 LEU B N 1
ATOM 2725 C CA . LEU B 1 114 ? 96.165 20.996 30.662 1.00 14.77 114 LEU B CA 1
ATOM 2726 C C . LEU B 1 114 ? 95.686 20.830 32.092 1.00 15.81 114 LEU B C 1
ATOM 2727 O O . LEU B 1 114 ? 94.644 20.193 32.319 1.00 17.69 114 LEU B O 1
ATOM 2732 N N . ALA B 1 115 ? 96.400 21.413 33.065 1.00 14.61 115 ALA B N 1
ATOM 2733 C CA . ALA B 1 115 ? 95.982 21.283 34.457 1.00 15.38 115 ALA B CA 1
ATOM 2734 C C . ALA B 1 115 ? 94.625 21.885 34.689 1.00 15.35 115 ALA B C 1
ATOM 2735 O O . ALA B 1 115 ? 93.818 21.331 35.491 1.00 15.29 115 ALA B O 1
ATOM 2737 N N . THR B 1 116 ? 94.312 23.029 34.046 1.00 15.10 116 THR B N 1
ATOM 2738 C CA . THR B 1 116 ? 93.031 23.644 34.175 1.00 17.52 116 THR B CA 1
ATOM 2739 C C . THR B 1 116 ? 91.903 22.661 33.832 1.00 16.21 116 THR B C 1
ATOM 2740 O O . THR B 1 116 ? 90.924 22.494 34.602 1.00 16.21 116 THR B O 1
ATOM 2744 N N . VAL B 1 117 ? 92.065 21.942 32.719 1.00 16.14 117 VAL B N 1
ATOM 2745 C CA . VAL B 1 117 ? 91.081 20.964 32.280 1.00 17.15 117 VAL B CA 1
ATOM 2746 C C . VAL B 1 117 ? 90.995 19.725 33.211 1.00 15.63 117 VAL B C 1
ATOM 2747 O O . VAL B 1 117 ? 89.930 19.329 33.643 1.00 16.66 117 VAL B O 1
ATOM 2751 N N . GLY B 1 118 ? 92.153 19.201 33.565 1.00 13.78 118 GLY B N 1
ATOM 2752 C CA . GLY B 1 118 ? 92.234 18.070 34.444 1.00 14.22 118 GLY B CA 1
ATOM 2753 C C . GLY B 1 118 ? 91.661 18.328 35.824 1.00 13.85 118 GLY B C 1
ATOM 2754 O O . GLY B 1 118 ? 90.900 17.497 36.374 1.00 14.26 118 GLY B O 1
ATOM 2755 N N . LEU B 1 119 ? 91.954 19.498 36.385 1.00 13.00 119 LEU B N 1
ATOM 2756 C CA . LEU B 1 119 ? 91.472 19.841 37.706 1.00 12.49 119 LEU B CA 1
ATOM 2757 C C . LEU B 1 119 ? 89.964 20.096 37.659 1.00 12.85 119 LEU B C 1
ATOM 2758 O O . LEU B 1 119 ? 89.225 19.835 38.606 1.00 13.35 119 LEU B O 1
ATOM 2763 N N . LYS B 1 120 ? 89.461 20.651 36.542 1.00 12.26 120 LYS B N 1
ATOM 2764 C CA . LYS B 1 120 ? 87.991 20.868 36.373 1.00 15.16 120 LYS B CA 1
ATOM 2765 C C . LYS B 1 120 ? 87.292 19.516 36.461 1.00 14.22 120 LYS B C 1
ATOM 2766 O O . LYS B 1 120 ? 86.308 19.354 37.166 1.00 15.75 120 LYS B O 1
ATOM 2772 N N . ILE B 1 121 ? 87.800 18.553 35.732 1.00 14.18 121 ILE B N 1
ATOM 2773 C CA . ILE B 1 121 ? 87.204 17.193 35.717 1.00 15.07 121 ILE B CA 1
ATOM 2774 C C . ILE B 1 121 ? 87.305 16.558 37.074 1.00 14.31 121 ILE B C 1
ATOM 2775 O O . ILE B 1 121 ? 86.307 16.085 37.623 1.00 14.05 121 ILE B O 1
ATOM 2780 N N . LEU B 1 122 ? 88.470 16.674 37.710 1.00 11.82 122 LEU B N 1
ATOM 2781 C CA . LEU B 1 122 ? 88.633 16.172 39.054 1.00 12.68 122 LEU B CA 1
ATOM 2782 C C . LEU B 1 122 ? 87.739 16.807 40.087 1.00 11.95 122 LEU B C 1
ATOM 2783 O O . LEU B 1 122 ? 87.231 16.109 41.014 1.00 12.80 122 LEU B O 1
ATOM 2788 N N . ASN B 1 123 ? 87.573 18.143 40.003 1.00 12.32 123 ASN B N 1
ATOM 2789 C CA . ASN B 1 123 ? 86.748 18.833 40.969 1.00 12.75 123 ASN B CA 1
ATOM 2790 C C . ASN B 1 123 ? 85.255 18.396 40.785 1.00 12.90 123 ASN B C 1
ATOM 2791 O O . ASN B 1 123 ? 84.573 17.994 41.707 1.00 14.30 123 ASN B O 1
ATOM 2796 N N . GLU B 1 124 ? 84.797 18.493 39.566 1.00 12.63 124 GLU B N 1
ATOM 2797 C CA . GLU B 1 124 ? 83.397 18.171 39.252 1.00 13.93 124 GLU B CA 1
ATOM 2798 C C . GLU B 1 124 ? 83.090 16.718 39.610 1.00 14.68 124 GLU B C 1
ATOM 2799 O O . GLU B 1 124 ? 82.030 16.421 40.188 1.00 15.40 124 GLU B O 1
ATOM 2805 N N . THR B 1 125 ? 83.997 15.820 39.267 1.00 14.34 125 THR B N 1
ATOM 2806 C CA . THR B 1 125 ? 83.743 14.440 39.482 1.00 15.29 125 THR B CA 1
ATOM 2807 C C . THR B 1 125 ? 83.785 14.082 40.975 1.00 15.12 125 THR B C 1
ATOM 2808 O O . THR B 1 125 ? 82.892 13.356 41.507 1.00 15.45 125 THR B O 1
ATOM 2812 N N . SER B 1 126 ? 84.783 14.579 41.717 1.00 12.70 126 SER B N 1
ATOM 2813 C CA . SER B 1 126 ? 84.833 14.320 43.135 1.00 13.55 126 SER B CA 1
ATOM 2814 C C . SER B 1 126 ? 83.648 14.920 43.884 1.00 14.93 126 SER B C 1
ATOM 2815 O O . SER B 1 126 ? 83.128 14.359 44.850 1.00 16.76 126 SER B O 1
ATOM 2818 N N . ARG B 1 127 ? 83.187 16.073 43.460 1.00 13.89 127 ARG B N 1
ATOM 2819 C CA . ARG B 1 127 ? 81.974 16.672 44.036 1.00 15.26 127 ARG B CA 1
ATOM 2820 C C . ARG B 1 127 ? 80.765 15.773 43.821 1.00 14.56 127 ARG B C 1
ATOM 2821 O O . ARG B 1 127 ? 80.036 15.490 44.800 1.00 16.01 127 ARG B O 1
ATOM 2829 N N . LYS B 1 128 ? 80.589 15.297 42.599 1.00 15.79 128 LYS B N 1
ATOM 2830 C CA . LYS B 1 128 ? 79.457 14.480 42.213 1.00 17.49 128 LYS B CA 1
ATOM 2831 C C . LYS B 1 128 ? 79.379 13.239 43.071 1.00 18.25 128 LYS B C 1
ATOM 2832 O O . LYS B 1 128 ? 78.258 12.839 43.526 1.00 16.72 128 LYS B O 1
ATOM 2838 N N . TYR B 1 129 ? 80.520 12.630 43.289 1.00 15.97 129 TYR B N 1
ATOM 2839 C CA . TYR B 1 129 ? 80.616 11.401 44.052 1.00 16.91 129 TYR B CA 1
ATOM 2840 C C . TYR B 1 129 ? 80.888 11.551 45.546 1.00 15.61 129 TYR B C 1
ATOM 2841 O O . TYR B 1 129 ? 81.233 10.576 46.256 1.00 16.64 129 TYR B O 1
ATOM 2850 N N . ASN B 1 130 ? 80.778 12.767 46.055 1.00 14.94 130 ASN B N 1
ATOM 2851 C CA . ASN B 1 130 ? 80.931 13.033 47.468 1.00 18.14 130 ASN B CA 1
ATOM 2852 C C . ASN B 1 130 ? 82.263 12.617 48.125 1.00 15.55 130 ASN B C 1
ATOM 2853 O O . ASN B 1 130 ? 82.282 12.187 49.260 1.00 19.32 130 ASN B O 1
ATOM 2858 N N . LEU B 1 131 ? 83.355 12.742 47.369 1.00 14.85 131 LEU B N 1
ATOM 2859 C CA . LEU B 1 131 ? 84.701 12.423 47.826 1.00 14.72 131 LEU B CA 1
ATOM 2860 C C . LEU B 1 131 ? 85.261 13.724 48.460 1.00 14.38 131 LEU B C 1
ATOM 2861 O O . LEU B 1 131 ? 85.946 14.547 47.813 1.00 13.55 131 LEU B O 1
ATOM 2866 N N . LEU B 1 132 ? 84.880 13.970 49.702 1.00 14.05 132 LEU B N 1
ATOM 2867 C CA . LEU B 1 132 ? 85.018 15.311 50.263 1.00 14.46 132 LEU B CA 1
ATOM 2868 C C . LEU B 1 132 ? 86.474 15.748 50.426 1.00 14.25 132 LEU B C 1
ATOM 2869 O O . LEU B 1 132 ? 86.804 16.911 50.157 1.00 13.38 132 LEU B O 1
ATOM 2874 N N . LYS B 1 133 ? 87.301 14.888 51.004 1.00 13.26 133 LYS B N 1
ATOM 2875 C CA . LYS B 1 133 ? 88.693 15.254 51.206 1.00 13.59 133 LYS B CA 1
ATOM 2876 C C . LYS B 1 133 ? 89.401 15.411 49.880 1.00 13.59 133 LYS B C 1
ATOM 2877 O O . LYS B 1 133 ? 90.264 16.296 49.714 1.00 13.29 133 LYS B O 1
ATOM 2883 N N . PHE B 1 134 ? 89.104 14.532 48.940 1.00 12.10 134 PHE B N 1
ATOM 2884 C CA . PHE B 1 134 ? 89.764 14.628 47.636 1.00 12.27 134 PHE B CA 1
ATOM 2885 C C . PHE B 1 134 ? 89.342 15.934 47.006 1.00 12.21 134 PHE B C 1
ATOM 2886 O O . PHE B 1 134 ? 90.181 16.674 46.452 1.00 13.62 134 PHE B O 1
ATOM 2894 N N . ASN B 1 135 ? 88.034 16.229 47.040 1.00 12.51 135 ASN B N 1
ATOM 2895 C CA . ASN B 1 135 ? 87.562 17.488 46.437 1.00 12.03 135 ASN B CA 1
ATOM 2896 C C . ASN B 1 135 ? 88.168 18.720 47.035 1.00 12.81 135 ASN B C 1
ATOM 2897 O O . ASN B 1 135 ? 88.540 19.627 46.318 1.00 11.89 135 ASN B O 1
ATOM 2902 N N . GLU B 1 136 ? 88.318 18.765 48.342 1.00 12.86 136 GLU B N 1
ATOM 2903 C CA . GLU B 1 136 ? 88.956 19.904 48.961 1.00 13.29 136 GLU B CA 1
ATOM 2904 C C . GLU B 1 136 ? 90.412 20.033 48.526 1.00 12.84 136 GLU B C 1
ATOM 2905 O O . GLU B 1 136 ? 90.925 21.171 48.313 1.00 13.66 136 GLU B O 1
ATOM 2911 N N . GLY B 1 137 ? 91.116 18.906 48.394 1.00 11.74 137 GLY B N 1
ATOM 2912 C CA . GLY B 1 137 ? 92.471 18.947 47.925 1.00 11.84 137 GLY B CA 1
ATOM 2913 C C . GLY B 1 137 ? 92.566 19.511 46.517 1.00 12.31 137 GLY B C 1
ATOM 2914 O O . GLY B 1 137 ? 93.438 20.318 46.223 1.00 12.69 137 GLY B O 1
ATOM 2915 N N . ILE B 1 138 ? 91.676 19.095 45.656 1.00 11.05 138 ILE B N 1
ATOM 2916 C CA . ILE B 1 138 ? 91.664 19.616 44.273 1.00 11.94 138 ILE B CA 1
ATOM 2917 C C . ILE B 1 138 ? 91.345 21.092 44.311 1.00 13.04 138 ILE B C 1
ATOM 2918 O O . ILE B 1 138 ? 91.975 21.865 43.593 1.00 12.46 138 ILE B O 1
ATOM 2923 N N . LYS B 1 139 ? 90.375 21.525 45.129 1.00 12.67 139 LYS B N 1
ATOM 2924 C CA . LYS B 1 139 ? 90.096 22.985 45.166 1.00 11.65 139 LYS B CA 1
ATOM 2925 C C . LYS B 1 139 ? 91.362 23.780 45.620 1.00 12.36 139 LYS B C 1
ATOM 2926 O O . LYS B 1 139 ? 91.604 24.905 45.124 1.00 12.07 139 LYS B O 1
ATOM 2932 N N . ARG B 1 140 ? 92.131 23.241 46.565 1.00 11.42 140 ARG B N 1
ATOM 2933 C CA . ARG B 1 140 ? 93.363 23.885 47.026 1.00 12.11 140 ARG B CA 1
ATOM 2934 C C . ARG B 1 140 ? 94.359 23.983 45.879 1.00 12.49 140 ARG B C 1
ATOM 2935 O O . ARG B 1 140 ? 95.028 25.056 45.666 1.00 12.87 140 ARG B O 1
ATOM 2943 N N . ILE B 1 141 ? 94.457 22.903 45.119 1.00 13.56 141 ILE B N 1
ATOM 2944 C CA . ILE B 1 141 ? 95.403 22.905 43.983 1.00 12.86 141 ILE B CA 1
ATOM 2945 C C . ILE B 1 141 ? 94.978 23.945 42.946 1.00 13.22 141 ILE B C 1
ATOM 2946 O O . ILE B 1 141 ? 95.805 24.683 42.407 1.00 12.86 141 ILE B O 1
ATOM 2951 N N . ILE B 1 142 ? 93.691 24.000 42.653 1.00 11.60 142 ILE B N 1
ATOM 2952 C CA . ILE B 1 142 ? 93.141 25.023 41.718 1.00 12.08 142 ILE B CA 1
ATOM 2953 C C . ILE B 1 142 ? 93.549 26.407 42.160 1.00 11.82 142 ILE B C 1
ATOM 2954 O O . ILE B 1 142 ? 93.978 27.222 41.331 1.00 13.92 142 ILE B O 1
ATOM 2959 N N . GLU B 1 143 ? 93.395 26.720 43.452 1.00 11.75 143 GLU B N 1
ATOM 2960 C CA . GLU B 1 143 ? 93.778 28.034 43.894 1.00 14.06 143 GLU B CA 1
ATOM 2961 C C . GLU B 1 143 ? 95.234 28.258 43.696 1.00 13.66 143 GLU B C 1
ATOM 2962 O O . GLU B 1 143 ? 95.620 29.375 43.296 1.00 14.52 143 GLU B O 1
ATOM 2968 N N . ASP B 1 144 ? 96.038 27.271 44.073 1.00 13.19 144 ASP B N 1
ATOM 2969 C CA . ASP B 1 144 ? 97.483 27.402 43.902 1.00 14.09 144 ASP B CA 1
ATOM 2970 C C . ASP B 1 144 ? 97.835 27.630 42.433 1.00 14.56 144 ASP B C 1
ATOM 2971 O O . ASP B 1 144 ? 98.668 28.494 42.093 1.00 14.47 144 ASP B O 1
ATOM 2976 N N . GLU B 1 145 ? 97.204 26.880 41.545 1.00 15.16 145 GLU B N 1
ATOM 2977 C CA . GLU B 1 145 ? 97.589 26.920 40.152 1.00 16.17 145 GLU B CA 1
ATOM 2978 C C . GLU B 1 145 ? 97.220 28.239 39.511 1.00 15.18 145 GLU B C 1
ATOM 2979 O O . GLU B 1 145 ? 97.912 28.704 38.571 1.00 14.72 145 GLU B O 1
ATOM 2985 N N . ALA B 1 146 ? 96.186 28.897 39.998 1.00 14.68 146 ALA B N 1
ATOM 2986 C CA . ALA B 1 146 ? 95.871 30.247 39.494 1.00 17.07 146 ALA B CA 1
ATOM 2987 C C . ALA B 1 146 ? 97.029 31.195 39.773 1.00 16.14 146 ALA B C 1
ATOM 2988 O O . ALA B 1 146 ? 97.433 31.990 38.906 1.00 16.68 146 ALA B O 1
ATOM 2990 N N . ARG B 1 147 ? 97.658 31.073 40.938 1.00 14.36 147 ARG B N 1
ATOM 2991 C CA . ARG B 1 147 ? 98.821 31.888 41.223 1.00 15.39 147 ARG B CA 1
ATOM 2992 C C . ARG B 1 147 ? 99.995 31.443 40.407 1.00 14.24 147 ARG B C 1
ATOM 2993 O O . ARG B 1 147 ? 100.835 32.292 39.988 1.00 15.28 147 ARG B O 1
ATOM 3001 N N . HIS B 1 148 ? 100.116 30.150 40.158 1.00 12.69 148 HIS B N 1
ATOM 3002 C CA . HIS B 1 148 ? 101.248 29.624 39.334 1.00 13.04 148 HIS B CA 1
ATOM 3003 C C . HIS B 1 148 ? 101.211 30.217 37.908 1.00 13.92 148 HIS B C 1
ATOM 3004 O O . HIS B 1 148 ? 102.225 30.673 37.381 1.00 15.08 148 HIS B O 1
ATOM 3011 N N . VAL B 1 149 ? 100.033 30.244 37.305 1.00 13.36 149 VAL B N 1
ATOM 3012 C CA . VAL B 1 149 ? 99.855 30.787 35.964 1.00 13.93 149 VAL B CA 1
ATOM 3013 C C . VAL B 1 149 ? 100.153 32.283 35.944 1.00 15.20 149 VAL B C 1
ATOM 3014 O O . VAL B 1 149 ? 100.866 32.770 35.047 1.00 15.77 149 VAL B O 1
ATOM 3018 N N . SER B 1 150 ? 99.694 33.015 36.957 1.00 14.84 150 SER B N 1
ATOM 3019 C CA . SER B 1 150 ? 99.986 34.459 37.058 1.00 16.00 150 SER B CA 1
ATOM 3020 C C . SER B 1 150 ? 101.456 34.707 37.176 1.00 15.30 150 SER B C 1
ATOM 3021 O O . SER B 1 150 ? 10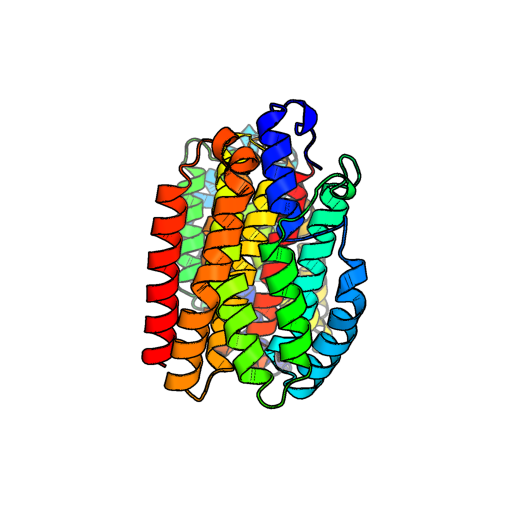1.966 35.636 36.535 1.00 16.33 150 SER B O 1
ATOM 3024 N N . PHE B 1 151 ? 102.140 33.890 37.991 1.00 15.54 151 PHE B N 1
ATOM 3025 C CA . PHE B 1 151 ? 103.586 33.990 38.096 1.00 16.76 151 PHE B CA 1
ATOM 3026 C C . PHE B 1 151 ? 104.259 33.785 36.762 1.00 17.10 151 PHE B C 1
ATOM 3027 O O . PHE B 1 151 ? 105.209 34.517 36.386 1.00 17.35 151 PHE B O 1
ATOM 3035 N N . GLY B 1 152 ? 103.785 32.770 36.030 1.00 15.81 152 GLY B N 1
ATOM 3036 C CA . GLY B 1 152 ? 104.385 32.473 34.773 1.00 15.92 152 GLY B CA 1
ATOM 3037 C C . GLY B 1 152 ? 104.264 33.659 33.826 1.00 16.60 152 GLY B C 1
ATOM 3038 O O . GLY B 1 152 ? 105.234 33.930 33.092 1.00 17.91 152 GLY B O 1
ATOM 3039 N N . LEU B 1 153 ? 103.147 34.386 33.849 1.00 16.96 153 LEU B N 1
ATOM 3040 C CA . LEU B 1 153 ? 103.006 35.604 33.012 1.00 19.85 153 LEU B CA 1
ATOM 3041 C C . LEU B 1 153 ? 104.084 36.594 33.324 1.00 21.08 153 LEU B C 1
ATOM 3042 O O . LEU B 1 153 ? 104.614 37.227 32.445 1.00 21.61 153 LEU B O 1
ATOM 3047 N N . SER B 1 154 ? 104.471 36.692 34.598 1.00 20.09 154 SER B N 1
ATOM 3048 C CA . SER B 1 154 ? 105.487 37.591 34.983 1.00 23.34 154 SER B CA 1
ATOM 3049 C C . SER B 1 154 ? 106.879 37.232 34.484 1.00 22.39 154 SER B C 1
ATOM 3050 O O . SER B 1 154 ? 107.762 38.130 34.371 1.00 27.11 154 SER B O 1
ATOM 3053 N N . LEU B 1 155 ? 107.153 36.004 34.132 1.00 20.01 155 LEU B N 1
ATOM 3054 C CA . LEU B 1 155 ? 108.445 35.563 33.633 1.00 18.42 155 LEU B CA 1
ATOM 3055 C C . LEU B 1 155 ? 108.626 35.837 32.103 1.00 19.37 155 LEU B C 1
ATOM 3056 O O . LEU B 1 155 ? 109.752 35.691 31.557 1.00 24.22 155 LEU B O 1
ATOM 3061 N N . ILE B 1 156 ? 107.516 36.188 31.443 1.00 19.94 156 ILE B N 1
ATOM 3062 C CA . ILE B 1 156 ? 107.518 36.444 29.988 1.00 19.46 156 ILE B CA 1
ATOM 3063 C C . ILE B 1 156 ? 107.863 37.911 29.703 1.00 20.49 156 ILE B C 1
ATOM 3064 O O . ILE B 1 156 ? 107.168 38.800 30.179 1.00 21.58 156 ILE B O 1
ATOM 3069 N N . GLU B 1 157 ? 108.889 38.130 28.891 1.00 22.22 157 GLU B N 1
ATOM 3070 C CA . GLU B 1 157 ? 109.245 39.453 28.423 1.00 25.02 157 GLU B CA 1
ATOM 3071 C C . GLU B 1 157 ? 108.907 39.561 26.925 1.00 22.46 157 GLU B C 1
ATOM 3072 O O . GLU B 1 157 ? 108.324 40.567 26.483 1.00 24.36 157 GLU B O 1
ATOM 3078 N N . ASP B 1 158 ? 109.352 38.572 26.179 1.00 18.38 158 ASP B N 1
ATOM 3079 C CA . ASP B 1 158 ? 109.227 38.615 24.684 1.00 18.32 158 ASP B CA 1
ATOM 3080 C C . ASP B 1 158 ? 107.866 38.063 24.304 1.00 17.53 158 ASP B C 1
ATOM 3081 O O . ASP B 1 158 ? 107.718 36.823 24.232 1.00 17.18 158 ASP B O 1
ATOM 3086 N N . LYS B 1 159 ? 106.909 38.965 24.146 1.00 17.16 159 LYS B N 1
ATOM 3087 C CA . LYS B 1 159 ? 105.519 38.586 23.908 1.00 19.22 159 LYS B CA 1
ATOM 3088 C C . LYS B 1 159 ? 105.356 37.766 22.667 1.00 19.32 159 LYS B C 1
ATOM 3089 O O . LYS B 1 159 ? 104.704 36.724 22.669 1.00 19.34 159 LYS B O 1
ATOM 3095 N N . GLU B 1 160 ? 105.980 38.180 21.581 1.00 18.27 160 GLU B N 1
ATOM 3096 C CA . GLU B 1 160 ? 105.832 37.440 20.353 1.00 20.64 160 GLU B CA 1
ATOM 3097 C C . GLU B 1 160 ? 106.389 36.018 20.448 1.00 18.52 160 GLU B C 1
ATOM 3098 O O . GLU B 1 160 ? 105.779 35.059 19.964 1.00 18.29 160 GLU B O 1
ATOM 3104 N N . TYR B 1 161 ? 107.545 35.852 21.112 1.00 15.10 161 TYR B N 1
ATOM 3105 C CA . TYR B 1 161 ? 108.136 34.557 21.208 1.00 14.47 161 TYR B CA 1
ATOM 3106 C C . TYR B 1 161 ? 107.229 33.646 22.069 1.00 14.72 161 TYR B C 1
ATOM 3107 O O . TYR B 1 161 ? 106.997 32.483 21.747 1.00 14.70 161 TYR B O 1
ATOM 3116 N N . ALA B 1 162 ? 106.696 34.232 23.121 1.00 14.52 162 ALA B N 1
ATOM 3117 C CA . ALA B 1 162 ? 105.890 33.452 24.059 1.00 15.88 162 ALA B CA 1
ATOM 3118 C C . ALA B 1 162 ? 104.575 32.961 23.424 1.00 15.53 162 ALA B C 1
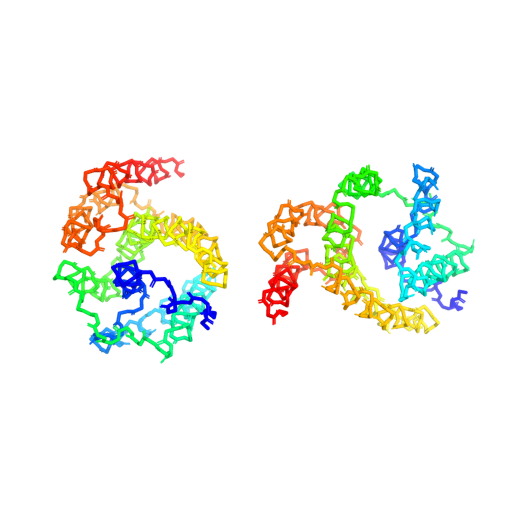ATOM 3119 O O . ALA B 1 162 ? 104.193 31.774 23.546 1.00 15.11 162 ALA B O 1
ATOM 3121 N N . VAL B 1 163 ? 103.964 33.839 22.664 1.00 16.29 163 VAL B N 1
ATOM 3122 C CA . VAL B 1 163 ? 102.700 33.484 21.995 1.00 16.14 163 VAL B CA 1
ATOM 3123 C C . VAL B 1 163 ? 102.980 32.374 20.996 1.00 15.48 163 VAL B C 1
ATOM 3124 O O . VAL B 1 163 ? 102.267 31.418 20.903 1.00 16.63 163 VAL B O 1
ATOM 3128 N N . LYS B 1 164 ? 104.064 32.519 20.191 1.00 15.09 164 LYS B N 1
ATOM 3129 C CA . LYS B 1 164 ? 104.415 31.464 19.270 1.00 16.32 164 LYS B CA 1
ATOM 3130 C C . LYS B 1 164 ? 104.728 30.119 19.942 1.00 15.87 164 LYS B C 1
ATOM 3131 O O . LYS B 1 164 ? 104.319 29.075 19.435 1.00 16.40 164 LYS B O 1
ATOM 3137 N N . ARG B 1 165 ? 105.395 30.154 21.110 1.00 15.07 165 ARG B N 1
ATOM 3138 C CA . ARG B 1 165 ? 105.610 28.960 21.895 1.00 15.89 165 ARG B CA 1
ATOM 3139 C C . ARG B 1 165 ? 104.314 28.284 22.315 1.00 13.30 165 ARG B C 1
ATOM 3140 O O . ARG B 1 165 ? 104.186 27.034 22.199 1.00 15.41 165 ARG B O 1
ATOM 3148 N N . VAL B 1 166 ? 103.388 29.059 22.818 1.00 14.09 166 VAL B N 1
ATOM 3149 C CA . VAL B 1 166 ? 102.065 28.534 23.209 1.00 13.94 166 VAL B CA 1
ATOM 3150 C C . VAL B 1 166 ? 101.408 27.869 22.000 1.00 15.54 166 VAL B C 1
ATOM 3151 O O . VAL B 1 166 ? 100.932 26.749 22.078 1.00 14.24 166 VAL B O 1
ATOM 3155 N N . GLU B 1 167 ? 101.412 28.563 20.870 1.00 15.20 167 GLU B N 1
ATOM 3156 C CA . GLU B 1 167 ? 100.809 28.035 19.639 1.00 16.65 167 GLU B CA 1
ATOM 3157 C C . GLU B 1 167 ? 101.486 26.733 19.193 1.00 16.90 167 GLU B C 1
ATOM 3158 O O . GLU B 1 167 ? 100.795 25.798 18.719 1.00 19.33 167 GLU B O 1
ATOM 3164 N N . GLU B 1 168 ? 102.817 26.638 19.320 1.00 15.44 168 GLU B N 1
ATOM 3165 C CA . GLU B 1 168 ? 103.547 25.462 18.937 1.00 17.46 168 GLU B CA 1
ATOM 3166 C C . GLU B 1 168 ? 103.326 24.275 19.775 1.00 18.10 168 GLU B C 1
ATOM 3167 O O . GLU B 1 168 ? 103.262 23.176 19.258 1.00 17.28 168 GLU B O 1
ATOM 3173 N N . LEU B 1 169 ? 103.127 24.504 21.072 1.00 15.76 169 LEU B N 1
ATOM 3174 C CA . LEU B 1 169 ? 102.986 23.399 22.006 1.00 15.71 169 LEU B CA 1
ATOM 3175 C C . LEU B 1 169 ? 101.558 22.960 22.280 1.00 16.64 169 LEU B C 1
ATOM 3176 O O . LEU B 1 169 ? 101.352 21.874 22.757 1.00 18.37 169 LEU B O 1
ATOM 3181 N N . PHE B 1 170 ? 100.597 23.782 21.896 1.00 16.59 170 PHE B N 1
ATOM 3182 C CA . PHE B 1 170 ? 99.205 23.454 22.127 1.00 16.27 170 PHE B CA 1
ATOM 3183 C C . PHE B 1 170 ? 98.777 22.135 21.484 1.00 18.79 170 PHE B C 1
ATOM 3184 O O . PHE B 1 170 ? 98.045 21.372 22.114 1.00 17.80 170 PHE B O 1
ATOM 3192 N N . PRO B 1 171 ? 99.217 21.842 20.262 1.00 19.87 171 PRO B N 1
ATOM 3193 C CA . PRO B 1 171 ? 98.769 20.557 19.697 1.00 19.38 171 PRO B CA 1
ATOM 3194 C C . PRO B 1 171 ? 99.210 19.320 20.507 1.00 19.64 171 PRO B C 1
ATOM 3195 O O . PRO B 1 171 ? 98.458 18.351 20.580 1.00 19.86 171 PRO B O 1
ATOM 3199 N N . LEU B 1 172 ? 100.371 19.362 21.173 1.00 19.27 172 LEU B N 1
ATOM 3200 C CA . LEU B 1 172 ? 100.772 18.263 22.055 1.00 19.86 172 LEU B CA 1
ATOM 3201 C C . LEU B 1 172 ? 99.811 18.148 23.226 1.00 19.05 172 LEU B C 1
ATOM 3202 O O . LEU B 1 172 ? 99.409 17.066 23.622 1.00 18.54 172 LEU B O 1
ATOM 3207 N N . ALA B 1 173 ? 99.385 19.287 23.790 1.00 17.39 173 ALA B N 1
ATOM 3208 C CA . ALA B 1 173 ? 98.424 19.290 24.844 1.00 18.27 173 ALA B CA 1
ATOM 3209 C C . ALA B 1 173 ? 97.121 18.617 24.408 1.00 19.08 173 ALA B C 1
ATOM 3210 O O . ALA B 1 173 ? 96.563 17.787 25.135 1.00 18.99 173 ALA B O 1
ATOM 3212 N N . VAL B 1 174 ? 96.660 18.957 23.213 1.00 18.17 174 VAL B N 1
ATOM 3213 C CA . VAL B 1 174 ? 95.429 18.395 22.719 1.00 18.94 174 VAL B CA 1
ATOM 3214 C C . VAL B 1 174 ? 95.577 16.863 22.593 1.00 19.01 174 VAL B C 1
ATOM 3215 O O . VAL B 1 174 ? 94.675 16.150 22.963 1.00 18.31 174 VAL B O 1
ATOM 3219 N N . GLN B 1 175 ? 96.695 16.392 22.072 1.00 17.19 175 GLN B N 1
ATOM 3220 C CA . GLN B 1 175 ? 96.942 14.944 21.928 1.00 21.50 175 GLN B CA 1
ATOM 3221 C C . GLN B 1 175 ? 96.927 14.237 23.250 1.00 19.92 175 GLN B C 1
ATOM 3222 O O . GLN B 1 175 ? 96.398 13.151 23.357 1.00 18.42 175 GLN B O 1
ATOM 3228 N N . ILE B 1 176 ? 97.449 14.875 24.307 1.00 16.73 176 ILE B N 1
ATOM 3229 C CA . ILE B 1 176 ? 97.400 14.247 25.638 1.00 18.02 176 ILE B CA 1
ATOM 3230 C C . ILE B 1 176 ? 95.978 13.932 26.064 1.00 17.72 176 ILE B C 1
ATOM 3231 O O . ILE B 1 176 ? 95.697 12.841 26.582 1.00 20.12 176 ILE B O 1
ATOM 3236 N N . VAL B 1 177 ? 95.102 14.888 25.886 1.00 17.79 177 VAL B N 1
ATOM 3237 C CA . VAL B 1 177 ? 93.678 14.741 26.271 1.00 19.59 177 VAL B CA 1
ATOM 3238 C C . VAL B 1 177 ? 92.982 13.729 25.355 1.00 20.58 177 VAL B C 1
ATOM 3239 O O . VAL B 1 177 ? 92.315 12.798 25.836 1.00 21.12 177 VAL B O 1
ATOM 3243 N N . LYS B 1 178 ? 93.236 13.820 24.058 1.00 20.62 178 LYS B N 1
ATOM 3244 C CA . LYS B 1 178 ? 92.657 12.760 23.159 1.00 22.38 178 LYS B CA 1
ATOM 3245 C C . LYS B 1 178 ? 93.167 11.357 23.437 1.00 22.10 178 LYS B C 1
ATOM 3246 O O . LYS B 1 178 ? 92.374 10.402 23.289 1.00 22.16 178 LYS B O 1
ATOM 3252 N N . GLU B 1 179 ? 94.420 11.194 23.874 1.00 21.09 179 GLU B N 1
ATOM 3253 C CA . GLU B 1 179 ? 94.946 9.873 24.227 1.00 23.63 179 GLU B CA 1
ATOM 3254 C C . GLU B 1 179 ? 94.231 9.294 25.446 1.00 26.60 179 GLU B C 1
ATOM 3255 O O . GLU B 1 179 ? 94.277 8.066 25.690 1.00 28.85 179 GLU B O 1
ATOM 3261 N N . GLY B 1 180 ? 93.549 10.163 26.214 1.00 23.67 180 GLY B N 1
ATOM 3262 C CA . GLY B 1 180 ? 92.842 9.759 27.442 1.00 22.67 180 GLY B CA 1
ATOM 3263 C C . GLY B 1 180 ? 91.379 9.432 27.226 1.00 21.89 180 GLY B C 1
ATOM 3264 O O . GLY B 1 180 ? 90.623 9.189 28.169 1.00 23.21 180 GLY B O 1
ATOM 3265 N N . LYS B 1 181 ? 90.955 9.373 25.961 1.00 23.49 181 LYS B N 1
ATOM 3266 C CA . LYS B 1 181 ? 89.537 9.197 25.633 1.00 25.06 181 LYS B CA 1
ATOM 3267 C C . LYS B 1 181 ? 88.879 8.046 26.423 1.00 22.80 181 LYS B C 1
ATOM 3268 O O . LYS B 1 181 ? 87.808 8.223 27.025 1.00 23.03 181 LYS B O 1
ATOM 3274 N N . ASP B 1 182 ? 89.540 6.893 26.454 1.00 25.04 182 ASP B N 1
ATOM 3275 C CA . ASP B 1 182 ? 88.879 5.680 26.979 1.00 26.93 182 ASP B CA 1
ATOM 3276 C C . ASP B 1 182 ? 88.724 5.729 28.497 1.00 26.86 182 ASP B C 1
ATOM 3277 O O . ASP B 1 182 ? 87.805 5.122 29.051 1.00 24.95 182 ASP B O 1
ATOM 3282 N N . LYS B 1 183 ? 89.569 6.516 29.160 1.00 23.69 183 LYS B N 1
ATOM 3283 C CA . LYS B 1 183 ? 89.488 6.708 30.611 1.00 24.16 183 LYS B CA 1
ATOM 3284 C C . LYS B 1 183 ? 88.631 7.886 31.035 1.00 21.69 183 LYS B C 1
ATOM 3285 O O . LYS B 1 183 ? 88.056 7.858 32.120 1.00 21.14 183 LYS B O 1
ATOM 3291 N N . ILE B 1 184 ? 88.507 8.902 30.182 1.00 22.03 184 ILE B N 1
ATOM 3292 C CA . ILE B 1 184 ? 87.759 10.131 30.508 1.00 21.54 184 ILE B CA 1
ATOM 3293 C C . ILE B 1 184 ? 86.294 10.022 30.164 1.00 22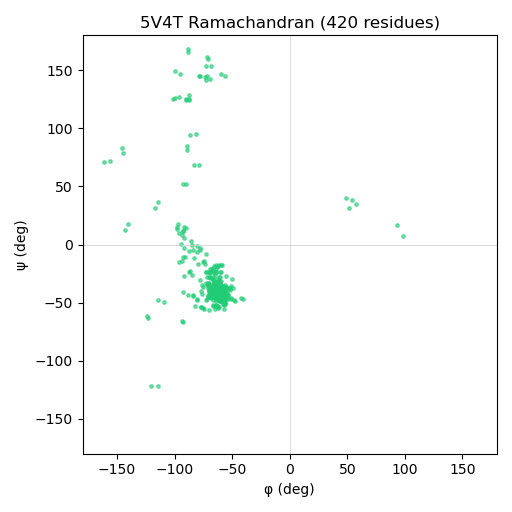.38 184 ILE B C 1
ATOM 3294 O O . ILE B 1 184 ? 85.451 10.486 30.885 1.00 20.89 184 ILE B O 1
ATOM 3299 N N . GLU B 1 185 ? 85.991 9.468 28.985 1.00 21.94 185 GLU B N 1
ATOM 3300 C CA . GLU B 1 185 ? 84.590 9.319 28.564 1.00 24.47 185 GLU B CA 1
ATOM 3301 C C . GLU B 1 185 ? 83.639 8.637 29.554 1.00 24.62 185 GLU B C 1
ATOM 3302 O O . GLU B 1 185 ? 82.517 9.064 29.680 1.00 25.73 185 GLU B O 1
ATOM 3308 N N . PRO B 1 186 ? 84.088 7.596 30.257 1.00 25.47 186 PRO B N 1
ATOM 3309 C CA . PRO B 1 186 ? 83.236 7.002 31.299 1.00 26.31 186 PRO B CA 1
ATOM 3310 C C . PRO B 1 186 ? 82.868 7.936 32.462 1.00 25.69 186 PRO B C 1
ATOM 3311 O O . PRO B 1 186 ? 81.937 7.663 33.234 1.00 26.21 186 PRO B O 1
ATOM 3315 N N . LEU B 1 187 ? 83.614 9.025 32.628 1.00 23.58 187 LEU B N 1
ATOM 3316 C CA . LEU B 1 187 ? 83.237 10.038 33.609 1.00 23.93 187 LEU B CA 1
ATOM 3317 C C . LEU B 1 187 ? 82.125 10.916 33.088 1.00 24.63 187 LEU B C 1
ATOM 3318 O O . LEU B 1 187 ? 81.631 11.748 33.823 1.00 23.34 187 LEU B O 1
ATOM 3323 N N . GLY B 1 188 ? 81.733 10.715 31.831 1.00 22.91 188 GLY B N 1
ATOM 3324 C CA . GLY B 1 188 ? 80.602 11.425 31.266 1.00 24.12 188 GLY B CA 1
ATOM 3325 C C . GLY B 1 188 ? 81.002 12.706 30.531 1.00 25.16 188 GLY B C 1
ATOM 3326 O O . GLY B 1 188 ? 80.131 13.485 30.152 1.00 29.33 188 GLY B O 1
ATOM 3327 N N . TYR B 1 189 ? 82.271 12.858 30.188 1.00 21.67 189 TYR B N 1
ATOM 3328 C CA . TYR B 1 189 ? 82.741 14.009 29.417 1.00 19.92 189 TYR B CA 1
ATOM 3329 C C . TYR B 1 189 ? 82.915 13.695 27.953 1.00 21.75 189 TYR B C 1
ATOM 3330 O O . TYR B 1 189 ? 83.255 12.569 27.579 1.00 25.71 189 TYR B O 1
ATOM 3339 N N . SER B 1 190 ? 82.703 14.714 27.138 1.00 20.88 190 SER B N 1
ATOM 3340 C CA . SER B 1 190 ? 82.924 14.618 25.726 1.00 23.59 190 SER B CA 1
ATOM 3341 C C . SER B 1 190 ? 84.299 15.158 25.438 1.00 23.14 190 SER B C 1
ATOM 3342 O O . SER B 1 190 ? 84.581 16.314 25.789 1.00 20.70 190 SER B O 1
ATOM 3345 N N . ILE B 1 191 ? 85.109 14.373 24.749 1.00 20.11 191 ILE B N 1
ATOM 3346 C CA . ILE B 1 191 ? 86.491 14.777 24.411 1.00 22.85 191 ILE B CA 1
ATOM 3347 C C . ILE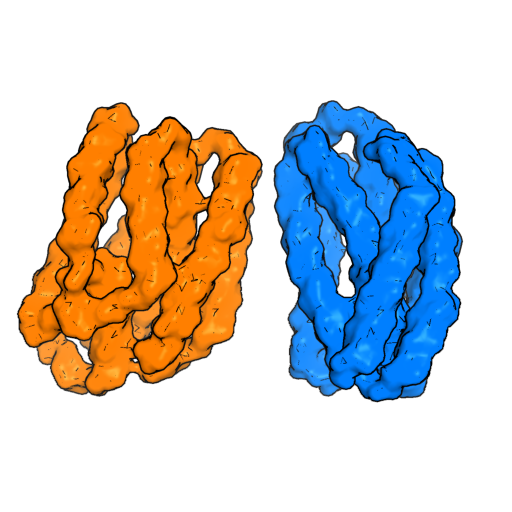 B 1 191 ? 86.434 16.035 23.528 1.00 22.03 191 ILE B C 1
ATOM 3348 O O . ILE B 1 191 ? 87.247 16.959 23.706 1.00 19.22 191 ILE B O 1
ATOM 3353 N N . GLN B 1 192 ? 85.504 16.094 22.562 1.00 20.87 192 GLN B N 1
ATOM 3354 C CA . GLN B 1 192 ? 85.379 17.342 21.782 1.00 20.33 192 GLN B CA 1
ATOM 3355 C C . GLN B 1 192 ? 85.142 18.569 22.633 1.00 18.92 192 GLN B C 1
ATOM 3356 O O . GLN B 1 192 ? 85.683 19.654 22.345 1.00 17.09 192 GLN B O 1
ATOM 3362 N N . GLU B 1 193 ? 84.224 18.487 23.596 1.00 19.06 193 GLU B N 1
ATOM 3363 C CA . GLU B 1 193 ? 83.897 19.632 24.458 1.00 17.85 193 GLU B CA 1
ATOM 3364 C C . GLU B 1 193 ? 85.148 19.985 25.266 1.00 17.40 193 GLU B C 1
ATOM 3365 O O . GLU B 1 193 ? 85.397 21.140 25.441 1.00 16.58 193 GLU B O 1
ATOM 3371 N N . LEU B 1 194 ? 85.919 19.000 25.682 1.00 16.83 194 LEU B N 1
ATOM 3372 C CA . LEU B 1 194 ? 87.153 19.322 26.443 1.00 16.44 194 LEU B CA 1
ATOM 3373 C C . LEU B 1 194 ? 88.195 20.013 25.557 1.00 16.25 194 LEU B C 1
ATOM 3374 O O . LEU B 1 194 ? 88.855 20.935 25.999 1.00 15.89 194 LEU B O 1
ATOM 3379 N N . VAL B 1 195 ? 88.337 19.585 24.310 1.00 15.13 195 VAL B N 1
ATOM 3380 C CA . VAL B 1 195 ? 89.228 20.219 23.363 1.00 15.52 195 VAL B CA 1
ATOM 3381 C C . VAL B 1 195 ? 88.759 21.634 23.048 1.00 15.19 195 VAL B C 1
ATOM 3382 O O . VAL B 1 195 ? 89.572 22.561 23.003 1.00 16.40 195 VAL B O 1
ATOM 3386 N N . ASN B 1 196 ? 87.432 21.822 22.893 1.00 14.53 196 ASN B N 1
ATOM 3387 C CA . ASN B 1 196 ? 86.927 23.160 22.735 1.00 14.41 196 ASN B CA 1
ATOM 3388 C C . ASN B 1 196 ? 87.268 24.069 23.922 1.00 14.05 196 ASN B C 1
ATOM 3389 O O . ASN B 1 196 ? 87.557 25.251 23.697 1.00 15.48 196 ASN B O 1
ATOM 3394 N N . LEU B 1 197 ? 87.131 23.571 25.153 1.00 13.94 197 LEU B N 1
ATOM 3395 C CA . LEU B 1 197 ? 87.534 24.308 26.332 1.00 13.57 197 LEU B CA 1
ATOM 3396 C C . LEU B 1 197 ? 89.034 24.639 26.243 1.00 13.12 197 LEU B C 1
ATOM 3397 O O . LEU B 1 197 ? 89.436 25.787 26.491 1.00 14.68 197 LEU B O 1
ATOM 3402 N N . MET B 1 198 ? 89.838 23.657 25.840 1.00 14.08 198 MET B N 1
ATOM 3403 C CA . MET B 1 198 ? 91.264 23.948 25.705 1.00 14.68 198 MET B CA 1
ATOM 3404 C C . MET B 1 198 ? 91.549 25.052 24.743 1.00 14.97 198 MET B C 1
ATOM 3405 O O . MET B 1 198 ? 92.454 25.895 24.991 1.00 13.99 198 MET B O 1
ATOM 3410 N N . GLU B 1 199 ? 90.819 25.107 23.625 1.00 15.41 199 GLU B N 1
ATOM 3411 C CA . GLU B 1 199 ? 91.049 26.209 22.660 1.00 17.48 199 GLU B CA 1
ATOM 3412 C C . GLU B 1 199 ? 90.719 27.563 23.265 1.00 16.11 199 GLU B C 1
ATOM 3413 O O . GLU B 1 199 ? 91.408 28.565 23.016 1.00 17.25 199 GLU B O 1
ATOM 3419 N N . GLU B 1 200 ? 89.664 27.624 24.087 1.00 15.62 200 GLU B N 1
ATOM 3420 C CA . GLU B 1 200 ? 89.326 28.869 24.782 1.00 16.08 200 GLU B CA 1
ATOM 3421 C C . GLU B 1 200 ? 90.377 29.273 25.799 1.00 15.24 200 GLU B C 1
ATOM 3422 O O . GLU B 1 200 ? 90.719 30.418 25.927 1.00 15.80 200 GLU B O 1
ATOM 3428 N N . LEU B 1 201 ? 90.919 28.306 26.537 1.00 13.94 201 LEU B N 1
ATOM 3429 C CA . LEU B 1 201 ? 91.997 28.540 27.467 1.00 14.23 201 LEU B CA 1
ATOM 3430 C C . LEU B 1 201 ? 93.281 29.062 26.801 1.00 14.19 201 LEU B C 1
ATOM 3431 O O . LEU B 1 201 ? 93.929 30.013 27.279 1.00 14.42 201 LEU B O 1
ATOM 3436 N N . LYS B 1 202 ? 93.587 28.484 25.685 1.00 14.59 202 LYS B N 1
ATOM 3437 C CA . LYS B 1 202 ? 94.773 28.915 24.888 1.00 13.74 202 LYS B CA 1
ATOM 3438 C C . LYS B 1 202 ? 94.601 30.384 24.494 1.00 14.37 202 LYS B C 1
ATOM 3439 O O . LYS B 1 202 ? 95.527 31.168 24.634 1.00 14.03 202 LYS B O 1
ATOM 3445 N N . LYS B 1 203 ? 93.431 30.725 23.957 1.00 14.73 203 LYS B N 1
ATOM 3446 C CA . LYS B 1 203 ? 93.127 32.098 23.586 1.00 15.02 203 LYS B CA 1
ATOM 3447 C C . LYS B 1 203 ? 93.236 33.030 24.776 1.00 15.35 203 LYS B C 1
ATOM 3448 O O . LYS B 1 203 ? 93.824 34.115 24.689 1.00 14.28 203 LYS B O 1
ATOM 3454 N N . ALA B 1 204 ? 92.747 32.608 25.923 1.00 15.00 204 ALA B N 1
ATOM 3455 C CA . ALA B 1 204 ? 92.805 33.473 27.113 1.00 17.51 204 ALA B CA 1
ATOM 3456 C C . ALA B 1 204 ? 94.212 33.703 27.589 1.00 16.68 204 ALA B C 1
ATOM 3457 O O . ALA B 1 204 ? 94.575 34.809 27.927 1.00 16.92 204 ALA B O 1
ATOM 3459 N N . ARG B 1 205 ? 95.029 32.658 27.563 1.00 15.19 205 ARG B N 1
ATOM 3460 C CA . ARG B 1 205 ? 96.421 32.838 27.992 1.00 17.15 205 ARG B CA 1
ATOM 3461 C C . ARG B 1 205 ? 97.172 33.740 27.035 1.00 15.90 205 ARG B C 1
ATOM 3462 O O . ARG B 1 205 ? 97.926 34.624 27.464 1.00 16.69 205 ARG B O 1
ATOM 3470 N N . ILE B 1 206 ? 96.963 33.525 25.744 1.00 14.55 206 ILE B N 1
ATOM 3471 C CA . ILE B 1 206 ? 97.575 34.384 24.764 1.00 14.71 206 ILE B CA 1
ATOM 3472 C C . ILE B 1 206 ? 97.126 35.836 24.931 1.00 14.63 206 ILE B C 1
ATOM 3473 O O . ILE B 1 206 ? 97.932 36.746 24.812 1.00 16.90 206 ILE B O 1
ATOM 3478 N N . ASN B 1 207 ? 95.827 36.072 25.114 1.00 13.59 207 ASN B N 1
ATOM 3479 C CA . ASN B 1 207 ? 95.340 37.410 25.312 1.00 14.96 207 ASN B CA 1
ATOM 3480 C C . ASN B 1 207 ? 95.995 38.094 26.491 1.00 17.48 207 ASN B C 1
ATOM 3481 O O . ASN B 1 207 ? 96.334 39.296 26.443 1.00 17.60 207 ASN B O 1
ATOM 3486 N N . LYS B 1 208 ? 96.201 37.321 27.550 1.00 17.25 208 LYS B N 1
ATOM 3487 C CA . LYS B 1 208 ? 96.859 37.861 28.746 1.00 19.97 208 LYS B CA 1
ATOM 3488 C C . LYS B 1 208 ? 98.314 38.198 28.512 1.00 18.72 208 LYS B C 1
ATOM 3489 O O . LYS B 1 208 ? 98.815 39.234 28.978 1.00 20.59 208 LYS B O 1
ATOM 3495 N N . ILE B 1 209 ? 98.997 37.363 27.757 1.00 15.91 209 ILE B N 1
ATOM 3496 C CA . ILE B 1 209 ? 100.382 37.641 27.372 1.00 16.09 209 ILE B CA 1
ATOM 3497 C C . ILE B 1 209 ? 100.470 38.934 26.538 1.00 16.42 209 ILE B C 1
ATOM 3498 O O . ILE B 1 209 ? 101.333 39.798 26.775 1.00 17.62 209 ILE B O 1
ATOM 3503 N N . LEU B 1 210 ? 99.548 39.086 25.586 1.00 16.26 210 LEU B N 1
ATOM 3504 C CA . LEU B 1 210 ? 99.494 40.272 24.770 1.00 18.45 210 LEU B CA 1
ATOM 3505 C C . LEU B 1 210 ? 99.057 41.545 25.471 1.00 22.02 210 LEU B C 1
ATOM 3506 O O . LEU B 1 210 ? 99.454 42.630 25.009 1.00 25.42 210 LEU B O 1
ATOM 3511 N N . GLY B 1 211 ? 98.313 41.427 26.567 1.00 20.66 211 GLY B N 1
ATOM 3512 C CA . GLY B 1 211 ? 97.810 42.612 27.293 1.00 26.35 211 GLY B CA 1
ATOM 3513 C C . GLY B 1 211 ? 98.728 43.078 28.393 1.00 32.79 211 GLY B C 1
ATOM 3514 O O . GLY B 1 211 ? 98.434 44.091 29.012 1.00 38.97 211 GLY B O 1
ATOM 3515 N N . SER B 1 212 ? 99.845 42.373 28.651 1.00 38.12 212 SER B N 1
ATOM 3516 C CA . SER B 1 212 ? 100.718 42.682 29.823 1.00 43.19 212 SER B CA 1
ATOM 3517 C C . SER B 1 212 ? 101.392 44.033 29.654 1.00 48.56 212 SER B C 1
ATOM 3518 O O . SER B 1 212 ? 101.769 44.349 28.526 1.00 42.27 212 SER B O 1
#